Protein 5FRY (pdb70)

Radius of gyration: 21.05 Å; Cα contacts (8 Å, |Δi|>4): 855; chains: 2; bounding box: 47×50×63 Å

B-factor: mean 40.5, std 10.05, range [20.18, 79.88]

Structure (mmCIF, N/CA/C/O backbone):
data_5FRY
#
_entry.id   5FRY
#
_cell.length_a   46.730
_cell.length_b   70.696
_cell.length_c   105.141
_cell.angle_alpha   90.00
_cell.angle_beta   90.00
_cell.angle_gamma   90.00
#
_symmetry.space_group_name_H-M   'P 21 21 21'
#
loop_
_entity.id
_entity.type
_entity.pdbx_description
1 polymer 'Positive phenol-degradative gene regulator'
2 non-polymer 'ZINC ION'
3 non-polymer 3,4-DIMETHYLPHENOL
4 water water
#
loop_
_atom_site.group_PDB
_atom_site.id
_atom_site.type_symbol
_atom_site.label_atom_id
_atom_site.label_alt_id
_atom_site.label_comp_id
_atom_site.label_asym_id
_atom_site.label_entity_id
_atom_site.label_seq_id
_atom_site.pdbx_PDB_ins_code
_atom_site.Cartn_x
_atom_site.Cartn_y
_atom_site.Cartn_z
_atom_site.occupancy
_atom_site.B_iso_or_equiv
_atom_site.auth_seq_id
_atom_site.auth_comp_id
_atom_site.auth_asym_id
_atom_site.auth_atom_id
_atom_site.pdbx_PDB_model_num
ATOM 1 N N . ASP A 1 14 ? -39.760 12.984 -18.942 1.00 63.59 14 ASP A N 1
ATOM 2 C CA . ASP A 1 14 ? -38.442 13.577 -18.752 1.00 60.17 14 ASP A CA 1
ATOM 3 C C . ASP A 1 14 ? -37.353 12.610 -19.202 1.00 59.06 14 ASP A C 1
ATOM 4 O O . ASP A 1 14 ? -37.604 11.418 -19.385 1.00 61.95 14 ASP A O 1
ATOM 9 N N . GLY A 1 15 ? -36.143 13.132 -19.379 1.00 57.91 15 GLY A N 1
ATOM 10 C CA . GLY A 1 15 ? -35.009 12.309 -19.746 1.00 56.92 15 GLY A CA 1
ATOM 11 C C . GLY A 1 15 ? -34.553 11.416 -18.606 1.00 55.63 15 GLY A C 1
ATOM 12 O O . GLY A 1 15 ? -34.225 10.249 -18.830 1.00 54.71 15 GLY A O 1
ATOM 13 N N . LEU A 1 16 ? -34.542 11.963 -17.389 1.00 53.78 16 LEU A N 1
ATOM 14 C CA . LEU A 1 16 ? -34.048 11.251 -16.209 1.00 55.37 16 LEU A CA 1
ATOM 15 C C . LEU A 1 16 ? -34.919 10.054 -15.835 1.00 54.51 16 LEU A C 1
ATOM 16 O O . LEU A 1 16 ? -34.408 9.019 -15.402 1.00 54.85 16 LEU A O 1
ATOM 21 N N . SER A 1 17 ? -36.231 10.179 -15.998 1.00 55.39 17 SER A N 1
ATOM 22 C CA . SER A 1 17 ? -37.120 9.070 -15.664 1.00 57.31 17 SER A CA 1
ATOM 23 C C . SER A 1 17 ? -36.994 7.948 -16.695 1.00 56.95 17 SER A C 1
ATOM 24 O O . SER A 1 17 ? -36.864 6.776 -16.334 1.00 55.77 17 SER A O 1
ATOM 27 N N . ASN A 1 18 ? -37.010 8.321 -17.973 1.00 55.63 18 ASN A N 1
ATOM 28 C CA . ASN A 1 18 ? -36.921 7.370 -19.076 1.00 58.05 18 ASN A CA 1
ATOM 29 C C . ASN A 1 18 ? -35.578 6.640 -19.086 1.00 56.02 18 ASN A C 1
ATOM 30 O O . ASN A 1 18 ? -35.501 5.469 -19.455 1.00 55.73 18 ASN A O 1
ATOM 35 N N . LEU A 1 19 ? -34.524 7.336 -18.663 1.00 55.48 19 LEU A N 1
ATOM 36 C CA . LEU A 1 19 ? -33.177 6.766 -18.652 1.00 51.79 19 LEU A CA 1
ATOM 37 C C . LEU A 1 19 ? -32.859 6.022 -17.351 1.00 50.19 19 LEU A C 1
ATOM 38 O O . LEU A 1 19 ? -31.887 5.268 -17.280 1.00 48.29 19 LEU A O 1
ATOM 43 N N . ALA A 1 20 ? -33.688 6.214 -16.332 1.00 52.45 20 ALA A N 1
ATOM 44 C CA . ALA A 1 20 ? -33.486 5.543 -15.046 1.00 48.59 20 ALA A CA 1
ATOM 45 C C . ALA A 1 20 ? -33.800 4.046 -15.140 1.00 50.20 20 ALA A C 1
ATOM 46 O O . ALA A 1 20 ? -33.183 3.224 -14.454 1.00 50.46 20 ALA A O 1
ATOM 48 N N . ARG A 1 21 ? -34.763 3.708 -15.997 1.00 51.60 21 ARG A N 1
ATOM 49 C CA . ARG A 1 21 ? -35.157 2.321 -16.240 1.00 50.06 21 ARG A CA 1
ATOM 50 C C . ARG A 1 21 ? -34.007 1.451 -16.764 1.00 50.32 21 ARG A C 1
ATOM 51 O O . ARG A 1 21 ? -34.129 0.230 -16.836 1.00 46.92 21 ARG A O 1
ATOM 59 N N . ARG A 1 22 ? -32.905 2.085 -17.152 1.00 48.21 22 ARG A N 1
ATOM 60 C CA . ARG A 1 22 ? -31.764 1.368 -17.722 1.00 43.74 22 ARG A CA 1
ATOM 61 C C . ARG A 1 22 ? -30.651 1.181 -16.698 1.00 41.61 22 ARG A C 1
ATOM 62 O O . ARG A 1 22 ? -29.613 0.581 -16.987 1.00 37.18 22 ARG A O 1
ATOM 70 N N . LEU A 1 23 ? -30.878 1.700 -15.497 1.00 41.11 23 LEU A N 1
ATOM 71 C CA . LEU A 1 23 ? -29.921 1.559 -14.408 1.00 40.62 23 LEU A CA 1
ATOM 72 C C . LEU A 1 23 ? -30.373 0.408 -13.526 1.00 39.72 23 LEU A C 1
ATOM 73 O O . LEU A 1 23 ? -31.439 0.461 -12.916 1.00 44.69 23 LEU A O 1
ATOM 78 N N . ARG A 1 24 ? -29.567 -0.645 -13.499 1.00 39.00 24 ARG A N 1
ATOM 79 C CA . ARG A 1 24 ? -29.919 -1.862 -12.793 1.00 40.06 24 ARG A CA 1
ATOM 80 C C . ARG A 1 24 ? -28.923 -2.151 -11.694 1.00 42.19 24 ARG A C 1
ATOM 81 O O . ARG A 1 24 ? -27.758 -2.449 -11.958 1.00 39.64 24 ARG A O 1
ATOM 89 N N . PHE A 1 25 ? -29.393 -2.057 -10.455 1.00 42.39 25 PHE A N 1
ATOM 90 C CA . PHE A 1 25 ? -28.588 -2.389 -9.294 1.00 41.23 25 PHE A CA 1
ATOM 91 C C . PHE A 1 25 ? -28.807 -3.827 -8.883 1.00 44.33 25 PHE A C 1
ATOM 92 O O . PHE A 1 25 ? -29.882 -4.190 -8.419 1.00 48.37 25 PHE A O 1
ATOM 100 N N . ALA A 1 26 ? -27.789 -4.651 -9.043 1.00 41.35 26 ALA A N 1
ATOM 101 C CA . ALA A 1 26 ? -27.899 -6.031 -8.609 1.00 44.08 26 ALA A CA 1
ATOM 102 C C . ALA A 1 26 ? -26.994 -6.234 -7.412 1.00 42.03 26 ALA A C 1
ATOM 103 O O . ALA A 1 26 ? -25.972 -6.913 -7.502 1.00 44.99 26 ALA A O 1
ATOM 105 N N . MET A 1 27 ? -27.380 -5.628 -6.295 1.00 48.41 27 MET A N 1
ATOM 106 C CA . MET A 1 27 ? -26.607 -5.688 -5.057 1.00 46.57 27 MET A CA 1
ATOM 107 C C . MET A 1 27 ? -26.336 -7.123 -4.608 1.00 49.23 27 MET A C 1
ATOM 108 O O . MET A 1 27 ? -25.320 -7.394 -3.965 1.00 51.67 27 MET A O 1
ATOM 113 N N . LYS A 1 28 ? -27.239 -8.039 -4.953 1.00 52.00 28 LYS A N 1
ATOM 114 C CA . LYS A 1 28 ? -27.024 -9.465 -4.725 1.00 54.38 28 LYS A CA 1
ATOM 115 C C . LYS A 1 28 ? -26.208 -10.085 -5.868 1.00 54.95 28 LYS A C 1
ATOM 116 O O . LYS A 1 28 ? -26.180 -11.305 -6.043 1.00 55.29 28 LYS A O 1
ATOM 122 N N . GLU A 1 29 ? -25.555 -9.240 -6.656 1.00 48.30 29 GLU A N 1
ATOM 123 C CA . GLU A 1 29 ? -24.649 -9.724 -7.689 1.00 45.75 29 GLU A CA 1
ATOM 124 C C . GLU A 1 29 ? -23.298 -9.026 -7.580 1.00 40.05 29 GLU A C 1
ATOM 125 O O . GLU A 1 29 ? -22.313 -9.484 -8.135 1.00 37.46 29 GLU A O 1
ATOM 131 N N . GLY A 1 30 ? -23.260 -7.919 -6.846 1.00 39.21 30 GLY A N 1
ATOM 132 C CA . GLY A 1 30 ? -22.037 -7.145 -6.724 1.00 35.27 30 GLY A CA 1
ATOM 133 C C . GLY A 1 30 ? -21.796 -6.396 -8.021 1.00 37.10 30 GLY A C 1
ATOM 134 O O . GLY A 1 30 ? -20.663 -6.108 -8.403 1.00 36.45 30 GLY A O 1
ATOM 135 N N . SER A 1 31 ? -22.873 -6.088 -8.725 1.00 38.65 31 SER A N 1
ATOM 136 C CA . SER A 1 31 ? -22.718 -5.450 -10.020 1.00 32.63 31 SER A CA 1
ATOM 137 C C . SER A 1 31 ? -23.688 -4.286 -10.161 1.00 35.08 31 SER A C 1
ATOM 138 O O . SER A 1 31 ? -24.641 -4.167 -9.390 1.00 38.21 31 SER A O 1
ATOM 141 N N . ILE A 1 32 ? -23.385 -3.407 -11.120 1.00 34.05 32 ILE A N 1
ATOM 142 C CA . ILE A 1 32 ? -24.240 -2.299 -11.500 1.00 32.42 32 ILE A CA 1
ATOM 143 C C . ILE A 1 32 ? -24.115 -2.112 -13.008 1.00 28.40 32 ILE A C 1
ATOM 144 O O . ILE A 1 32 ? -23.002 -2.116 -13.531 1.00 30.76 32 ILE A O 1
ATOM 149 N N . TRP A 1 33 ? -25.235 -1.951 -13.700 1.00 30.24 33 TRP A N 1
ATOM 150 C CA . TRP A 1 33 ? -25.210 -1.825 -15.155 1.00 30.11 33 TRP A CA 1
ATOM 151 C C . TRP A 1 33 ? -26.019 -0.625 -15.583 1.00 31.63 33 TRP A C 1
ATOM 152 O O . TRP A 1 33 ? -27.074 -0.346 -15.024 1.00 38.13 33 TRP A O 1
ATOM 163 N N . LEU A 1 34 ? -25.498 0.101 -16.561 1.00 29.64 34 LEU A N 1
ATOM 164 C CA . LEU A 1 34 ? -26.201 1.237 -17.142 1.00 29.50 34 LEU A CA 1
ATOM 165 C C . LEU A 1 34 ? -26.335 0.939 -18.613 1.00 28.61 34 LEU A C 1
ATOM 166 O O . LEU A 1 34 ? -25.347 0.949 -19.332 1.00 31.96 34 LEU A O 1
ATOM 171 N N . GLY A 1 35 ? -27.546 0.618 -19.051 1.00 30.15 35 GLY A N 1
ATOM 172 C CA . GLY A 1 35 ? -27.720 0.045 -20.373 1.00 36.51 35 GLY A CA 1
ATOM 173 C C . GLY A 1 35 ? -26.893 -1.225 -20.395 1.00 30.45 35 GLY A C 1
ATOM 174 O O . GLY A 1 35 ? -27.030 -2.054 -19.513 1.00 35.35 35 GLY A O 1
ATOM 175 N N . GLU A 1 36 ? -25.980 -1.362 -21.350 1.00 31.76 36 GLU A N 1
ATOM 176 C CA . GLU A 1 36 ? -25.165 -2.575 -21.392 1.00 30.62 36 GLU A CA 1
ATOM 177 C C . GLU A 1 36 ? -23.694 -2.291 -21.077 1.00 37.25 36 GLU A C 1
ATOM 178 O O . GLU A 1 36 ? -22.791 -2.893 -21.661 1.00 33.30 36 GLU A O 1
ATOM 184 N N . GLN A 1 37 ? -23.472 -1.345 -20.171 1.00 29.41 37 GLN A N 1
ATOM 185 C CA . GLN A 1 37 ? -22.145 -1.045 -19.653 1.00 28.73 37 GLN A CA 1
ATOM 186 C C . GLN A 1 37 ? -22.154 -1.260 -18.152 1.00 29.47 37 GLN A C 1
ATOM 187 O O . GLN A 1 37 ? -23.029 -0.755 -17.437 1.00 28.63 37 GLN A O 1
ATOM 193 N N . ARG A 1 38 ? -21.162 -1.993 -17.680 1.00 26.80 38 ARG A N 1
ATOM 194 C CA . ARG A 1 38 ? -21.038 -2.230 -16.258 1.00 29.29 38 ARG A CA 1
ATOM 195 C C . ARG A 1 38 ? -20.459 -0.969 -15.636 1.00 27.32 38 ARG A C 1
ATOM 196 O O . ARG A 1 38 ? -19.597 -0.319 -16.233 1.00 25.49 38 ARG A O 1
ATOM 204 N N . MET A 1 39 ? -20.977 -0.602 -14.470 1.00 31.09 39 MET A N 1
ATOM 205 C CA . MET A 1 39 ? -20.535 0.596 -13.742 1.00 25.35 39 MET A CA 1
ATOM 206 C C . MET A 1 39 ? -20.001 0.233 -12.348 1.00 21.31 39 MET A C 1
ATOM 207 O O . MET A 1 39 ? -20.352 -0.802 -11.782 1.00 26.90 39 MET A O 1
ATOM 212 N N . ILE A 1 40 ? -19.175 1.105 -11.782 1.00 24.40 40 ILE A N 1
ATOM 213 C CA . ILE A 1 40 ? -18.932 1.054 -10.342 1.00 23.45 40 ILE A CA 1
ATOM 214 C C . ILE A 1 40 ? -19.270 2.385 -9.718 1.00 27.00 40 ILE A C 1
ATOM 215 O O . ILE A 1 40 ? -19.282 3.422 -10.412 1.00 28.68 40 ILE A O 1
ATOM 220 N N . LEU A 1 41 ? -19.569 2.351 -8.417 1.00 21.08 41 LEU A N 1
ATOM 221 C CA . LEU A 1 41 ? -19.636 3.583 -7.611 1.00 25.36 41 LEU A CA 1
ATOM 222 C C . LEU A 1 41 ? -18.261 3.844 -7.046 1.00 26.96 41 LEU A C 1
ATOM 223 O O . LEU A 1 41 ? -17.707 2.984 -6.355 1.00 25.19 41 LEU A O 1
ATOM 228 N N . LEU A 1 42 ? -17.712 5.022 -7.313 1.00 23.62 42 LEU A N 1
ATOM 229 C CA . LEU A 1 42 ? -16.356 5.330 -6.879 1.00 26.91 42 LEU A CA 1
ATOM 230 C C . LEU A 1 42 ? -16.349 6.617 -6.076 1.00 28.48 42 LEU A C 1
ATOM 231 O O . LEU A 1 42 ? -16.977 7.560 -6.474 1.00 24.32 42 LEU A O 1
ATOM 236 N N . HIS A 1 43 ? -15.654 6.633 -4.935 1.00 27.47 43 HIS A N 1
ATOM 237 C CA . HIS A 1 43 ? -15.589 7.827 -4.080 1.00 25.65 43 HIS A CA 1
ATOM 238 C C . HIS A 1 43 ? -14.890 8.972 -4.817 1.00 26.88 43 HIS A C 1
ATOM 239 O O . HIS A 1 43 ? -13.809 8.793 -5.362 1.00 27.17 43 HIS A O 1
ATOM 246 N N . THR A 1 44 ? -15.509 10.138 -4.878 1.00 29.68 44 THR A N 1
ATOM 247 C CA . THR A 1 44 ? -14.860 11.233 -5.580 1.00 28.44 44 THR A CA 1
ATOM 248 C C . THR A 1 44 ? -13.525 11.539 -4.919 1.00 30.34 44 THR A C 1
ATOM 249 O O . THR A 1 44 ? -12.603 11.969 -5.576 1.00 34.32 44 THR A O 1
ATOM 253 N N . ALA A 1 45 ? -13.405 11.258 -3.617 1.00 28.57 45 ALA A N 1
ATOM 254 C CA . ALA A 1 45 ? -12.156 11.529 -2.913 1.00 33.06 45 ALA A CA 1
ATOM 255 C C . ALA A 1 45 ? -11.064 10.541 -3.309 1.00 37.58 45 ALA A C 1
ATOM 256 O O . ALA A 1 45 ? -9.871 10.871 -3.297 1.00 33.06 45 ALA A O 1
ATOM 258 N N . ALA A 1 46 ? -11.468 9.332 -3.686 1.00 28.31 46 ALA A N 1
ATOM 259 C CA . ALA A 1 46 ? -10.531 8.368 -4.246 1.00 34.83 46 ALA A CA 1
ATOM 260 C C . ALA A 1 46 ? -10.020 8.832 -5.620 1.00 35.40 46 ALA A C 1
ATOM 261 O O . ALA A 1 46 ? -8.844 8.668 -5.959 1.00 36.81 46 ALA A O 1
ATOM 263 N N . LEU A 1 47 ? -10.903 9.402 -6.421 1.00 36.07 47 LEU A N 1
ATOM 264 C CA . LEU A 1 47 ? -10.481 9.896 -7.724 1.00 33.49 47 LEU A CA 1
ATOM 265 C C . LEU A 1 47 ? -9.537 11.086 -7.540 1.00 33.11 47 LEU A C 1
ATOM 266 O O . LEU A 1 47 ? -8.545 11.221 -8.259 1.00 34.83 47 LEU A O 1
ATOM 271 N N . GLY A 1 48 ? -9.858 11.945 -6.576 1.00 34.57 48 GLY A N 1
ATOM 272 C CA . GLY A 1 48 ? -9.019 13.095 -6.277 1.00 38.83 48 GLY A CA 1
ATOM 273 C C . GLY A 1 48 ? -7.606 12.665 -5.922 1.00 37.48 48 GLY A C 1
ATOM 274 O O . GLY A 1 48 ? -6.626 13.254 -6.395 1.00 37.13 48 GLY A O 1
ATOM 275 N N . ALA A 1 49 ? -7.501 11.630 -5.093 1.00 40.77 49 ALA A N 1
ATOM 276 C CA . ALA A 1 49 ? -6.196 11.098 -4.686 1.00 40.28 49 ALA A CA 1
ATOM 277 C C . ALA A 1 49 ? -5.361 10.709 -5.907 1.00 40.53 49 ALA A C 1
ATOM 278 O O . ALA A 1 49 ? -4.212 11.143 -6.053 1.00 36.92 49 ALA A O 1
ATOM 280 N N . LEU A 1 50 ? -5.936 9.904 -6.798 1.00 39.34 50 LEU A N 1
ATOM 281 C CA . LEU A 1 50 ? -5.221 9.512 -8.007 1.00 37.05 50 LEU A CA 1
ATOM 282 C C . LEU A 1 50 ? -4.874 10.719 -8.879 1.00 32.79 50 LEU A C 1
ATOM 283 O O . LEU A 1 50 ? -3.824 10.741 -9.498 1.00 36.17 50 LEU A O 1
ATOM 288 N N . ARG A 1 51 ? -5.757 11.711 -8.917 1.00 35.35 51 ARG A N 1
ATOM 289 C CA . ARG A 1 51 ? -5.516 12.922 -9.707 1.00 37.84 51 ARG A CA 1
ATOM 290 C C . ARG A 1 51 ? -4.292 13.674 -9.211 1.00 42.10 51 ARG A C 1
ATOM 291 O O . ARG A 1 51 ? -3.488 14.173 -9.998 1.00 39.80 51 ARG A O 1
ATOM 299 N N . LYS A 1 52 ? -4.187 13.766 -7.890 1.00 42.45 52 LYS A N 1
ATOM 300 C CA . LYS A 1 52 ? -3.063 14.412 -7.240 1.00 43.42 52 LYS A CA 1
ATOM 301 C C . LYS A 1 52 ? -1.740 13.732 -7.562 1.00 44.02 52 LYS A C 1
ATOM 302 O O . LYS A 1 52 ? -0.757 14.396 -7.892 1.00 46.75 52 LYS A O 1
ATOM 308 N N . GLU A 1 53 ? -1.712 12.405 -7.467 1.00 45.15 53 GLU A N 1
ATOM 309 C CA . GLU A 1 53 ? -0.513 11.649 -7.808 1.00 39.44 53 GLU A CA 1
ATOM 310 C C . GLU A 1 53 ? -0.149 11.766 -9.284 1.00 44.96 53 GLU A C 1
ATOM 311 O O . GLU A 1 53 ? 1.031 11.842 -9.625 1.00 47.84 53 GLU A O 1
ATOM 317 N N . LEU A 1 54 ? -1.149 11.775 -10.163 1.00 44.52 54 LEU A N 1
ATOM 318 C CA . LEU A 1 54 ? -0.872 11.895 -11.588 1.00 44.31 54 LEU A CA 1
ATOM 319 C C . LEU A 1 54 ? -0.333 13.277 -11.948 1.00 47.29 54 LEU A C 1
ATOM 320 O O . LEU A 1 54 ? 0.527 13.395 -12.817 1.00 46.88 54 LEU A O 1
ATOM 325 N N . VAL A 1 55 ? -0.827 14.319 -11.290 1.00 45.19 55 VAL A N 1
ATOM 326 C CA . VAL A 1 55 ? -0.333 15.665 -11.570 1.00 49.47 55 VAL A CA 1
ATOM 327 C C . VAL A 1 55 ? 1.089 15.797 -11.047 1.00 49.93 55 VAL A C 1
ATOM 328 O O . VAL A 1 55 ? 2.027 16.049 -11.808 1.00 49.08 55 VAL A O 1
ATOM 332 N N . ASP A 1 56 ? 1.228 15.594 -9.739 1.00 48.53 56 ASP A N 1
ATOM 333 C CA . ASP A 1 56 ? 2.510 15.629 -9.039 1.00 52.78 56 ASP A CA 1
ATOM 334 C C . ASP A 1 56 ? 3.637 14.865 -9.732 1.00 54.30 56 ASP A C 1
ATOM 335 O O . ASP A 1 56 ? 4.797 15.275 -9.655 1.00 55.22 56 ASP A O 1
ATOM 340 N N . THR A 1 57 ? 3.327 13.759 -10.403 1.00 52.46 57 THR A N 1
ATOM 341 C CA . THR A 1 57 ? 4.403 12.996 -11.040 1.00 45.38 57 THR A CA 1
ATOM 342 C C . THR A 1 57 ? 4.421 13.105 -12.566 1.00 52.24 57 THR A C 1
ATOM 343 O O . THR A 1 57 ? 5.476 12.946 -13.185 1.00 50.79 57 THR A O 1
ATOM 347 N N . LEU A 1 58 ? 3.271 13.368 -13.178 1.00 48.50 58 LEU A N 1
ATOM 348 C CA . LEU A 1 58 ? 3.213 13.472 -14.635 1.00 50.72 58 LEU A CA 1
ATOM 349 C C . LEU A 1 58 ? 3.077 14.922 -15.094 1.00 51.67 58 LEU A C 1
ATOM 350 O O . LEU A 1 58 ? 3.339 15.235 -16.253 1.00 57.16 58 LEU A O 1
ATOM 355 N N . GLY A 1 59 ? 2.641 15.797 -14.192 1.00 49.41 59 GLY A N 1
ATOM 356 C CA . GLY A 1 59 ? 2.421 17.192 -14.531 1.00 48.87 59 GLY A CA 1
ATOM 357 C C . GLY A 1 59 ? 0.985 17.470 -14.921 1.00 50.67 59 GLY A C 1
ATOM 358 O O . GLY A 1 59 ? 0.292 16.583 -15.412 1.00 51.36 59 GLY A O 1
ATOM 359 N N . MET A 1 60 ? 0.551 18.709 -14.717 1.00 51.52 60 MET A N 1
ATOM 360 C CA . MET A 1 60 ? -0.831 19.121 -14.948 1.00 51.29 60 MET A CA 1
ATOM 361 C C . MET A 1 60 ? -1.361 18.733 -16.329 1.00 53.72 60 MET A C 1
ATOM 362 O O . MET A 1 60 ? -2.435 18.138 -16.449 1.00 51.24 60 MET A O 1
ATOM 367 N N . GLU A 1 61 ? -0.606 19.071 -17.370 1.00 53.98 61 GLU A N 1
ATOM 368 C CA . GLU A 1 61 ? -1.065 18.875 -18.742 1.00 52.33 61 GLU A CA 1
ATOM 369 C C . GLU A 1 61 ? -1.236 17.415 -19.141 1.00 51.07 61 GLU A C 1
ATOM 370 O O . GLU A 1 61 ? -2.188 17.070 -19.842 1.00 48.62 61 GLU A O 1
ATOM 376 N N . ARG A 1 62 ? -0.322 16.556 -18.706 1.00 52.63 62 ARG A N 1
ATOM 377 C CA . ARG A 1 62 ? -0.393 15.148 -19.077 1.00 50.00 62 ARG A CA 1
ATOM 378 C C . ARG A 1 62 ? -1.485 14.434 -18.277 1.00 49.47 62 ARG A C 1
ATOM 379 O O . ARG A 1 62 ? -2.185 13.564 -18.806 1.00 46.62 62 ARG A O 1
ATOM 387 N N . ALA A 1 63 ? -1.621 14.805 -17.004 1.00 48.33 63 ALA A N 1
AT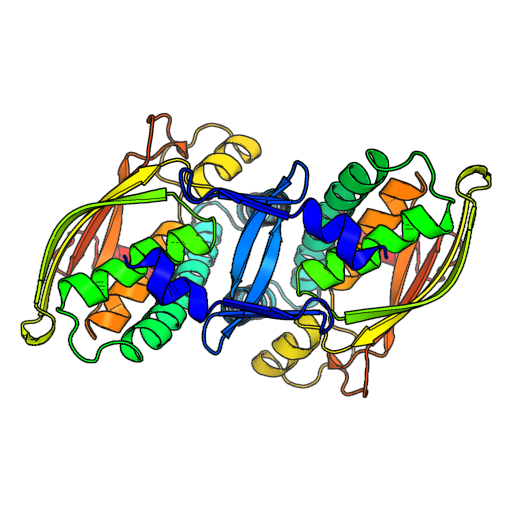OM 388 C CA . ALA A 1 63 ? -2.713 14.315 -16.171 1.00 42.98 63 ALA A CA 1
ATOM 389 C C . ALA A 1 63 ? -4.044 14.668 -16.818 1.00 44.10 63 ALA A C 1
ATOM 390 O O . ALA A 1 63 ? -4.947 13.836 -16.893 1.00 37.91 63 ALA A O 1
ATOM 392 N N . ARG A 1 64 ? -4.137 15.912 -17.288 1.00 43.62 64 ARG A N 1
ATOM 393 C CA . ARG A 1 64 ? -5.324 16.449 -17.940 1.00 42.52 64 ARG A CA 1
ATOM 394 C C . ARG A 1 64 ? -5.746 15.612 -19.148 1.00 37.24 64 ARG A C 1
ATOM 395 O O . ARG A 1 64 ? -6.933 15.311 -19.315 1.00 38.83 64 ARG A O 1
ATOM 403 N N . GLY A 1 65 ? -4.775 15.241 -19.979 1.00 41.15 65 GLY A N 1
ATOM 404 C CA . GLY A 1 65 ? -5.020 14.399 -21.142 1.00 37.80 65 GLY A CA 1
ATOM 405 C C . GLY A 1 65 ? -5.677 13.091 -20.740 1.00 37.89 65 GLY A C 1
ATOM 406 O O . GLY A 1 65 ? -6.687 12.698 -21.323 1.00 35.07 65 GLY A O 1
ATOM 407 N N . LEU A 1 66 ? -5.111 12.438 -19.725 1.00 40.35 66 LEU A N 1
ATOM 408 C CA . LEU A 1 66 ? -5.647 11.182 -19.200 1.00 36.95 66 LEU A CA 1
ATOM 409 C C . LEU A 1 66 ? -7.113 11.316 -18.736 1.00 33.20 66 LEU A C 1
ATOM 410 O O . LEU A 1 66 ? -7.952 10.486 -19.095 1.00 31.29 66 LEU A O 1
ATOM 415 N N . PHE A 1 67 ? -7.430 12.351 -17.961 1.00 35.57 67 PHE A N 1
ATOM 416 C CA . PHE A 1 67 ? -8.812 12.550 -17.504 1.00 35.70 67 PHE A CA 1
ATOM 417 C C . PHE A 1 67 ? -9.785 12.929 -18.627 1.00 33.91 67 PHE A C 1
ATOM 418 O O . PHE A 1 67 ? -10.931 12.459 -18.667 1.00 29.39 67 PHE A O 1
ATOM 426 N N . MET A 1 68 ? -9.349 13.770 -19.551 1.00 33.82 68 MET A N 1
ATOM 427 C CA . MET A 1 68 ? -10.219 14.085 -20.679 1.00 31.58 68 MET A CA 1
ATOM 428 C C . MET A 1 68 ? -10.536 12.824 -21.477 1.00 28.41 68 MET A C 1
ATOM 429 O O . MET A 1 68 ? -11.687 12.584 -21.835 1.00 27.15 68 MET A O 1
ATOM 434 N N . ARG A 1 69 ? -9.530 11.993 -21.730 1.00 29.98 69 ARG A N 1
ATOM 435 C CA . ARG A 1 69 ? -9.762 10.769 -22.495 1.00 31.09 69 ARG A CA 1
ATOM 436 C C . ARG A 1 69 ? -10.650 9.769 -21.730 1.00 31.35 69 ARG A C 1
ATOM 437 O O . ARG A 1 69 ? -11.435 9.057 -22.347 1.00 25.48 69 ARG A O 1
ATOM 445 N N . MET A 1 70 ? -10.580 9.758 -20.401 1.00 29.84 70 MET A N 1
ATOM 446 C CA . MET A 1 70 ? -11.436 8.869 -19.618 1.00 27.98 70 MET A CA 1
ATOM 447 C C . MET A 1 70 ? -12.874 9.364 -19.742 1.00 22.27 70 MET A C 1
ATOM 448 O O . MET A 1 70 ? -13.803 8.562 -19.926 1.00 26.60 70 MET A O 1
ATOM 453 N N . GLY A 1 71 ? -13.054 10.682 -19.674 1.00 24.77 71 GLY A N 1
ATOM 454 C CA . GLY A 1 71 ? -14.359 11.290 -19.865 1.00 26.68 71 GLY A CA 1
ATOM 455 C C . GLY A 1 71 ? -14.926 10.946 -21.236 1.00 26.22 71 GLY A C 1
ATOM 456 O O . GLY A 1 71 ? -16.096 10.582 -21.381 1.00 23.21 71 GLY A O 1
ATOM 457 N N . PHE A 1 72 ? -14.074 11.064 -22.244 1.00 24.02 72 PHE A N 1
ATOM 458 C CA . PHE A 1 72 ? -14.431 10.748 -23.640 1.00 27.42 72 PHE A CA 1
ATOM 459 C C . PHE A 1 72 ? -14.944 9.300 -23.792 1.00 25.38 72 PHE A C 1
ATOM 460 O O . PHE A 1 72 ? -16.008 9.066 -24.352 1.00 26.58 72 PHE A O 1
ATOM 468 N N . HIS A 1 73 ? -14.221 8.343 -23.236 1.00 29.86 73 HIS A N 1
ATOM 469 C CA . HIS A 1 73 ? -14.677 6.962 -23.270 1.00 25.41 73 HIS A CA 1
ATOM 470 C C . HIS A 1 73 ? -16.054 6.834 -22.661 1.00 24.90 73 HIS A C 1
ATOM 471 O O . HIS A 1 73 ? -16.904 6.165 -23.223 1.00 23.83 73 HIS A O 1
ATOM 478 N N . SER A 1 74 ? -16.280 7.481 -21.507 1.00 25.47 74 SER A N 1
ATOM 479 C CA . SER A 1 74 ? -17.593 7.452 -20.871 1.00 25.50 74 SER A CA 1
ATOM 480 C C . SER A 1 74 ? -18.722 8.034 -21.743 1.00 28.62 74 SER A C 1
ATOM 481 O O . SER A 1 74 ? -19.790 7.421 -21.872 1.00 26.83 74 SER A O 1
ATOM 484 N N . GLY A 1 75 ? -18.496 9.209 -22.337 1.00 23.07 75 GLY A N 1
ATOM 485 C CA . GLY A 1 75 ? -19.534 9.885 -23.119 1.00 24.90 75 GLY A CA 1
ATOM 486 C C . GLY A 1 75 ? -19.907 9.102 -24.377 1.00 25.15 75 GLY A C 1
ATOM 487 O O . GLY A 1 75 ? -21.071 9.038 -24.751 1.00 24.05 75 GLY A O 1
ATOM 488 N N . VAL A 1 76 ? -18.912 8.498 -24.997 1.00 23.25 76 VAL A N 1
ATOM 489 C CA . VAL A 1 76 ? -19.127 7.627 -26.153 1.00 23.98 76 VAL A CA 1
ATOM 490 C C . VAL A 1 76 ? -19.979 6.407 -25.803 1.00 22.56 76 VAL A C 1
ATOM 491 O O . VAL A 1 76 ? -20.841 6.009 -26.584 1.00 30.43 76 VAL A O 1
ATOM 495 N N . ARG A 1 77 ? -19.729 5.781 -24.657 1.00 25.06 77 ARG A N 1
ATOM 496 C CA . ARG A 1 77 ? -20.536 4.629 -24.296 1.00 23.10 77 ARG A CA 1
ATOM 497 C C . ARG A 1 77 ? -21.990 5.020 -24.006 1.00 27.59 77 ARG A C 1
ATOM 498 O O . ARG A 1 77 ? -22.908 4.252 -24.306 1.00 26.46 77 ARG A O 1
ATOM 506 N N . ASP A 1 78 ? -22.207 6.198 -23.418 1.00 22.88 78 ASP A N 1
ATOM 507 C CA . ASP A 1 78 ? -23.559 6.648 -23.080 1.00 26.21 78 ASP A CA 1
ATOM 508 C C . ASP A 1 78 ? -24.338 7.075 -24.338 1.00 30.26 78 ASP A C 1
ATOM 509 O O . ASP A 1 78 ? -25.565 6.878 -24.418 1.00 30.79 78 ASP A O 1
ATOM 514 N N . ALA A 1 79 ? -23.633 7.600 -25.346 1.00 25.57 79 ALA A N 1
ATOM 515 C CA . ALA A 1 79 ? -24.275 7.925 -26.615 1.00 28.60 79 ALA A CA 1
ATOM 516 C C . ALA A 1 79 ? -24.757 6.652 -27.327 1.00 31.59 79 ALA A C 1
ATOM 517 O O . ALA A 1 79 ? -25.742 6.689 -28.044 1.00 32.68 79 ALA A O 1
ATOM 519 N N . GLU A 1 80 ? -24.075 5.535 -27.099 1.00 30.06 80 GLU A N 1
ATOM 520 C CA . GLU A 1 80 ? -24.522 4.256 -27.660 1.00 36.05 80 GLU A CA 1
ATOM 521 C C . GLU A 1 80 ? -25.821 3.830 -27.011 1.00 36.07 80 GLU A C 1
ATOM 522 O O . GLU A 1 80 ? -26.696 3.264 -27.676 1.00 36.75 80 GLU A O 1
ATOM 528 N N . LEU A 1 81 ? -25.937 4.090 -25.711 1.00 31.55 81 LEU A N 1
ATOM 529 C CA . LEU A 1 81 ? -27.154 3.782 -24.980 1.00 37.87 81 LEU A CA 1
ATOM 530 C C . LEU A 1 81 ? -28.295 4.673 -25.477 1.00 39.26 81 LEU A C 1
ATOM 531 O O . LEU A 1 81 ? -29.419 4.205 -25.661 1.00 42.73 81 LEU A O 1
ATOM 536 N N . ALA A 1 82 ? -27.998 5.943 -25.730 1.00 35.55 82 ALA A N 1
ATOM 537 C CA . ALA A 1 82 ? -29.024 6.897 -26.138 1.00 41.01 82 ALA A CA 1
ATOM 538 C C . ALA A 1 82 ? -29.538 6.577 -27.533 1.00 38.41 82 ALA A C 1
ATOM 539 O O . ALA A 1 82 ? -30.725 6.724 -27.818 1.00 40.93 82 ALA A O 1
ATOM 541 N N . LYS A 1 83 ? -28.640 6.138 -28.401 1.00 36.03 83 LYS A N 1
ATOM 542 C CA . LYS A 1 83 ? -29.018 5.803 -29.772 1.00 36.16 83 LYS A CA 1
ATOM 543 C C . LYS A 1 83 ? -29.995 4.620 -29.823 1.00 41.99 83 LYS A C 1
ATOM 544 O O . LYS A 1 83 ? -30.705 4.461 -30.815 1.00 51.29 83 LYS A O 1
ATOM 550 N N . THR A 1 84 ? -30.031 3.823 -28.760 1.00 45.10 84 THR A N 1
ATOM 551 C CA . THR A 1 84 ? -30.970 2.712 -28.669 1.00 42.10 84 THR A CA 1
ATOM 552 C C . THR A 1 84 ? -32.393 3.241 -28.533 1.00 45.87 84 THR A C 1
ATOM 553 O O . THR A 1 84 ? -33.284 2.858 -29.291 1.00 49.87 84 THR A O 1
ATOM 557 N N . MET A 1 85 ? -32.597 4.128 -27.565 1.00 46.06 85 MET A N 1
ATOM 558 C CA . MET A 1 85 ? -33.895 4.759 -27.358 1.00 51.43 85 MET A CA 1
ATOM 559 C C . MET A 1 85 ? -33.989 6.036 -28.185 1.00 54.40 85 MET A C 1
ATOM 560 O O . MET A 1 85 ? -33.765 7.135 -27.678 1.00 57.80 85 MET A O 1
ATOM 565 N N . ARG A 1 86 ? -34.317 5.880 -29.463 1.00 55.81 86 ARG A N 1
ATOM 566 C CA . ARG A 1 86 ? -34.370 7.001 -30.388 1.00 61.35 86 ARG A CA 1
ATOM 567 C C . ARG A 1 86 ? -35.617 6.950 -31.269 1.00 67.28 86 ARG A C 1
ATOM 568 O O . ARG A 1 86 ? -35.731 7.694 -32.245 1.00 71.31 86 ARG A O 1
ATOM 576 N N . SER A 1 87 ? -36.549 6.073 -30.901 1.00 70.71 87 SER A N 1
ATOM 577 C CA . SER A 1 87 ? -37.771 5.821 -31.668 1.00 74.81 87 SER A CA 1
ATOM 578 C C . SER A 1 87 ? -38.397 7.073 -32.280 1.00 74.62 87 SER A C 1
ATOM 579 O O . SER A 1 87 ? -38.383 7.254 -33.500 1.00 76.25 87 SER A O 1
ATOM 582 N N . GLY A 1 88 ? -38.940 7.935 -31.428 1.00 73.90 88 GLY A N 1
ATOM 583 C CA . GLY A 1 88 ? -39.606 9.140 -31.887 1.00 72.96 88 GLY A CA 1
ATOM 584 C C . GLY A 1 88 ? -39.040 10.405 -31.271 1.00 71.22 88 GLY A C 1
ATOM 585 O O . GLY A 1 88 ? -39.727 11.425 -31.188 1.00 68.88 88 GLY A O 1
ATOM 586 N N . HIS A 1 89 ? -37.782 10.344 -30.841 1.00 69.13 89 HIS A N 1
ATOM 587 C CA . HIS A 1 89 ? -37.147 11.497 -30.213 1.00 64.79 89 HIS A CA 1
ATOM 588 C C . HIS A 1 89 ? -36.487 12.400 -31.247 1.00 61.13 89 HIS A C 1
ATOM 589 O O . HIS A 1 89 ? -35.937 11.926 -32.243 1.00 56.70 89 HIS A O 1
ATOM 596 N N . SER A 1 90 ? -36.557 13.708 -31.017 1.00 56.20 90 SER A N 1
ATOM 597 C CA . SER A 1 90 ? -35.911 14.661 -31.910 1.00 50.55 90 SER A CA 1
ATOM 598 C C . SER A 1 90 ? -34.408 14.680 -31.645 1.00 51.46 90 SER A C 1
ATOM 599 O O . SER A 1 90 ? -33.938 14.124 -30.645 1.00 49.65 90 SER A O 1
ATOM 602 N N . ASP A 1 91 ? -33.664 15.322 -32.543 1.00 43.55 91 ASP A N 1
ATOM 603 C CA . ASP A 1 91 ? -32.232 15.531 -32.358 1.00 44.04 91 ASP A CA 1
ATOM 604 C C . ASP A 1 91 ? -31.899 16.148 -31.005 1.00 42.67 91 ASP A C 1
ATOM 605 O O . ASP A 1 91 ? -30.894 15.797 -30.395 1.00 40.64 91 ASP A O 1
ATOM 610 N N . PHE A 1 92 ? -32.721 17.089 -30.549 1.00 42.29 92 PHE A N 1
ATOM 611 C CA . PHE A 1 92 ? -32.471 17.715 -29.259 1.00 43.94 92 PHE A CA 1
ATOM 612 C C . PHE A 1 92 ? -32.765 16.734 -28.132 1.00 41.08 92 PHE A C 1
ATOM 613 O O . PHE A 1 92 ? -32.068 16.714 -27.111 1.00 37.08 92 PHE A O 1
ATOM 621 N N . GLY A 1 93 ? -33.804 15.927 -28.314 1.00 44.25 93 GLY A N 1
ATOM 622 C CA . GLY A 1 93 ? -34.142 14.896 -27.348 1.00 37.52 93 GLY A CA 1
ATOM 623 C C . GLY A 1 93 ? -33.004 13.907 -27.214 1.00 45.29 93 GLY A C 1
ATOM 624 O O . GLY A 1 93 ? -32.697 13.438 -26.114 1.00 40.79 93 GLY A O 1
ATOM 625 N N . MET A 1 94 ? -32.372 13.601 -28.342 1.00 40.11 94 MET A N 1
ATOM 626 C CA . MET A 1 94 ? -31.206 12.732 -28.361 1.00 43.17 94 MET A CA 1
ATOM 627 C C . MET A 1 94 ? -30.041 13.365 -27.601 1.00 38.87 94 MET A C 1
ATOM 628 O O . MET A 1 94 ? -29.431 12.741 -26.730 1.00 38.31 94 MET A O 1
ATOM 633 N N . LEU A 1 95 ? -29.729 14.604 -27.964 1.00 40.23 95 LEU A N 1
ATOM 634 C CA . LEU A 1 95 ? -28.667 15.365 -27.325 1.00 36.43 95 LEU A CA 1
ATOM 635 C C . LEU A 1 95 ? -28.897 15.445 -25.823 1.00 38.31 95 LEU A C 1
ATOM 636 O O . LEU A 1 95 ? -27.986 15.201 -25.027 1.00 36.97 95 LEU A O 1
ATOM 641 N N . GLU A 1 96 ? -30.138 15.753 -25.449 1.00 35.81 96 GLU A N 1
ATOM 642 C CA . GLU A 1 96 ? -30.491 16.010 -24.060 1.00 41.75 96 GLU A CA 1
ATOM 643 C C . GLU A 1 96 ? -30.287 14.797 -23.157 1.00 38.31 96 GLU A C 1
ATOM 644 O O . GLU A 1 96 ? -30.322 14.923 -21.928 1.00 33.33 96 GLU A O 1
ATOM 650 N N . MET A 1 97 ? -30.075 13.630 -23.753 1.00 39.90 97 MET A N 1
ATOM 651 C CA . MET A 1 97 ? -29.854 12.441 -22.952 1.00 37.82 97 MET A CA 1
ATOM 652 C C . MET A 1 97 ? -28.448 12.480 -22.347 1.00 34.76 97 MET A C 1
ATOM 653 O O . MET A 1 97 ? -28.238 11.975 -21.245 1.00 37.87 97 MET A O 1
ATOM 658 N N . GLY A 1 98 ? -27.508 13.087 -23.067 1.00 32.65 98 GLY A N 1
ATOM 659 C CA . GLY A 1 98 ? -26.167 13.345 -22.567 1.00 32.50 98 GLY A CA 1
ATOM 660 C C . GLY A 1 98 ? -26.172 13.980 -21.189 1.00 35.25 98 GLY A C 1
ATOM 661 O O . GLY A 1 98 ? -25.803 13.338 -20.198 1.00 28.84 98 GLY A O 1
ATOM 662 N N . PRO A 1 99 ? -26.590 15.249 -21.120 1.00 33.78 99 PRO A N 1
ATOM 663 C CA . PRO A 1 99 ? -26.747 15.969 -19.854 1.00 35.42 99 PRO A CA 1
ATOM 664 C C . PRO A 1 99 ? -27.498 15.163 -18.771 1.00 34.35 99 PRO A C 1
ATOM 665 O O . PRO A 1 99 ? -27.095 15.242 -17.613 1.00 34.22 99 PRO A O 1
ATOM 669 N N . CYS A 1 100 ? -28.543 14.458 -19.138 1.00 34.24 100 CYS A N 1
ATOM 670 C CA . CYS A 1 100 ? -29.290 13.631 -18.224 1.00 35.85 100 CYS A CA 1
ATOM 671 C C . CYS A 1 100 ? -28.402 12.523 -17.656 1.00 35.91 100 CYS A C 1
ATOM 672 O O . CYS A 1 100 ? -28.290 12.372 -16.462 1.00 36.55 100 CYS A O 1
ATOM 675 N N . LEU A 1 101 ? -27.761 11.772 -18.521 1.00 31.32 101 LEU A N 1
ATOM 676 C CA . LEU A 1 101 ? -26.908 10.695 -18.065 1.00 29.01 101 LEU A CA 1
ATOM 677 C C . LEU A 1 101 ? -25.810 11.208 -17.153 1.00 30.77 101 LEU A C 1
ATOM 678 O O . LEU A 1 101 ? -25.541 10.615 -16.156 1.00 32.95 101 LEU A O 1
ATOM 683 N N . HIS A 1 102 ? -25.199 12.331 -17.517 1.00 26.82 102 HIS A N 1
ATOM 684 C CA . HIS A 1 102 ? -24.151 12.927 -16.696 1.00 33.31 102 HIS A CA 1
ATOM 685 C C . HIS A 1 102 ? -24.650 13.187 -15.277 1.00 31.93 102 HIS A C 1
ATOM 686 O O . HIS A 1 102 ? -23.908 13.027 -14.307 1.00 33.82 102 HIS A O 1
ATOM 693 N N . THR A 1 103 ? -25.912 13.588 -15.166 1.00 32.48 103 THR A N 1
ATOM 694 C CA . THR A 1 103 ? -26.519 13.862 -13.895 1.00 36.30 103 THR A CA 1
ATOM 695 C C . THR A 1 103 ? -26.792 12.591 -13.129 1.00 34.43 103 THR A C 1
ATOM 696 O O . THR A 1 103 ? -26.426 12.496 -11.992 1.00 33.29 103 THR A O 1
ATOM 700 N N . ILE A 1 104 ? -27.381 11.599 -13.785 1.00 35.69 104 ILE A N 1
ATOM 701 C CA . ILE A 1 104 ? -27.693 10.330 -13.137 1.00 34.70 104 ILE A CA 1
ATOM 702 C C . ILE A 1 104 ? -26.444 9.716 -12.542 1.00 31.63 104 ILE A C 1
ATOM 703 O O . ILE A 1 104 ? -26.492 9.085 -11.487 1.00 32.92 104 ILE A O 1
ATOM 708 N N . GLU A 1 105 ? -25.327 9.941 -13.218 1.00 32.56 105 GLU A N 1
ATOM 709 C CA . GLU A 1 105 ? -24.037 9.407 -12.815 1.00 32.01 105 GLU A CA 1
ATOM 710 C C . GLU A 1 105 ? -23.418 10.216 -11.673 1.00 29.57 105 GLU A C 1
ATOM 711 O O . GLU A 1 105 ? -22.329 9.888 -11.192 1.00 26.88 105 GLU A O 1
ATOM 717 N N . GLY A 1 106 ? -24.124 11.258 -11.220 1.00 31.44 106 GLY A N 1
ATOM 718 C CA . GLY A 1 106 ? -23.677 12.066 -10.089 1.00 29.71 106 GLY A CA 1
ATOM 719 C C . GLY A 1 106 ? -22.423 12.876 -10.370 1.00 30.93 106 GLY A C 1
ATOM 720 O O . GLY A 1 106 ? -21.669 13.218 -9.469 1.00 29.62 106 GLY A O 1
ATOM 721 N N . VAL A 1 107 ? -22.190 13.186 -11.635 1.00 28.36 107 VAL A N 1
ATOM 722 C CA . VAL A 1 107 ? -20.998 13.925 -12.029 1.00 26.53 107 VAL A CA 1
ATOM 723 C C . VAL A 1 107 ? -21.182 15.435 -11.895 1.00 28.34 107 VAL A C 1
ATOM 724 O O . VAL A 1 107 ? -20.306 16.157 -11.387 1.00 34.66 107 VAL A O 1
ATOM 728 N N . VAL A 1 108 ? -22.325 15.897 -12.374 1.00 31.26 108 VAL A N 1
ATOM 729 C CA . VAL A 1 108 ? -22.662 17.315 -12.402 1.00 36.53 108 VAL A CA 1
ATOM 730 C C . VAL A 1 108 ? -24.150 17.449 -12.606 1.00 36.76 108 VAL A C 1
ATOM 731 O O . VAL A 1 108 ? -24.814 16.535 -13.100 1.00 37.63 108 VAL A O 1
ATOM 735 N N . ARG A 1 109 ? -24.659 18.600 -12.200 1.00 38.89 109 ARG A N 1
ATOM 736 C CA . ARG A 1 109 ? -26.005 19.022 -12.507 1.00 37.73 109 ARG A CA 1
ATOM 737 C C . ARG A 1 109 ? -25.978 19.908 -13.750 1.00 38.10 109 ARG A C 1
ATOM 738 O O . ARG A 1 109 ? -25.440 21.020 -13.741 1.00 38.33 109 ARG A O 1
ATOM 746 N N . VAL A 1 110 ? -26.557 19.397 -14.818 1.00 38.71 110 VAL A N 1
ATOM 747 C CA . VAL A 1 110 ? -26.409 20.022 -16.124 1.00 39.93 110 VAL A CA 1
ATOM 748 C C . VAL A 1 110 ? -27.660 20.783 -16.496 1.00 39.06 110 VAL A C 1
ATOM 749 O O . VAL A 1 110 ? -28.773 20.292 -16.302 1.00 40.09 110 VAL A O 1
ATOM 753 N N . THR A 1 111 ? -27.480 22.004 -16.990 1.00 39.39 111 THR A N 1
ATOM 754 C CA . THR A 1 111 ? -28.590 22.761 -17.552 1.00 42.85 111 THR A CA 1
ATOM 755 C C . THR A 1 111 ? -28.200 23.263 -18.926 1.00 41.53 111 THR A C 1
ATOM 756 O O . THR A 1 111 ? -27.293 24.086 -19.053 1.00 41.58 111 THR A O 1
ATOM 760 N N . PRO A 1 112 ? -28.869 22.743 -19.967 1.00 41.83 112 PRO A N 1
ATOM 761 C CA . PRO A 1 112 ? -28.624 23.243 -21.320 1.00 44.29 112 PRO A CA 1
ATOM 762 C C . PRO A 1 112 ? -29.108 24.681 -21.413 1.00 47.40 112 PRO A C 1
ATOM 763 O O . PRO A 1 112 ? -30.169 25.008 -20.874 1.00 48.14 112 PRO A O 1
ATOM 767 N N . LEU A 1 113 ? -28.317 25.534 -22.048 1.00 43.57 113 LEU A N 1
ATOM 768 C CA . LEU A 1 113 ? -28.608 26.966 -22.073 1.00 50.24 113 LEU A CA 1
ATOM 769 C C . LEU A 1 113 ? -29.229 27.323 -23.425 1.00 51.33 113 LEU A C 1
ATOM 770 O O . LEU A 1 113 ? -30.425 27.611 -23.514 1.00 55.15 113 LEU A O 1
ATOM 775 N N . THR A 1 114 ? -28.425 27.283 -24.482 1.00 51.12 114 THR A N 1
ATOM 776 C CA . THR A 1 114 ? -28.984 27.262 -25.828 1.00 43.80 114 THR A CA 1
ATOM 777 C C . THR A 1 114 ? -28.311 26.140 -26.618 1.00 45.88 114 THR A C 1
ATOM 778 O O . THR A 1 114 ? -27.107 25.919 -26.490 1.00 48.08 114 THR A O 1
ATOM 782 N N . VAL A 1 115 ? -29.091 25.405 -27.406 1.00 43.44 115 VAL A N 1
ATOM 783 C CA . VAL A 1 115 ? -28.521 24.330 -28.212 1.00 43.96 115 VAL A CA 1
ATOM 784 C C . VAL A 1 115 ? -29.170 24.243 -29.586 1.00 45.37 115 VAL A C 1
ATOM 785 O O . VAL A 1 115 ? -30.370 23.999 -29.701 1.00 49.08 115 VAL A O 1
ATOM 789 N N . ASP A 1 116 ? -28.363 24.450 -30.624 1.00 42.89 116 ASP A N 1
ATOM 790 C CA . ASP A 1 116 ? -28.796 24.258 -32.007 1.00 36.69 116 ASP A CA 1
ATOM 791 C C . ASP A 1 116 ? -28.144 22.999 -32.531 1.00 37.37 116 ASP A C 1
ATOM 792 O O . ASP A 1 116 ? -26.918 22.896 -32.540 1.00 39.01 116 ASP A O 1
ATOM 797 N N . ILE A 1 117 ? -28.950 22.032 -32.951 1.00 38.93 117 ILE A N 1
ATOM 798 C CA . ILE A 1 117 ? -28.399 20.769 -33.409 1.00 37.20 117 ILE A CA 1
ATOM 799 C C . ILE A 1 117 ? -29.221 20.186 -34.562 1.00 39.14 117 ILE A C 1
ATOM 800 O O . ILE A 1 117 ? -30.446 20.098 -34.483 1.00 42.57 117 ILE A O 1
ATOM 805 N N . ASN A 1 118 ? -28.531 19.864 -35.655 1.00 39.69 118 ASN A N 1
ATOM 806 C CA . ASN A 1 118 ? -29.073 19.002 -36.704 1.00 38.26 118 ASN A CA 1
ATOM 807 C C . ASN A 1 118 ? -28.030 17.973 -37.100 1.00 37.52 118 ASN A C 1
ATOM 808 O O . ASN A 1 118 ? -26.966 18.325 -37.626 1.00 32.02 118 ASN A O 1
ATOM 813 N N . ILE A 1 119 ? -28.331 16.706 -36.830 1.00 37.64 119 ILE A N 1
ATOM 814 C CA . ILE A 1 119 ? -27.359 15.635 -36.973 1.00 34.23 119 ILE A CA 1
ATOM 815 C C . ILE A 1 119 ? -27.117 15.351 -38.445 1.00 39.23 119 ILE A C 1
ATOM 816 O O . ILE A 1 119 ? -25.974 15.303 -38.908 1.00 38.01 119 ILE A O 1
ATOM 821 N N . ALA A 1 120 ? -28.210 15.183 -39.182 1.00 40.88 120 ALA A N 1
ATOM 822 C CA . ALA A 1 120 ? -28.145 15.006 -40.622 1.00 37.79 120 ALA A CA 1
ATOM 823 C C . ALA A 1 120 ? -27.292 16.078 -41.309 1.00 39.38 120 ALA A C 1
ATOM 824 O O . ALA A 1 120 ? -26.578 15.781 -42.272 1.00 40.15 120 ALA A O 1
ATOM 826 N N . ALA A 1 121 ? -27.347 17.310 -40.797 1.00 34.70 121 ALA A N 1
ATOM 827 C CA . ALA A 1 121 ? -26.776 18.455 -41.504 1.00 38.33 121 ALA A CA 1
ATOM 828 C C . ALA A 1 121 ? -25.393 18.829 -40.980 1.00 37.43 121 ALA A C 1
ATOM 829 O O . ALA A 1 121 ? -24.717 19.681 -41.548 1.00 33.83 121 ALA A O 1
ATOM 831 N N . GLY A 1 122 ? -24.992 18.217 -39.868 1.00 34.97 122 GLY A N 1
ATOM 832 C CA . GLY A 1 122 ? -23.655 18.415 -39.345 1.00 34.85 122 GLY A CA 1
ATOM 833 C C . GLY A 1 122 ? -23.524 19.707 -38.580 1.00 35.71 122 GLY A C 1
ATOM 834 O O . GLY A 1 122 ? -22.419 20.189 -38.355 1.00 32.76 122 GLY A O 1
ATOM 835 N N . VAL A 1 123 ? -24.661 20.266 -38.178 1.00 33.71 123 VAL A N 1
ATOM 836 C CA . VAL A 1 123 ? -24.690 21.513 -37.427 1.00 35.80 123 VAL A CA 1
ATOM 837 C C . VAL A 1 123 ? -24.766 21.266 -35.927 1.00 30.16 123 VAL A C 1
ATOM 838 O O . VAL A 1 123 ? -25.623 20.522 -35.466 1.00 32.45 123 VAL A O 1
ATOM 842 N N . TYR A 1 124 ? -23.901 21.918 -35.166 1.00 28.70 124 TYR A N 1
ATOM 843 C CA . TYR A 1 124 ? -24.064 21.858 -33.709 1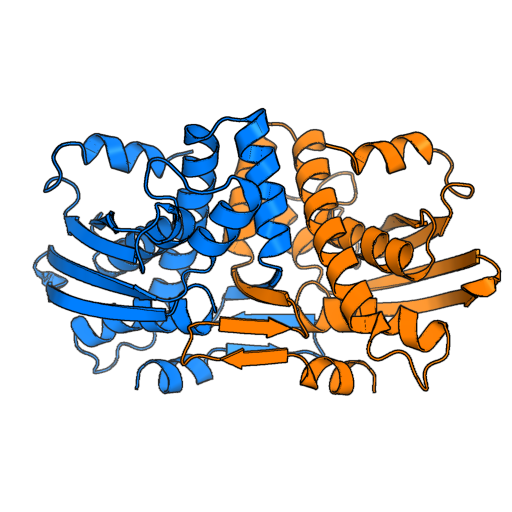.00 33.81 124 TYR A CA 1
ATOM 844 C C . TYR A 1 124 ? -23.508 23.088 -33.046 1.00 32.78 124 TYR A C 1
ATOM 845 O O . TYR A 1 124 ? -22.339 23.445 -33.235 1.00 38.45 124 TYR A O 1
ATOM 854 N N . HIS A 1 125 ? -24.349 23.749 -32.277 1.00 34.83 125 HIS A N 1
ATOM 855 C CA . HIS A 1 125 ? -23.873 24.814 -31.416 1.00 34.04 125 HIS A CA 1
ATOM 856 C C . HIS A 1 125 ? -24.551 24.675 -30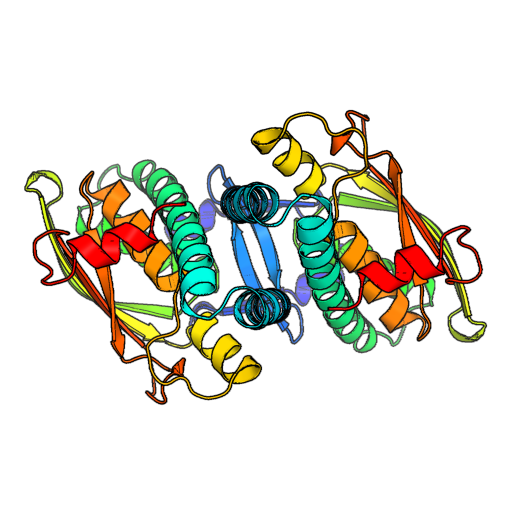.071 1.00 36.52 125 HIS A C 1
ATOM 857 O O . HIS A 1 125 ? -25.782 24.723 -29.977 1.00 38.71 125 HIS A O 1
ATOM 864 N N . GLY A 1 126 ? -23.751 24.478 -29.031 1.00 34.21 126 GLY A N 1
ATOM 865 C CA . GLY A 1 126 ? -24.306 24.174 -27.728 1.00 37.30 126 GLY A CA 1
ATOM 866 C C . GLY A 1 126 ? -23.620 24.829 -26.554 1.00 36.36 126 GLY A C 1
ATOM 867 O O . GLY A 1 126 ? -22.382 24.920 -26.504 1.00 37.52 126 GLY A O 1
ATOM 868 N N . GLU A 1 127 ? -24.440 25.284 -25.609 1.00 39.82 127 GLU A N 1
ATOM 869 C CA . GLU A 1 127 ? -23.987 26.020 -24.441 1.00 42.85 127 GLU A CA 1
ATOM 870 C C . GLU A 1 127 ? -24.700 25.475 -23.210 1.00 40.18 127 GLU A C 1
ATOM 871 O O . GLU A 1 127 ? -25.913 25.230 -23.219 1.00 34.54 127 GLU A O 1
ATOM 877 N N . PHE A 1 128 ? -23.934 25.222 -22.156 1.00 38.96 128 PHE A N 1
ATOM 878 C CA . PHE A 1 128 ? -24.485 24.532 -21.000 1.00 39.52 128 PHE A CA 1
ATOM 879 C C . PHE A 1 128 ? -23.978 25.053 -19.663 1.00 38.25 128 PHE A C 1
ATOM 880 O O . PHE A 1 128 ? -22.805 25.394 -19.508 1.00 37.48 128 PHE A O 1
ATOM 888 N N . LEU A 1 129 ? -24.889 25.098 -18.700 1.00 38.12 129 LEU A N 1
ATOM 889 C CA . LEU A 1 129 ? -24.572 25.453 -17.329 1.00 36.80 129 LEU A CA 1
ATOM 890 C C . LEU A 1 129 ? -24.266 24.193 -16.521 1.00 34.87 129 LEU A C 1
ATOM 891 O O . LEU A 1 129 ? -25.005 23.203 -16.598 1.00 38.60 129 LEU A O 1
ATOM 896 N N . TRP A 1 130 ? -23.186 24.232 -15.749 1.00 36.58 130 TRP A N 1
ATOM 897 C CA . TRP A 1 130 ? -22.833 23.131 -14.858 1.00 29.89 130 TRP A CA 1
ATOM 898 C C . TRP A 1 130 ? -22.902 23.578 -13.406 1.00 32.82 130 TRP A C 1
ATOM 899 O O . TRP A 1 130 ? -22.176 24.474 -13.019 1.00 34.74 130 TRP A O 1
ATOM 910 N N . GLU A 1 131 ? -23.750 22.939 -12.608 1.00 34.21 131 GLU A N 1
ATOM 911 C CA . GLU A 1 131 ? -23.788 23.224 -11.179 1.00 38.33 131 GLU A CA 1
ATOM 912 C C . GLU A 1 131 ? -23.353 22.026 -10.342 1.00 40.90 131 GLU A C 1
ATOM 913 O O . GLU A 1 131 ? -23.727 20.871 -10.620 1.00 41.23 131 GLU A O 1
ATOM 919 N N . ASP A 1 132 ? -22.554 22.316 -9.318 1.00 44.58 132 ASP A N 1
ATOM 920 C CA . ASP A 1 132 ? -22.073 21.305 -8.391 1.00 40.81 132 ASP A CA 1
ATOM 921 C C . ASP A 1 132 ? -21.235 20.262 -9.116 1.00 41.52 132 ASP A C 1
ATOM 922 O O . ASP A 1 132 ? -21.319 19.078 -8.803 1.00 41.58 132 ASP A O 1
ATOM 927 N N . SER A 1 133 ? -20.439 20.706 -10.088 1.00 39.24 133 SER A N 1
ATOM 928 C CA . SER A 1 133 ? -19.561 19.791 -10.794 1.00 39.94 133 SER A CA 1
ATOM 929 C C . SER A 1 133 ? -18.673 19.123 -9.750 1.00 38.08 133 SER A C 1
ATOM 930 O O . SER A 1 133 ? -18.114 19.790 -8.882 1.00 37.61 133 SER A O 1
ATOM 933 N N . PHE A 1 134 ? -18.575 17.801 -9.805 1.00 31.27 134 PHE A N 1
ATOM 934 C CA . PHE A 1 134 ? -17.808 17.102 -8.781 1.00 32.37 134 PHE A CA 1
ATOM 935 C C . PHE A 1 134 ? -16.325 17.354 -8.995 1.00 28.17 134 PHE A C 1
ATOM 936 O O . PHE A 1 134 ? -15.540 17.428 -8.057 1.00 32.83 134 PHE A O 1
ATOM 944 N N . GLU A 1 135 ? -15.931 17.490 -10.253 1.00 33.13 135 GLU A N 1
ATOM 945 C CA . GLU A 1 135 ? -14.521 17.472 -10.593 1.00 28.23 135 GLU A CA 1
ATOM 946 C C . GLU A 1 135 ? -13.851 18.774 -10.148 1.00 36.23 135 GLU A C 1
ATOM 947 O O . GLU A 1 135 ? -12.708 18.768 -9.640 1.00 33.39 135 GLU A O 1
ATOM 953 N N . GLY A 1 136 ? -14.580 19.877 -10.293 1.00 30.79 136 GLY A N 1
ATOM 954 C CA . GLY A 1 136 ? -14.085 21.177 -9.866 1.00 30.90 136 GLY A CA 1
ATOM 955 C C . GLY A 1 136 ? -14.006 21.223 -8.344 1.00 36.90 136 GLY A C 1
ATOM 956 O O . GLY A 1 136 ? -13.049 21.737 -7.773 1.00 40.52 136 GLY A O 1
ATOM 957 N N . ASP A 1 137 ? -15.022 20.663 -7.697 1.00 38.80 137 ASP A N 1
ATOM 958 C CA . ASP A 1 137 ? -15.036 20.459 -6.247 1.00 38.00 137 ASP A CA 1
ATOM 959 C C . ASP A 1 137 ? -13.813 19.696 -5.745 1.00 44.13 137 ASP A C 1
ATOM 960 O O . ASP A 1 137 ? -13.194 20.102 -4.767 1.00 44.11 137 ASP A O 1
ATOM 965 N N . VAL A 1 138 ? -13.474 18.583 -6.401 1.00 40.73 138 VAL A N 1
ATOM 966 C CA . VAL A 1 138 ? -12.381 17.734 -5.931 1.00 44.15 138 VAL A CA 1
ATOM 967 C C . VAL A 1 138 ? -11.030 18.375 -6.190 1.00 44.52 138 VAL A C 1
ATOM 968 O O . VAL A 1 138 ? -10.136 18.316 -5.340 1.00 45.16 138 VAL A O 1
ATOM 972 N N . HIS A 1 139 ? -10.875 18.982 -7.362 1.00 38.02 139 HIS A N 1
ATOM 973 C CA . HIS A 1 139 ? -9.645 19.691 -7.664 1.00 39.93 139 HIS A CA 1
ATOM 974 C C . HIS A 1 139 ? -9.356 20.740 -6.600 1.00 43.34 139 HIS A C 1
ATOM 975 O O . HIS A 1 139 ? -8.228 20.860 -6.119 1.00 42.42 139 HIS A O 1
ATOM 982 N N . ARG A 1 140 ? -10.385 21.514 -6.267 1.00 43.20 140 ARG A N 1
ATOM 983 C CA . ARG A 1 140 ? -10.238 22.636 -5.350 1.00 44.77 140 ARG A CA 1
ATOM 984 C C . ARG A 1 140 ? -9.747 22.163 -3.990 1.00 49.77 140 ARG A C 1
ATOM 985 O O . ARG A 1 140 ? -9.009 22.871 -3.298 1.00 46.57 140 ARG A O 1
ATOM 993 N N . GLN A 1 141 ? -10.162 20.958 -3.614 1.00 48.21 141 GLN A N 1
ATOM 994 C CA . GLN A 1 141 ? -9.774 20.390 -2.333 1.00 50.06 141 GLN A CA 1
ATOM 995 C C . GLN A 1 141 ? -8.399 19.729 -2.390 1.00 46.95 141 GLN A C 1
ATOM 996 O O . GLN A 1 141 ? -7.736 19.589 -1.367 1.00 47.44 141 GLN A O 1
ATOM 1002 N N . MET A 1 142 ? -7.953 19.355 -3.585 1.00 46.28 142 MET A N 1
ATOM 1003 C CA . MET A 1 142 ? -6.643 18.728 -3.737 1.00 44.32 142 MET A CA 1
ATOM 1004 C C . MET A 1 142 ? -5.513 19.719 -4.041 1.00 48.22 142 MET A C 1
ATOM 1005 O O . MET A 1 142 ? -4.360 19.467 -3.680 1.00 52.77 142 MET A O 1
ATOM 1010 N N . PHE A 1 143 ? -5.838 20.833 -4.696 1.00 40.01 143 PHE A N 1
ATOM 1011 C CA . PHE A 1 143 ? -4.831 21.754 -5.229 1.00 44.50 143 PHE A CA 1
ATOM 1012 C C . PHE A 1 143 ? -5.115 23.219 -4.900 1.00 42.52 143 PHE A C 1
ATOM 1013 O O . PHE A 1 143 ? -4.302 24.090 -5.199 1.00 51.08 143 PHE A O 1
ATOM 1021 N N . GLY A 1 144 ? -6.276 23.496 -4.319 1.00 44.58 144 GLY A N 1
ATOM 1022 C CA . GLY A 1 144 ? -6.719 24.870 -4.163 1.00 43.78 144 GLY A CA 1
ATOM 1023 C C . GLY A 1 144 ? -7.317 25.373 -5.463 1.00 48.60 144 GLY A C 1
ATOM 1024 O O . GLY A 1 144 ? -7.475 24.603 -6.410 1.00 49.19 144 GLY A O 1
ATOM 1025 N N . VAL A 1 145 ? -7.660 26.656 -5.511 1.00 47.26 145 VAL A N 1
ATOM 1026 C CA . VAL A 1 145 ? -8.189 27.261 -6.732 1.00 51.30 145 VAL A CA 1
ATOM 1027 C C . VAL A 1 145 ? -7.159 27.162 -7.861 1.00 49.60 145 VAL A C 1
ATOM 1028 O O . VAL A 1 145 ? -5.960 27.313 -7.630 1.00 50.14 145 VAL A O 1
ATOM 1032 N N . ALA A 1 146 ? -7.626 26.900 -9.082 1.00 52.57 146 ALA A N 1
ATOM 1033 C CA . ALA A 1 146 ? -6.730 26.708 -10.224 1.00 49.21 146 ALA A CA 1
ATOM 1034 C C . ALA A 1 146 ? -6.711 27.912 -11.167 1.00 49.82 146 ALA A C 1
ATOM 1035 O O . ALA A 1 146 ? -7.676 28.669 -11.250 1.00 50.27 146 ALA A O 1
ATOM 1037 N N . GLN A 1 147 ? -5.610 28.075 -11.893 1.00 51.40 147 GLN A N 1
ATOM 1038 C CA . GLN A 1 147 ? -5.454 29.231 -12.768 1.00 52.40 147 GLN A CA 1
ATOM 1039 C C . GLN A 1 147 ? -5.924 28.923 -14.204 1.00 51.94 147 GLN A C 1
ATOM 1040 O O . GLN A 1 147 ? -5.681 29.703 -15.127 1.00 55.26 147 GLN A O 1
ATOM 1046 N N . ALA A 1 148 ? -6.597 27.780 -14.380 1.00 51.12 148 ALA A N 1
ATOM 1047 C CA . ALA A 1 148 ? -7.377 27.476 -15.594 1.00 48.06 148 ALA A CA 1
ATOM 1048 C C . ALA A 1 148 ? -8.358 26.322 -15.348 1.00 47.18 148 ALA A C 1
ATOM 1049 O O . ALA A 1 148 ? -8.119 25.479 -14.473 1.00 39.18 148 ALA A O 1
ATOM 1051 N N . PRO A 1 149 ? -9.470 26.292 -16.116 1.00 41.95 149 PRO A N 1
ATOM 1052 C CA . PRO A 1 149 ? -10.533 25.271 -16.088 1.00 39.24 149 PRO A CA 1
ATOM 1053 C C . PRO A 1 149 ? -10.032 23.853 -15.825 1.00 37.71 149 PRO A C 1
ATOM 1054 O O . PRO A 1 149 ? -9.082 23.371 -16.458 1.00 38.68 149 PRO A O 1
ATOM 1058 N N . VAL A 1 150 ? -10.703 23.196 -14.885 1.00 31.30 150 VAL A N 1
ATOM 1059 C CA . VAL A 1 150 ? -10.236 21.938 -14.318 1.00 37.71 150 VAL A CA 1
ATOM 1060 C C . VAL A 1 150 ? -11.206 20.756 -14.477 1.00 34.48 150 VAL A C 1
ATOM 1061 O O . VAL A 1 150 ? -10.850 19.632 -14.136 1.00 35.41 150 VAL A O 1
ATOM 1065 N N . CYS A 1 151 ? -12.425 20.982 -14.965 1.00 36.69 151 CYS A N 1
ATOM 1066 C CA . CYS A 1 151 ? -13.364 19.855 -15.117 1.00 34.17 151 CYS A CA 1
ATOM 1067 C C . CYS A 1 151 ? -13.087 19.013 -16.379 1.00 32.19 151 CYS A C 1
ATOM 1068 O O . CYS A 1 151 ? -13.935 18.877 -17.257 1.00 29.85 151 CYS A O 1
ATOM 1071 N N . TRP A 1 152 ? -11.900 18.407 -16.404 1.00 32.11 152 TRP A N 1
ATOM 1072 C CA . TRP A 1 152 ? -11.351 17.662 -17.525 1.00 27.53 152 TRP A CA 1
ATOM 1073 C C . TRP A 1 152 ? -12.156 16.446 -18.015 1.00 31.69 152 TRP A C 1
ATOM 1074 O O . TRP A 1 152 ? -12.442 16.339 -19.221 1.00 30.18 152 TRP A O 1
ATOM 1085 N N . MET A 1 153 ? -12.473 15.522 -17.106 1.00 28.73 153 MET A N 1
ATOM 1086 C CA . MET A 1 153 ? -13.291 14.351 -17.422 1.00 27.11 153 MET A CA 1
ATOM 1087 C C . MET A 1 153 ? -14.699 14.756 -17.780 1.00 26.68 153 MET A C 1
ATOM 1088 O O . MET A 1 153 ? -15.329 14.084 -18.604 1.00 28.06 153 MET A O 1
ATOM 1093 N N . GLN A 1 154 ? -15.217 15.817 -17.153 1.00 25.48 154 GLN A N 1
ATOM 1094 C CA . GLN A 1 154 ? -16.557 16.275 -17.487 1.00 27.55 154 GLN A CA 1
ATOM 1095 C C . GLN A 1 154 ? -16.587 16.785 -18.910 1.00 26.87 154 GLN A C 1
ATOM 1096 O O . GLN A 1 154 ? -17.541 16.528 -19.639 1.00 30.41 154 GLN A O 1
ATOM 1102 N N . ILE A 1 155 ? -15.547 17.519 -19.288 1.00 23.67 155 ILE A N 1
ATOM 1103 C CA . ILE A 1 155 ? -15.419 18.028 -20.672 1.00 27.94 155 ILE A CA 1
ATOM 1104 C C . ILE A 1 155 ? -15.227 16.914 -21.700 1.00 31.53 155 ILE A C 1
ATOM 1105 O O . ILE A 1 155 ? -15.890 16.896 -22.740 1.00 32.19 155 ILE A O 1
ATOM 1110 N N . GLY A 1 156 ? -14.308 15.989 -21.412 1.00 31.42 156 GLY A N 1
ATOM 1111 C CA . GLY A 1 156 ? -14.085 14.844 -22.275 1.00 28.00 156 GLY A CA 1
ATOM 1112 C C . GLY A 1 156 ? -15.388 14.130 -22.582 1.00 29.56 156 GLY A C 1
ATOM 1113 O O . GLY A 1 156 ? -15.656 13.710 -23.726 1.00 27.90 156 GLY A O 1
ATOM 1114 N N . TYR A 1 157 ? -16.209 14.022 -21.554 1.00 26.66 157 TYR A N 1
ATOM 1115 C CA . TYR A 1 157 ? -17.490 13.345 -21.640 1.00 28.30 157 TYR A CA 1
ATOM 1116 C C . TYR A 1 157 ? -18.415 14.057 -22.623 1.00 29.21 157 TYR A C 1
ATOM 1117 O O . TYR A 1 157 ? -18.997 13.401 -23.512 1.00 27.51 157 TYR A O 1
ATOM 1126 N N . ALA A 1 158 ? -18.535 15.383 -22.484 1.00 28.17 158 ALA A N 1
ATOM 1127 C CA . ALA A 1 158 ? -19.374 16.193 -23.377 1.00 31.29 158 ALA A CA 1
ATOM 1128 C C . ALA A 1 158 ? -18.930 16.044 -24.820 1.00 27.99 158 ALA A C 1
ATOM 1129 O O . ALA A 1 158 ? -19.752 15.858 -25.725 1.00 27.77 158 ALA A O 1
ATOM 1131 N N . THR A 1 159 ? -17.626 16.142 -25.035 1.00 27.32 159 THR A N 1
ATOM 1132 C CA . THR A 1 159 ? -17.037 15.975 -26.352 1.00 26.14 159 THR A CA 1
ATOM 1133 C C . THR A 1 159 ? -17.369 14.602 -26.950 1.00 29.19 159 THR A C 1
ATOM 1134 O O . THR A 1 159 ? -17.869 14.500 -28.094 1.00 26.15 159 THR A O 1
ATOM 1138 N N . GLY A 1 160 ? -17.126 13.558 -26.162 1.00 26.78 160 GLY A N 1
ATOM 1139 C CA . GLY A 1 160 ? -17.223 12.183 -26.627 1.00 25.91 160 GLY A CA 1
ATOM 1140 C C . GLY A 1 160 ? -18.643 11.828 -26.991 1.00 29.22 160 GLY A C 1
ATOM 1141 O O . GLY A 1 160 ? -18.891 11.290 -28.069 1.00 27.71 160 GLY A O 1
ATOM 1142 N N . TYR A 1 161 ? -19.565 12.171 -26.105 1.00 22.92 161 TYR A N 1
ATOM 1143 C CA . TYR A 1 161 ? -20.986 11.910 -26.295 1.00 25.42 161 TYR A CA 1
ATOM 1144 C C . TYR A 1 161 ? -21.512 12.650 -27.513 1.00 29.18 161 TYR A C 1
ATOM 1145 O O . TYR A 1 161 ? -22.116 12.048 -28.383 1.00 29.32 161 TYR A O 1
ATOM 1154 N N . THR A 1 162 ? -21.275 13.961 -27.569 1.00 28.92 162 THR A N 1
ATOM 1155 C CA . THR A 1 162 ? -21.811 14.760 -28.671 1.00 27.27 162 THR A CA 1
ATOM 1156 C C . THR A 1 162 ? -21.201 14.306 -29.973 1.00 27.87 162 THR A C 1
ATOM 1157 O O . THR A 1 162 ? -21.884 14.186 -30.994 1.00 31.12 162 THR A O 1
ATOM 1161 N N . SER A 1 163 ? -19.903 14.073 -29.951 1.00 26.94 163 SER A N 1
ATOM 1162 C CA . SER A 1 163 ? -19.217 13.584 -31.148 1.00 24.35 163 SER A CA 1
ATOM 1163 C C . SER A 1 163 ? -19.788 12.264 -31.646 1.00 31.49 163 SER A C 1
ATOM 1164 O O . SER A 1 163 ? -19.980 12.103 -32.845 1.00 28.77 163 SER A O 1
ATOM 1167 N N . ALA A 1 164 ? -20.074 11.326 -30.745 1.00 30.65 164 ALA A N 1
ATOM 1168 C CA . ALA A 1 164 ? -20.559 10.017 -31.191 1.00 25.91 164 ALA A CA 1
ATOM 1169 C C . ALA A 1 164 ? -21.971 10.139 -31.750 1.00 30.79 164 ALA A C 1
ATOM 1170 O O . ALA A 1 164 ? -22.336 9.503 -32.756 1.00 29.79 164 ALA A O 1
ATOM 1172 N N . LEU A 1 165 ? -22.742 11.010 -31.124 1.00 29.05 165 LEU A N 1
ATOM 1173 C CA . LEU A 1 165 ? -24.095 11.302 -31.533 1.00 27.91 165 LEU A CA 1
ATOM 1174 C C . LEU A 1 165 ? -24.102 11.965 -32.919 1.00 31.29 165 LEU A C 1
ATOM 1175 O O . LEU A 1 165 ? -24.946 11.634 -33.745 1.00 34.36 165 LEU A O 1
ATOM 1180 N N . MET A 1 166 ? -23.134 12.851 -33.177 1.00 29.13 166 MET A N 1
ATOM 1181 C CA . MET A 1 166 ? -23.045 13.559 -34.470 1.00 35.06 166 MET A CA 1
ATOM 1182 C C . MET A 1 166 ? -22.295 12.800 -35.583 1.00 31.05 166 MET A C 1
ATOM 1183 O O . MET A 1 166 ? -22.468 13.105 -36.763 1.00 35.55 166 MET A O 1
ATOM 1188 N N . GLY A 1 167 ? -21.461 11.861 -35.224 1.00 33.64 167 GLY A N 1
ATOM 1189 C CA . GLY A 1 167 ? -20.608 11.233 -36.198 1.00 36.13 167 GLY A CA 1
ATOM 1190 C C . GLY A 1 167 ? -19.638 12.240 -36.732 1.00 33.39 167 GLY A C 1
ATOM 1191 O O . GLY A 1 167 ? -19.201 12.159 -37.823 1.00 31.68 167 GLY A O 1
ATOM 1192 N N . LYS A 1 168 ? -19.281 13.177 -35.888 1.00 32.57 168 LYS A N 1
ATOM 1193 C CA . LYS A 1 168 ? -18.495 14.323 -36.236 1.00 33.86 168 LYS A CA 1
ATOM 1194 C C . LYS A 1 168 ? -17.783 14.824 -34.974 1.00 32.43 168 LYS A C 1
ATOM 1195 O O . LYS A 1 168 ? -18.322 14.782 -33.923 1.00 33.12 168 LYS A O 1
ATOM 1201 N N . THR A 1 169 ? -16.539 15.240 -35.074 1.00 31.40 169 THR A N 1
ATOM 1202 C CA . THR A 1 169 ? -15.773 15.668 -33.896 1.00 30.92 169 THR A CA 1
ATOM 1203 C C . THR A 1 169 ? -16.300 16.986 -33.390 1.00 30.88 169 THR A C 1
ATOM 1204 O O . THR A 1 169 ? -16.136 17.955 -34.060 1.00 32.14 169 THR A O 1
ATOM 1208 N N . ILE A 1 170 ? -16.923 17.007 -32.214 1.00 24.83 170 ILE A N 1
ATOM 1209 C CA . ILE A 1 170 ? -17.463 18.233 -31.651 1.00 30.82 170 ILE A CA 1
ATOM 1210 C C . ILE A 1 170 ? -16.756 18.468 -30.327 1.00 35.23 170 ILE A C 1
ATOM 1211 O O . ILE A 1 170 ? -17.012 17.735 -29.382 1.00 33.63 170 ILE A O 1
ATOM 1216 N N . LEU A 1 171 ? -15.871 19.469 -30.260 1.00 35.10 171 LEU A N 1
ATOM 1217 C CA . LEU A 1 171 ? -15.119 19.757 -29.037 1.00 38.25 171 LEU A CA 1
ATOM 1218 C C . LEU A 1 171 ? -15.832 20.742 -28.112 1.00 37.17 171 LEU A C 1
ATOM 1219 O O . LEU A 1 171 ? -16.571 21.621 -28.566 1.00 34.48 171 LEU A O 1
ATOM 1224 N N 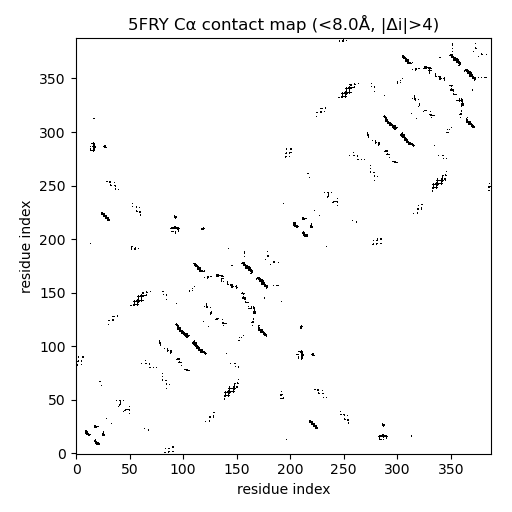. TYR A 1 172 ? -15.595 20.587 -26.808 1.00 32.45 172 TYR A N 1
ATOM 1225 C CA . TYR A 1 172 ? -16.106 21.518 -25.810 1.00 34.56 172 TYR A CA 1
ATOM 1226 C C . TYR A 1 172 ? -14.984 22.218 -25.071 1.00 31.63 172 TYR A C 1
ATOM 1227 O O . TYR A 1 172 ? -13.898 21.665 -24.866 1.00 38.95 172 TYR A O 1
ATOM 1236 N N . ARG A 1 173 ? -15.257 23.437 -24.638 1.00 36.49 173 ARG A N 1
ATOM 1237 C CA . ARG A 1 173 ? -14.354 24.103 -23.723 1.00 36.43 173 ARG A CA 1
ATOM 1238 C C . ARG A 1 173 ? -15.143 24.710 -22.576 1.00 32.31 173 ARG A C 1
ATOM 1239 O O . ARG A 1 173 ? -16.311 25.087 -22.731 1.00 36.23 173 ARG A O 1
ATOM 1247 N N . GLU A 1 174 ? -14.519 24.775 -21.406 1.00 36.16 174 GLU A N 1
ATOM 1248 C CA . GLU A 1 174 ? -15.134 25.427 -20.262 1.00 36.47 174 GLU A CA 1
ATOM 1249 C C . GLU A 1 174 ? -14.913 26.920 -20.332 1.00 29.85 174 GLU A C 1
ATOM 1250 O O . GLU A 1 174 ? -13.772 27.363 -20.282 1.00 31.93 174 GLU A O 1
ATOM 1256 N N . LEU A 1 175 ? -15.987 27.694 -20.431 1.00 32.45 175 LEU A N 1
ATOM 1257 C CA . LEU A 1 175 ? -15.853 29.159 -20.484 1.00 39.53 175 LEU A CA 1
ATOM 1258 C C . LEU A 1 175 ? -15.687 29.746 -19.076 1.00 39.33 175 LEU A C 1
ATOM 1259 O O . LEU A 1 175 ? -15.027 30.774 -18.883 1.00 39.13 175 LEU A O 1
ATOM 1264 N N . GLU A 1 176 ? -16.315 29.090 -18.108 1.00 39.88 176 GLU A N 1
ATOM 1265 C CA . GLU A 1 176 ? -16.214 29.448 -16.696 1.00 39.66 176 GLU A CA 1
ATOM 1266 C C . GLU A 1 176 ? -16.230 28.158 -15.881 1.00 46.09 176 GLU A C 1
ATOM 1267 O O . GLU A 1 176 ? -16.735 27.132 -16.356 1.00 42.87 176 GLU A O 1
ATOM 1273 N N . CYS A 1 177 ? -15.678 28.195 -14.672 1.00 41.94 177 CYS A N 1
ATOM 1274 C CA . CYS A 1 177 ? -15.554 26.981 -13.875 1.00 43.08 177 CYS A CA 1
ATOM 1275 C C . CYS A 1 177 ? -15.380 27.265 -12.391 1.00 45.07 177 CYS A C 1
ATOM 1276 O O . CYS A 1 177 ? -14.664 28.190 -12.012 1.00 46.83 177 CYS A O 1
ATOM 1279 N N . VAL A 1 178 ? -16.020 26.446 -11.558 1.00 44.91 178 VAL A N 1
ATOM 1280 C CA . VAL A 1 178 ? -15.938 26.591 -10.107 1.00 44.75 178 VAL A CA 1
ATOM 1281 C C . VAL A 1 178 ? -14.520 26.432 -9.591 1.00 48.03 178 VAL A C 1
ATOM 1282 O O . VAL A 1 178 ? -14.095 27.136 -8.673 1.00 50.99 178 VAL A O 1
ATOM 1286 N N . GLY A 1 179 ? -13.798 25.490 -10.172 1.00 41.54 179 GLY A N 1
ATOM 1287 C CA . GLY A 1 179 ? -12.434 25.218 -9.771 1.00 47.01 179 GLY A CA 1
ATOM 1288 C C . GLY A 1 179 ? -11.559 26.453 -9.836 1.00 49.26 179 GLY A C 1
ATOM 1289 O O . GLY A 1 179 ? -10.530 26.515 -9.172 1.00 51.52 179 GLY A O 1
ATOM 1290 N N . CYS A 1 180 ? -11.981 27.442 -10.621 1.00 50.99 180 CYS A N 1
ATOM 1291 C CA . CYS A 1 180 ? -11.190 28.658 -10.818 1.00 51.11 180 CYS A CA 1
ATOM 1292 C C . CYS A 1 180 ? -11.671 29.840 -9.980 1.00 53.48 180 CYS A C 1
ATOM 1293 O O . CYS A 1 180 ? -11.028 30.887 -9.967 1.00 58.99 180 CYS A O 1
ATOM 1296 N N . GLY A 1 181 ? -12.805 29.683 -9.302 1.00 50.89 181 GLY A N 1
ATOM 1297 C CA . GLY A 1 181 ? -13.316 30.718 -8.419 1.00 52.25 181 GLY A CA 1
ATOM 1298 C C . GLY A 1 181 ? -14.720 31.166 -8.781 1.00 54.34 181 GLY A C 1
ATOM 1299 O O . GLY A 1 181 ? -15.338 31.947 -8.058 1.00 54.77 181 GLY A O 1
ATOM 1300 N N . HIS A 1 182 ? -15.225 30.673 -9.906 1.00 48.99 182 HIS A N 1
ATOM 1301 C CA . HIS A 1 182 ? -16.554 31.045 -10.372 1.00 47.38 182 HIS A CA 1
ATOM 1302 C C . HIS A 1 182 ? -17.605 30.263 -9.609 1.00 47.50 182 HIS A C 1
ATOM 1303 O O . HIS A 1 182 ? -17.322 29.196 -9.072 1.00 49.44 182 HIS A O 1
ATOM 1310 N N . PRO A 1 183 ? -18.833 30.780 -9.574 1.00 44.01 183 PRO A N 1
ATOM 1311 C CA . PRO A 1 183 ? -19.894 30.124 -8.802 1.00 50.18 183 PRO A CA 1
ATOM 1312 C C . PRO A 1 183 ? -20.422 28.869 -9.488 1.00 47.85 183 PRO A C 1
ATOM 1313 O O . PRO A 1 183 ? -21.302 28.184 -8.959 1.00 43.16 183 PRO A O 1
ATOM 1317 N N . HIS A 1 184 ? -19.879 28.577 -10.664 1.00 46.29 184 HIS A N 1
ATOM 1318 C CA . HIS A 1 184 ? -20.390 27.494 -11.487 1.00 46.18 184 HIS A CA 1
ATOM 1319 C C . HIS A 1 184 ? -19.484 27.286 -12.676 1.00 46.30 184 HIS A C 1
ATOM 1320 O O . HIS A 1 184 ? -18.550 28.063 -12.911 1.00 44.89 184 HIS A O 1
ATOM 1327 N N . CYS A 1 185 ? -19.787 26.250 -13.451 1.00 43.94 185 CYS A N 1
ATOM 1328 C CA . CYS A 1 185 ? -19.074 25.994 -14.682 1.00 41.22 185 CYS A CA 1
ATOM 1329 C C . CYS A 1 185 ? -20.001 26.302 -15.848 1.00 35.00 185 CYS A C 1
ATOM 1330 O O . CYS A 1 185 ? -21.212 26.108 -15.738 1.00 37.55 185 CYS A O 1
ATOM 1333 N N . ARG A 1 186 ? -19.436 26.799 -16.946 1.00 42.75 186 ARG A N 1
ATOM 1334 C CA . ARG A 1 186 ? -20.174 26.986 -18.189 1.00 35.01 186 ARG A CA 1
ATOM 1335 C C . ARG A 1 186 ? -19.333 26.572 -19.385 1.00 37.19 186 ARG A C 1
ATOM 1336 O O . ARG A 1 186 ? -18.131 26.843 -19.447 1.00 32.18 186 ARG A O 1
ATOM 1344 N N . ILE A 1 187 ? -19.976 25.949 -20.362 1.00 33.35 187 ILE A N 1
ATOM 1345 C CA . ILE A 1 187 ? -19.224 25.320 -21.434 1.00 35.33 187 ILE A CA 1
ATOM 1346 C C . ILE A 1 187 ? -19.798 25.614 -22.820 1.00 36.38 187 ILE A C 1
ATOM 1347 O O . ILE A 1 187 ? -21.001 25.870 -22.982 1.00 37.08 187 ILE A O 1
ATOM 1352 N N . LEU A 1 188 ? -18.913 25.568 -23.810 1.00 31.06 188 LEU A N 1
ATOM 1353 C CA . LEU A 1 188 ? -19.287 25.728 -25.214 1.00 33.81 188 LEU A CA 1
ATOM 1354 C C . LEU A 1 188 ? -18.848 24.551 -26.063 1.00 32.14 188 LEU A C 1
ATOM 1355 O O . LEU A 1 188 ? -17.666 24.179 -26.052 1.00 31.34 188 LEU A O 1
ATOM 1360 N N . GLY A 1 189 ? -19.786 23.993 -26.830 1.00 31.50 189 GLY A N 1
ATOM 1361 C CA . GLY A 1 189 ? -19.478 22.923 -27.768 1.00 30.22 189 GLY A CA 1
ATOM 1362 C C . GLY A 1 189 ? -19.850 23.229 -29.206 1.00 34.24 189 GLY A C 1
ATOM 1363 O O . GLY A 1 189 ? -20.995 23.625 -29.486 1.00 32.69 189 GLY A O 1
ATOM 1364 N N . LYS A 1 190 ? -18.899 23.050 -30.117 1.00 32.80 190 LYS A N 1
ATOM 1365 C CA . LYS A 1 190 ? -19.134 23.310 -31.532 1.00 33.28 190 LYS A CA 1
ATOM 1366 C C . LYS A 1 190 ? -18.271 22.409 -32.409 1.00 37.59 190 LYS A C 1
ATOM 1367 O O . LYS A 1 190 ? -17.504 21.586 -31.894 1.00 36.17 190 LYS A O 1
ATOM 1373 N N . PRO A 1 191 ? -18.369 22.568 -33.725 1.00 30.96 191 PRO A N 1
ATOM 1374 C CA . PRO A 1 191 ? -17.540 21.782 -34.647 1.00 35.35 191 PRO A CA 1
ATOM 1375 C C . PRO A 1 191 ? -16.058 21.886 -34.287 1.00 40.41 191 PRO A C 1
ATOM 1376 O O . PRO A 1 191 ? -15.649 22.879 -33.686 1.00 36.29 191 PRO A O 1
ATOM 1380 N N . LEU A 1 192 ? -15.267 20.878 -34.647 1.00 35.23 192 LEU A N 1
ATOM 1381 C CA . LEU A 1 192 ? -13.844 20.885 -34.330 1.00 38.86 192 LEU A CA 1
ATOM 1382 C C . LEU A 1 192 ? -13.150 22.099 -34.939 1.00 42.60 192 LEU A C 1
ATOM 1383 O O . LEU A 1 192 ? -12.636 22.957 -34.222 1.00 40.66 192 LEU A O 1
ATOM 1388 N N . GLU A 1 193 ? -13.078 22.152 -36.273 1.00 43.52 193 GLU A N 1
ATOM 1389 C CA . GLU A 1 193 ? -12.367 23.216 -37.004 1.00 46.37 193 GLU A CA 1
ATOM 1390 C C . GLU A 1 193 ? -12.902 24.622 -36.756 1.00 49.72 193 GLU A C 1
ATOM 1391 O O . GLU A 1 193 ? -12.217 25.590 -36.998 1.00 52.45 193 GLU A O 1
ATOM 1397 N N . GLN A 1 194 ? -14.106 24.725 -36.231 1.00 49.39 194 GLN A N 1
ATOM 1398 C CA . GLN A 1 194 ? -14.664 26.008 -35.832 1.00 43.03 194 GLN A CA 1
ATOM 1399 C C . GLN A 1 194 ? -14.036 26.566 -34.569 1.00 46.36 194 GLN A C 1
ATOM 1400 O O . GLN A 1 194 ? -14.574 27.467 -33.982 1.00 47.88 194 GLN A O 1
ATOM 1406 N N . TRP A 1 195 ? -12.938 25.960 -34.129 1.00 48.92 195 TRP A N 1
ATOM 1407 C CA . TRP A 1 195 ? -12.113 26.440 -33.028 1.00 48.83 195 TRP A CA 1
ATOM 1408 C C . TRP A 1 195 ? -10.735 26.871 -33.518 1.00 53.72 195 TRP A C 1
ATOM 1409 O O . TRP A 1 195 ? -10.123 26.199 -34.349 1.00 52.10 195 TRP A O 1
ATOM 1420 N N . GLU A 1 196 ? -10.252 27.995 -32.999 1.00 52.47 196 GLU A N 1
ATOM 1421 C CA . GLU A 1 196 ? -8.949 28.516 -33.383 1.00 56.30 196 GLU A CA 1
ATOM 1422 C C . GLU A 1 196 ? -7.861 27.474 -33.131 1.00 58.72 196 GLU A C 1
ATOM 1423 O O . GLU A 1 196 ? -7.249 26.971 -34.079 1.00 59.22 196 GLU A O 1
ATOM 1429 N N . ASP A 1 197 ? -7.627 27.155 -31.862 1.00 57.16 197 ASP A N 1
ATOM 1430 C CA . ASP A 1 197 ? -6.617 26.171 -31.493 1.00 55.87 197 ASP A CA 1
ATOM 1431 C C . ASP A 1 197 ? -7.207 24.765 -31.460 1.00 56.10 197 ASP A C 1
ATOM 1432 O O . ASP A 1 197 ? -6.595 23.837 -30.931 1.00 53.03 197 ASP A O 1
ATOM 1437 N N . GLY A 1 198 ? -8.401 24.620 -32.025 1.00 54.30 198 GLY A N 1
ATOM 1438 C CA . GLY A 1 198 ? -9.084 23.340 -32.061 1.00 54.27 198 GLY A CA 1
ATOM 1439 C C . GLY A 1 198 ? -8.153 22.197 -32.410 1.00 49.11 198 GLY A C 1
ATOM 1440 O O . GLY A 1 198 ? -8.024 21.236 -31.652 1.00 51.44 198 GLY A O 1
ATOM 1441 N N . GLU A 1 199 ? -7.500 22.302 -33.562 1.00 53.90 199 GLU A N 1
ATOM 1442 C CA . GLU A 1 199 ? -6.558 21.280 -34.002 1.00 54.63 199 GLU A CA 1
ATOM 1443 C C . GLU A 1 199 ? -5.573 20.945 -32.889 1.00 54.07 199 GLU A C 1
ATOM 1444 O O . GLU A 1 199 ? -4.896 19.918 -32.932 1.00 53.57 199 GLU A O 1
ATOM 1450 N N . ALA A 1 200 ? -5.500 21.821 -31.891 1.00 52.08 200 ALA A N 1
ATOM 1451 C CA . ALA A 1 200 ? -4.608 21.621 -30.757 1.00 53.49 200 ALA A CA 1
ATOM 1452 C C . ALA A 1 200 ? -5.342 20.977 -29.585 1.00 50.05 200 ALA A C 1
ATOM 1453 O O . ALA A 1 200 ? -4.736 20.282 -28.770 1.00 55.33 200 ALA A O 1
ATOM 1455 N N . GLU A 1 201 ? -6.648 21.212 -29.505 1.00 51.99 201 GLU A N 1
ATOM 1456 C CA . GLU A 1 201 ? -7.454 20.650 -28.428 1.00 53.05 201 GLU A CA 1
ATOM 1457 C C . GLU A 1 201 ? -7.627 19.157 -28.710 1.00 48.04 201 GLU A C 1
ATOM 1458 O O . GLU A 1 201 ? -7.626 18.325 -27.802 1.00 48.20 201 GLU A O 1
ATOM 1464 N N . LEU A 1 202 ? -7.740 18.835 -29.994 1.00 45.86 202 LEU A N 1
ATOM 1465 C CA . LEU A 1 202 ? -7.943 17.470 -30.463 1.00 45.55 202 LEU A CA 1
ATOM 1466 C C . LEU A 1 202 ? -6.805 16.569 -30.022 1.00 48.89 202 LEU A C 1
ATOM 1467 O O . LEU A 1 202 ? -7.011 15.392 -29.724 1.00 47.91 202 LEU A O 1
ATOM 1472 N N . ALA A 1 203 ? -5.608 17.143 -29.968 1.00 47.03 203 ALA A N 1
ATOM 1473 C CA . ALA A 1 203 ? -4.408 16.402 -29.620 1.00 49.78 203 ALA A CA 1
ATOM 1474 C C . ALA A 1 203 ? -4.495 15.791 -28.220 1.00 49.34 203 ALA A C 1
ATOM 1475 O O . ALA A 1 203 ? -3.791 14.823 -27.910 1.00 45.63 203 ALA A O 1
ATOM 1477 N N . LEU A 1 204 ? -5.368 16.344 -27.380 1.00 43.02 204 LEU A N 1
ATOM 1478 C CA . LEU A 1 204 ? -5.450 15.910 -25.986 1.00 44.29 204 LEU A CA 1
ATOM 1479 C C . LEU A 1 204 ? -6.345 14.685 -25.820 1.00 43.21 204 LEU A C 1
ATOM 1480 O O . LEU A 1 204 ? -6.375 14.059 -24.758 1.00 46.45 204 LEU A O 1
ATOM 1485 N N . TYR A 1 205 ? -7.058 14.332 -26.880 1.00 45.05 205 TYR A N 1
ATOM 1486 C CA . TYR A 1 205 ? -7.908 13.157 -26.849 1.00 41.52 205 TYR A CA 1
ATOM 1487 C C . TYR A 1 205 ? -7.187 11.958 -27.446 1.00 41.99 205 TYR A C 1
ATOM 1488 O O . TYR A 1 205 ? -7.815 10.977 -27.847 1.00 43.14 205 TYR A O 1
ATOM 1497 N N . GLN A 1 206 ? -5.859 12.043 -27.482 1.00 47.71 206 GLN A N 1
ATOM 1498 C CA . GLN A 1 206 ? -5.019 11.022 -28.108 1.00 46.29 206 GLN A CA 1
ATOM 1499 C C . GLN A 1 206 ? -3.942 10.502 -27.159 1.00 48.45 206 GLN A C 1
ATOM 1500 O O . GLN A 1 206 ? -3.159 11.290 -26.628 1.00 49.45 206 GLN A O 1
ATOM 1506 N N . PRO A 1 207 ? -3.883 9.173 -26.953 1.00 47.83 207 PRO A N 1
ATOM 1507 C CA . PRO A 1 207 ? -2.826 8.584 -26.115 1.00 44.50 207 PRO A CA 1
ATOM 1508 C C . PRO A 1 207 ? -1.440 8.787 -26.742 1.00 55.70 207 PRO A C 1
ATOM 1509 O O . PRO A 1 207 ? -0.444 8.216 -26.284 1.00 53.30 207 PRO A O 1
ATOM 1513 N N . ASP B 1 14 ? -28.808 -8.829 5.652 1.00 51.80 14 ASP B N 1
ATOM 1514 C CA . ASP B 1 14 ? -28.903 -7.892 6.765 1.00 57.48 14 ASP B CA 1
ATOM 1515 C C . ASP B 1 14 ? -28.015 -6.683 6.551 1.00 51.84 14 ASP B C 1
ATOM 1516 O O . ASP B 1 14 ? -28.495 -5.555 6.486 1.00 50.82 14 ASP B O 1
ATOM 1521 N N . GLY B 1 15 ? -26.716 -6.930 6.450 1.00 50.22 15 GLY B N 1
ATOM 1522 C CA . GLY B 1 15 ? -25.756 -5.862 6.254 1.00 45.30 15 GLY B CA 1
ATOM 1523 C C . GLY B 1 15 ? -25.994 -5.106 4.962 1.00 45.88 15 GLY B C 1
ATOM 1524 O O . GLY B 1 15 ? -26.053 -3.882 4.961 1.00 42.11 15 GLY B O 1
ATOM 1525 N N . LEU B 1 16 ? -26.153 -5.844 3.871 1.00 44.59 16 LEU B N 1
ATOM 1526 C CA . LEU B 1 16 ? -26.329 -5.250 2.550 1.00 47.91 16 LEU B CA 1
ATOM 1527 C C . LEU B 1 16 ? -27.542 -4.342 2.496 1.00 47.51 16 LEU B C 1
ATOM 1528 O O . LEU B 1 16 ? -27.481 -3.241 1.951 1.00 45.07 16 LEU B O 1
ATOM 1533 N N . SER B 1 17 ? -28.652 -4.808 3.056 1.00 49.19 17 SER B N 1
ATOM 1534 C CA . SER B 1 17 ? -29.898 -4.062 2.948 1.00 49.59 17 SER B CA 1
ATOM 1535 C C . SER B 1 17 ? -29.901 -2.865 3.893 1.00 46.88 17 SER B C 1
ATOM 1536 O O . SER B 1 17 ? -30.657 -1.909 3.696 1.00 52.84 17 SER B O 1
ATOM 1539 N N . ASN B 1 18 ? -29.040 -2.908 4.902 1.00 47.28 18 ASN B N 1
ATOM 1540 C CA . ASN B 1 18 ? -28.926 -1.821 5.862 1.00 43.89 18 ASN B CA 1
ATOM 1541 C C . ASN B 1 18 ? -27.939 -0.752 5.437 1.00 42.84 18 ASN B C 1
ATOM 1542 O O . ASN B 1 18 ? -28.123 0.434 5.718 1.00 40.18 18 ASN B O 1
ATOM 1547 N N . LEU B 1 19 ? -26.858 -1.177 4.806 1.00 41.90 19 LEU B N 1
ATOM 1548 C CA . LEU B 1 19 ? -25.877 -0.216 4.342 1.00 38.99 19 LEU B CA 1
ATOM 1549 C C . LEU B 1 19 ? -26.416 0.411 3.069 1.00 38.98 19 LEU B C 1
ATOM 1550 O O . LEU B 1 19 ? -26.106 1.553 2.742 1.00 37.55 19 LEU B O 1
ATOM 1555 N N . ALA B 1 20 ? -27.284 -0.321 2.384 1.00 40.74 20 ALA B N 1
ATOM 1556 C CA . ALA B 1 20 ? -27.799 0.136 1.100 1.00 41.64 20 ALA B CA 1
ATOM 1557 C C . ALA B 1 20 ? -28.718 1.343 1.270 1.00 40.56 20 ALA B C 1
ATOM 1558 O O . ALA B 1 20 ? -28.943 2.103 0.325 1.00 40.84 20 ALA B O 1
ATOM 1560 N N . ARG B 1 21 ? -29.236 1.525 2.480 1.00 41.72 21 ARG B N 1
ATOM 1561 C CA . ARG B 1 21 ? -30.097 2.661 2.775 1.00 38.81 21 ARG B CA 1
ATOM 1562 C C . ARG B 1 21 ? -29.297 3.955 2.936 1.00 39.93 21 ARG B C 1
ATOM 1563 O O . ARG B 1 21 ? -29.869 5.043 2.894 1.00 40.43 21 ARG B O 1
ATOM 1571 N N . ARG B 1 22 ? -27.982 3.832 3.126 1.00 35.19 22 ARG B N 1
ATOM 1572 C CA . ARG B 1 22 ? -27.093 4.987 3.203 1.00 32.58 22 ARG B CA 1
ATOM 1573 C C . ARG B 1 22 ? -26.767 5.548 1.812 1.00 35.65 22 ARG B C 1
ATOM 1574 O O . ARG B 1 22 ? -26.207 6.636 1.683 1.00 32.83 22 ARG B O 1
ATOM 1582 N N . LEU B 1 23 ? -27.072 4.779 0.780 1.00 36.59 23 LEU B N 1
ATOM 1583 C CA . LEU B 1 23 ? -26.830 5.223 -0.588 1.00 33.34 23 LEU B CA 1
ATOM 1584 C C . LEU B 1 23 ? -27.980 6.116 -1.061 1.00 36.90 23 LEU B C 1
ATOM 1585 O O . LEU B 1 23 ? -29.131 5.693 -1.049 1.00 44.18 23 LEU B O 1
ATOM 1590 N N . ARG B 1 24 ? -27.672 7.343 -1.475 1.00 41.06 24 ARG B N 1
ATOM 1591 C CA . ARG B 1 24 ? -28.709 8.308 -1.831 1.00 42.55 24 ARG B CA 1
ATOM 1592 C C . ARG B 1 24 ? -28.444 9.056 -3.146 1.00 44.32 24 ARG B C 1
ATOM 1593 O O . ARG B 1 24 ? -27.324 9.478 -3.420 1.00 39.73 24 ARG B O 1
ATOM 1601 N N . PHE B 1 25 ? -29.494 9.240 -3.940 1.00 44.85 25 PHE B N 1
ATOM 1602 C CA . PHE B 1 25 ? -29.365 9.905 -5.229 1.00 45.00 25 PHE B CA 1
ATOM 1603 C C . PHE B 1 25 ? -30.035 11.271 -5.220 1.00 48.89 25 PHE B C 1
ATOM 1604 O O . PHE B 1 25 ? -31.259 11.370 -5.253 1.00 52.05 25 PHE B O 1
ATOM 1612 N N . ALA B 1 26 ? -29.215 12.318 -5.173 1.00 45.87 26 ALA B N 1
ATOM 1613 C CA . ALA B 1 26 ? -29.698 13.696 -5.164 1.00 42.18 26 ALA B CA 1
ATOM 1614 C C . ALA B 1 26 ? -29.561 14.359 -6.541 1.00 45.62 26 ALA B C 1
ATOM 1615 O O . ALA B 1 26 ? -28.648 15.150 -6.764 1.00 44.03 26 ALA B O 1
ATOM 1617 N N . MET B 1 27 ? -30.483 14.049 -7.451 1.00 42.82 27 MET B N 1
ATOM 1618 C CA . MET B 1 27 ? -30.423 14.553 -8.822 1.00 47.62 27 MET B CA 1
ATOM 1619 C C . MET B 1 27 ? -30.626 16.063 -8.919 1.00 48.80 27 MET B C 1
ATOM 1620 O O . MET B 1 27 ? -30.154 16.684 -9.868 1.00 51.06 27 MET B O 1
ATOM 1625 N N . LYS B 1 28 ? -31.337 16.647 -7.953 1.00 49.09 28 LYS B N 1
ATOM 1626 C CA . LYS B 1 28 ? -31.492 18.102 -7.897 1.00 49.38 28 LYS B CA 1
ATOM 1627 C C . LYS B 1 28 ? -30.127 18.769 -7.851 1.00 48.60 28 LYS B C 1
ATOM 1628 O O . LYS B 1 28 ? -29.970 19.919 -8.255 1.00 49.53 28 LYS B O 1
ATOM 1634 N N . GLU B 1 29 ? -29.143 18.034 -7.340 1.00 46.60 29 GLU B N 1
ATOM 1635 C CA . GLU B 1 29 ? -27.791 18.552 -7.205 1.00 48.22 29 GLU B CA 1
ATOM 1636 C C . GLU B 1 29 ? -26.755 17.725 -7.957 1.00 45.00 29 GLU B C 1
ATOM 1637 O O . GLU B 1 29 ? -25.562 17.818 -7.664 1.00 42.87 29 GLU B O 1
ATOM 1643 N N . GLY B 1 30 ? -27.222 16.928 -8.918 1.00 43.83 30 GLY B N 1
ATOM 1644 C CA . GLY B 1 30 ? -26.358 16.099 -9.741 1.00 44.36 30 GLY B CA 1
ATOM 1645 C C . GLY B 1 30 ? -25.398 15.287 -8.897 1.00 39.37 30 GLY B C 1
ATOM 1646 O O . GLY B 1 30 ? -24.217 15.155 -9.230 1.00 39.71 30 GLY B O 1
ATOM 1647 N N . SER B 1 31 ? -25.916 14.751 -7.799 1.00 40.12 31 SER B N 1
ATOM 1648 C CA . SER B 1 31 ? -25.076 14.132 -6.786 1.00 40.57 31 SER B CA 1
ATOM 1649 C C . SER B 1 31 ? -25.569 12.774 -6.328 1.00 35.71 31 SER B C 1
ATOM 1650 O O . SER B 1 31 ? -26.772 12.474 -6.358 1.00 38.71 31 SER B O 1
ATOM 1653 N N . ILE B 1 32 ? -24.602 11.962 -5.922 1.00 32.22 32 ILE B N 1
ATOM 1654 C CA . ILE B 1 32 ? -24.812 10.639 -5.349 1.00 37.65 32 ILE B CA 1
ATOM 1655 C C . ILE B 1 32 ? -24.003 10.595 -4.061 1.00 29.47 32 ILE B C 1
ATOM 1656 O O . ILE B 1 32 ? -22.824 10.984 -4.042 1.00 29.25 32 ILE B O 1
ATOM 1661 N N . TRP B 1 33 ? -24.623 10.122 -2.982 1.00 34.11 33 TRP B N 1
ATOM 1662 C CA . TRP B 1 33 ? -23.952 10.063 -1.699 1.00 34.72 33 TRP B CA 1
ATOM 1663 C C . TRP B 1 33 ? -23.988 8.662 -1.120 1.00 32.80 33 TRP B C 1
ATOM 1664 O O . TRP B 1 33 ? -25.031 7.995 -1.139 1.00 35.43 33 TRP B O 1
ATOM 1675 N N . LEU B 1 34 ? -22.849 8.217 -0.608 1.00 30.65 34 LEU B N 1
ATOM 1676 C CA . LEU B 1 34 ? -22.827 7.008 0.207 1.00 32.89 34 LEU B CA 1
ATOM 1677 C C . LEU B 1 34 ? -22.393 7.421 1.598 1.00 32.74 34 LEU B C 1
ATOM 1678 O O . LEU B 1 34 ? -21.233 7.812 1.820 1.00 34.31 34 LEU B O 1
ATOM 1683 N N . GLY B 1 35 ? -23.327 7.368 2.540 1.00 36.93 35 GLY B N 1
ATOM 1684 C CA . GLY B 1 35 ? -23.085 8.017 3.811 1.00 36.38 35 GLY B CA 1
ATOM 1685 C C . GLY B 1 35 ? -22.658 9.464 3.578 1.00 40.04 35 GLY B C 1
ATOM 1686 O O . GLY B 1 35 ? -23.406 10.267 3.017 1.00 40.90 35 GLY B O 1
ATOM 1687 N N . GLU B 1 36 ? -21.432 9.782 3.983 1.00 38.96 36 GLU B N 1
ATOM 1688 C CA . GLU B 1 36 ? -20.926 11.148 3.964 1.00 36.87 36 GLU B CA 1
ATOM 1689 C C . GLU B 1 36 ? -20.000 11.418 2.776 1.00 41.48 36 GLU B C 1
ATOM 1690 O O . GLU B 1 36 ? -19.462 12.512 2.629 1.00 36.63 36 GLU B O 1
ATOM 1696 N N . GLN B 1 37 ? -19.789 10.407 1.940 1.00 35.66 37 GLN B N 1
ATOM 1697 C CA . GLN B 1 37 ? -18.864 10.558 0.822 1.00 40.42 37 GLN B CA 1
ATOM 1698 C C . GLN B 1 37 ? -19.625 10.667 -0.494 1.00 30.42 37 GLN B C 1
ATOM 1699 O O . GLN B 1 37 ? -20.509 9.859 -0.778 1.00 31.71 37 GLN B O 1
ATOM 1705 N N . ARG B 1 38 ? -19.281 11.678 -1.272 1.00 31.16 38 ARG B N 1
ATOM 1706 C CA . ARG B 1 38 ? -19.847 11.856 -2.615 1.00 27.93 38 ARG B CA 1
ATOM 1707 C C . ARG B 1 38 ? -19.233 10.839 -3.576 1.00 28.05 38 ARG B C 1
ATOM 1708 O O . ARG B 1 38 ? -18.031 10.608 -3.558 1.00 28.03 38 ARG B O 1
ATOM 1716 N N . MET B 1 39 ? -20.076 10.245 -4.410 1.00 28.13 39 MET B N 1
ATOM 1717 C CA . MET B 1 39 ? -19.692 9.157 -5.300 1.00 23.74 39 MET B CA 1
ATOM 1718 C C . MET B 1 39 ? -20.042 9.539 -6.727 1.00 24.37 39 MET B C 1
ATOM 1719 O O . MET B 1 39 ? -20.886 10.403 -6.932 1.00 28.17 39 MET B O 1
ATOM 1724 N N . ILE B 1 40 ? -19.438 8.857 -7.693 1.00 27.92 40 ILE B N 1
ATOM 1725 C CA . ILE B 1 40 ? -19.916 8.928 -9.073 1.00 27.13 40 ILE B CA 1
ATOM 1726 C C . ILE B 1 40 ? -20.116 7.526 -9.580 1.00 26.34 40 ILE B C 1
ATOM 1727 O O . ILE B 1 40 ? -19.554 6.579 -9.030 1.00 27.57 40 ILE B O 1
ATOM 1732 N N . LEU B 1 41 ? -20.973 7.399 -10.578 1.00 26.45 41 LEU B N 1
ATOM 1733 C CA . LEU B 1 41 ? -21.091 6.156 -11.312 1.00 24.58 41 LEU B CA 1
ATOM 1734 C C . LEU B 1 41 ? -20.132 6.265 -12.474 1.00 22.60 41 LEU B C 1
ATOM 1735 O O . LEU B 1 41 ? -20.247 7.195 -13.267 1.00 23.34 41 LEU B O 1
ATOM 1740 N N . LEU B 1 42 ? -19.171 5.351 -12.546 1.00 23.87 42 LEU B N 1
ATOM 1741 C CA . LEU B 1 42 ? -18.162 5.361 -13.601 1.00 24.62 42 LEU B CA 1
ATOM 1742 C C . LEU B 1 42 ? -18.203 4.067 -14.383 1.00 22.75 42 LEU B C 1
ATOM 1743 O O . LEU B 1 42 ? -18.401 3.009 -13.809 1.00 22.36 42 LEU B O 1
ATOM 1748 N N . HIS B 1 43 ? -18.050 4.172 -15.697 1.00 22.38 43 HIS B N 1
ATOM 1749 C CA . HIS B 1 43 ? -18.036 3.018 -16.594 1.00 24.63 43 HIS B CA 1
ATOM 1750 C C . HIS B 1 43 ? -16.767 2.210 -16.354 1.00 25.27 43 HIS B C 1
ATOM 1751 O O . HIS B 1 43 ? -15.667 2.767 -16.407 1.00 28.15 43 HIS B O 1
ATOM 1758 N N . THR B 1 44 ? -16.894 0.910 -16.096 1.00 24.47 44 THR B N 1
ATOM 1759 C CA . THR B 1 44 ? -15.693 0.090 -15.939 1.00 30.51 44 THR B CA 1
ATOM 1760 C C . THR B 1 44 ? -14.797 0.181 -17.175 1.00 31.27 44 THR B C 1
ATOM 1761 O O . THR B 1 44 ? -13.566 0.235 -17.030 1.00 30.82 44 THR B O 1
ATOM 1765 N N . ALA B 1 45 ? -15.378 0.212 -18.382 1.00 30.88 45 ALA B N 1
ATOM 1766 C CA . ALA B 1 45 ? -14.573 0.327 -19.609 1.00 31.32 45 ALA B CA 1
ATOM 1767 C C . ALA B 1 45 ? -13.717 1.602 -19.663 1.00 28.05 45 ALA B C 1
ATOM 1768 O O . ALA B 1 45 ? -12.586 1.594 -20.154 1.00 30.91 45 ALA B O 1
ATOM 1770 N N . ALA B 1 46 ? -14.264 2.703 -19.159 1.00 26.14 46 ALA B N 1
ATOM 1771 C CA . ALA B 1 46 ? -13.527 3.954 -19.058 1.00 27.13 46 ALA B CA 1
ATOM 1772 C C . ALA B 1 46 ? -12.390 3.864 -18.051 1.00 31.19 46 ALA B C 1
ATOM 1773 O O . ALA B 1 46 ? -11.298 4.371 -18.288 1.00 32.50 46 ALA B O 1
ATOM 1775 N N . LEU B 1 47 ? -12.633 3.217 -16.920 1.00 32.18 47 LEU B N 1
ATOM 1776 C CA . LEU B 1 47 ? -11.578 3.089 -15.934 1.00 35.09 47 LEU B CA 1
ATOM 1777 C C . LEU B 1 47 ? -10.555 2.076 -16.461 1.00 30.74 47 LEU B C 1
ATOM 1778 O O . LEU B 1 47 ? -9.355 2.252 -16.282 1.00 33.62 47 LEU B O 1
ATOM 1783 N N . GLY B 1 48 ? -11.020 1.059 -17.187 1.00 32.14 48 GLY B N 1
ATOM 1784 C CA . GLY B 1 48 ? -10.119 0.146 -17.879 1.00 36.11 48 GLY B CA 1
ATOM 1785 C C . GLY B 1 48 ? -9.209 0.786 -18.920 1.00 35.08 48 GLY B C 1
ATOM 1786 O O . GLY B 1 48 ? -8.036 0.426 -19.043 1.00 35.76 48 GLY B O 1
ATOM 1787 N N . ALA B 1 49 ? -9.740 1.742 -19.680 1.00 30.93 49 ALA B N 1
ATOM 1788 C CA . ALA B 1 49 ? -8.915 2.496 -20.629 1.00 33.25 49 ALA B CA 1
ATOM 1789 C C . ALA B 1 49 ? -7.803 3.318 -19.938 1.00 37.18 49 ALA B C 1
ATOM 1790 O O . ALA B 1 49 ? -6.667 3.419 -20.449 1.00 34.25 49 ALA B O 1
ATOM 1792 N N . LEU B 1 50 ? -8.108 3.909 -18.783 1.00 32.00 50 LEU B N 1
ATOM 1793 C CA . LEU B 1 50 ? -7.107 4.671 -18.048 1.00 35.83 50 LEU B CA 1
ATOM 1794 C C . LEU B 1 50 ? -5.991 3.741 -17.586 1.00 39.60 50 LEU B C 1
ATOM 1795 O O . LEU B 1 50 ? -4.800 4.071 -17.703 1.00 36.28 50 LEU B O 1
ATOM 1800 N N . ARG B 1 51 ? -6.388 2.586 -17.052 1.00 38.60 51 ARG B N 1
ATOM 1801 C CA . ARG B 1 51 ? -5.443 1.558 -16.617 1.00 40.65 51 ARG B CA 1
ATOM 1802 C C . ARG B 1 51 ? -4.526 1.143 -17.754 1.00 39.62 51 ARG B C 1
ATOM 1803 O O . ARG B 1 51 ? -3.315 1.031 -17.569 1.00 41.90 51 ARG B O 1
ATOM 1811 N N . LYS B 1 52 ? -5.101 0.903 -18.928 1.00 41.84 52 LYS B N 1
ATOM 1812 C CA . LYS B 1 52 ? -4.286 0.552 -20.081 1.00 39.15 52 LYS B CA 1
ATOM 1813 C C . LYS B 1 52 ? -3.271 1.662 -20.346 1.00 41.83 52 LYS B C 1
ATOM 1814 O O . LYS B 1 52 ? -2.094 1.396 -20.598 1.00 44.02 52 LYS B O 1
ATOM 1820 N N . GLU B 1 53 ? -3.725 2.908 -20.266 1.00 36.24 53 GLU B N 1
ATOM 1821 C CA . GLU B 1 53 ? -2.837 4.037 -20.489 1.00 39.15 53 GLU B CA 1
ATOM 1822 C C . GLU B 1 53 ? -1.711 4.089 -19.461 1.00 42.10 53 GLU B C 1
ATOM 1823 O O . GLU B 1 53 ? -0.540 4.150 -19.839 1.00 45.45 53 GLU B O 1
ATOM 1829 N N . LEU B 1 54 ? -2.048 4.067 -18.169 1.00 43.41 54 LEU B N 1
ATOM 1830 C CA . LEU B 1 54 ? -1.034 4.113 -17.124 1.00 39.03 54 LEU B CA 1
ATOM 1831 C C . LEU B 1 54 ? -0.047 2.944 -17.220 1.00 40.43 54 LEU B C 1
ATOM 1832 O O . LEU B 1 54 ? 1.161 3.138 -17.065 1.00 42.58 54 LEU B O 1
ATOM 1837 N N . VAL B 1 55 ? -0.555 1.739 -17.462 1.00 35.43 55 VAL B N 1
ATOM 1838 C CA . VAL B 1 55 ? 0.297 0.559 -17.574 1.00 43.37 55 VAL B CA 1
ATOM 1839 C C . VAL B 1 55 ? 1.229 0.670 -18.789 1.00 48.03 55 VAL B C 1
ATOM 1840 O O . VAL B 1 55 ? 2.422 0.364 -18.690 1.00 48.56 55 VAL B O 1
ATOM 1844 N N . ASP B 1 56 ? 0.688 1.137 -19.915 1.00 45.67 56 ASP B N 1
ATOM 1845 C CA . ASP B 1 56 ? 1.458 1.250 -21.160 1.00 47.95 56 ASP B CA 1
ATOM 1846 C C . ASP B 1 56 ? 2.604 2.257 -21.069 1.00 50.19 56 ASP B C 1
ATOM 1847 O O . ASP B 1 56 ? 3.594 2.148 -21.799 1.00 48.20 56 ASP B O 1
ATOM 1852 N N . THR B 1 57 ? 2.453 3.254 -20.205 1.00 45.21 57 THR B N 1
ATOM 1853 C CA . THR B 1 57 ? 3.375 4.385 -20.180 1.00 46.07 57 THR B CA 1
ATOM 1854 C C . THR B 1 57 ? 4.252 4.405 -18.938 1.00 49.73 57 THR B C 1
ATOM 1855 O O . THR B 1 57 ? 5.463 4.609 -19.031 1.00 52.46 57 THR B O 1
ATOM 1859 N N . LEU B 1 58 ? 3.636 4.197 -17.778 1.00 43.11 58 LEU B N 1
ATOM 1860 C CA . LEU B 1 58 ? 4.363 4.201 -16.511 1.00 50.60 58 LEU B CA 1
ATOM 1861 C C . LEU B 1 58 ? 4.820 2.816 -16.080 1.00 51.18 58 LEU B C 1
ATOM 1862 O O . LEU B 1 58 ? 5.573 2.681 -15.117 1.00 49.60 58 LEU B O 1
ATOM 1867 N N . GLY B 1 59 ? 4.325 1.787 -16.757 1.00 49.64 59 GLY B N 1
ATOM 1868 C CA . GLY B 1 59 ? 4.696 0.427 -16.418 1.00 51.63 59 GLY B CA 1
ATOM 1869 C C . GLY B 1 59 ? 3.789 -0.231 -15.394 1.00 51.10 59 GLY B C 1
ATOM 1870 O O . GLY B 1 59 ? 3.242 0.432 -14.509 1.00 51.90 59 GLY B O 1
ATOM 1871 N N . MET B 1 60 ? 3.663 -1.551 -15.511 1.00 53.03 60 MET B N 1
ATOM 1872 C CA . MET B 1 60 ? 2.717 -2.347 -14.732 1.00 49.00 60 MET B CA 1
ATOM 1873 C C . MET B 1 60 ? 2.841 -2.156 -13.228 1.00 51.19 60 MET B C 1
ATOM 1874 O O . MET B 1 60 ? 1.848 -1.936 -12.549 1.00 49.16 60 MET B O 1
ATOM 1879 N N . GLU B 1 61 ? 4.058 -2.243 -12.707 1.00 53.95 61 GLU B N 1
ATOM 1880 C CA . GLU B 1 61 ? 4.249 -2.179 -11.266 1.00 52.48 61 GLU B CA 1
ATOM 1881 C C . GLU B 1 61 ? 3.981 -0.792 -10.683 1.00 49.81 61 GLU B C 1
ATOM 1882 O O . GLU B 1 61 ? 3.662 -0.673 -9.501 1.00 47.17 61 GLU B O 1
ATOM 1888 N N . ARG B 1 62 ? 4.096 0.249 -11.498 1.00 50.20 62 ARG B N 1
ATOM 1889 C CA . ARG B 1 62 ? 3.778 1.598 -11.033 1.00 47.86 62 ARG B CA 1
ATOM 1890 C C . ARG B 1 62 ? 2.286 1.870 -11.147 1.00 49.35 62 ARG B C 1
ATOM 1891 O O . ARG B 1 62 ? 1.705 2.523 -10.281 1.00 46.29 62 ARG B O 1
ATOM 1899 N N . ALA B 1 63 ? 1.675 1.377 -12.221 1.00 47.32 63 ALA B N 1
ATOM 1900 C CA . ALA B 1 63 ? 0.225 1.444 -12.370 1.00 44.92 63 ALA B CA 1
ATOM 1901 C C . ALA B 1 63 ? -0.475 0.701 -11.224 1.00 43.50 63 ALA B C 1
ATOM 1902 O O . ALA B 1 63 ? -1.553 1.089 -10.788 1.00 42.75 63 ALA B O 1
ATOM 1904 N N . ARG B 1 64 ? 0.140 -0.378 -10.763 1.00 42.45 64 ARG B N 1
ATOM 1905 C CA . ARG B 1 64 ? -0.437 -1.189 -9.703 1.00 43.67 64 ARG B CA 1
ATOM 1906 C C . ARG B 1 64 ? -0.459 -0.443 -8.369 1.00 40.84 64 ARG B C 1
ATOM 1907 O O . ARG B 1 64 ? -1.368 -0.630 -7.559 1.00 39.92 64 ARG B O 1
ATOM 1915 N N . GLY B 1 65 ? 0.537 0.409 -8.141 1.00 41.04 65 GLY B N 1
ATOM 1916 C CA . GLY B 1 65 ? 0.614 1.155 -6.899 1.00 32.97 65 GLY B CA 1
ATOM 1917 C C . GLY B 1 65 ? -0.435 2.247 -6.895 1.00 40.41 65 GLY B C 1
ATOM 1918 O O . GLY B 1 65 ? -1.160 2.411 -5.919 1.00 37.27 65 GLY B O 1
ATOM 1919 N N . LEU B 1 66 ? -0.519 2.992 -7.997 1.00 39.44 66 LEU B N 1
ATOM 1920 C CA . LEU B 1 66 ? -1.543 4.027 -8.151 1.00 37.30 66 LEU B CA 1
ATOM 1921 C C . LEU B 1 66 ? -2.950 3.481 -7.860 1.00 32.59 66 LEU B C 1
ATOM 1922 O O . LEU B 1 66 ? -3.736 4.106 -7.152 1.00 34.63 66 LEU B O 1
ATOM 1927 N N . PHE B 1 67 ? -3.266 2.306 -8.398 1.00 38.60 67 PHE B N 1
ATOM 1928 C CA . PHE B 1 67 ? -4.599 1.766 -8.203 1.00 36.56 67 PHE B CA 1
ATOM 1929 C C . PHE B 1 67 ? -4.827 1.234 -6.794 1.00 33.37 67 PHE B C 1
ATOM 1930 O O . PHE B 1 67 ? -5.888 1.480 -6.238 1.00 31.05 67 PHE B O 1
ATOM 1938 N N . MET B 1 68 ? -3.854 0.513 -6.233 1.00 30.89 68 MET B N 1
ATOM 1939 C CA . MET B 1 68 ? -3.957 0.012 -4.852 1.00 30.76 68 MET B CA 1
ATOM 1940 C C . MET B 1 68 ? -4.180 1.147 -3.877 1.00 29.59 68 MET B C 1
ATOM 1941 O O . MET B 1 68 ? -4.938 1.014 -2.896 1.00 27.51 68 MET B O 1
ATOM 1946 N N . ARG B 1 69 ? -3.503 2.261 -4.144 1.00 33.30 69 ARG B N 1
ATOM 1947 C CA . ARG B 1 69 ? -3.577 3.435 -3.287 1.00 33.27 69 ARG B CA 1
ATOM 1948 C C . ARG B 1 69 ? -4.942 4.095 -3.424 1.00 32.32 69 ARG B C 1
ATOM 1949 O O . ARG B 1 69 ? -5.502 4.535 -2.443 1.00 32.03 69 ARG B O 1
ATOM 1957 N N . MET B 1 70 ? -5.477 4.142 -4.643 1.00 32.25 70 MET B N 1
ATOM 1958 C CA . MET B 1 70 ? -6.806 4.705 -4.871 1.00 29.08 70 MET B CA 1
ATOM 1959 C C . MET B 1 70 ? -7.874 3.907 -4.105 1.00 27.71 70 MET B C 1
ATOM 1960 O O . MET B 1 70 ? -8.772 4.461 -3.467 1.00 30.32 70 MET B O 1
ATOM 1965 N N . GLY B 1 71 ? -7.742 2.594 -4.179 1.00 26.10 71 GLY B N 1
ATOM 1966 C CA . GLY B 1 71 ? -8.620 1.675 -3.489 1.00 25.89 71 GLY B CA 1
ATOM 1967 C C . GLY B 1 71 ? -8.469 1.844 -1.990 1.00 26.13 71 GLY B C 1
ATOM 1968 O O . GLY B 1 71 ? -9.457 1.805 -1.258 1.00 25.92 71 GLY B O 1
ATOM 1969 N N . PHE B 1 72 ? -7.238 2.050 -1.532 1.00 27.84 72 PHE B N 1
ATOM 1970 C CA . PHE B 1 72 ? -6.974 2.264 -0.094 1.00 29.01 72 PHE B CA 1
ATOM 1971 C C . PHE B 1 72 ? -7.816 3.440 0.423 1.00 31.74 72 PHE B C 1
ATOM 1972 O O . PHE B 1 72 ? -8.514 3.342 1.442 1.00 29.75 72 PHE B O 1
ATOM 1980 N N . HIS B 1 73 ? -7.773 4.544 -0.306 1.00 31.02 73 HIS B N 1
ATOM 1981 C CA . HIS B 1 73 ? -8.468 5.754 0.119 1.00 27.31 73 HIS B CA 1
ATOM 1982 C C . HIS B 1 73 ? -9.970 5.534 0.137 1.00 29.04 73 HIS B C 1
ATOM 1983 O O . HIS B 1 73 ? -10.646 6.005 1.040 1.00 29.49 73 HIS B O 1
ATOM 1990 N N . SER B 1 74 ? -10.500 4.826 -0.862 1.00 27.65 74 SER B N 1
ATOM 1991 C CA . SER B 1 74 ? -11.891 4.370 -0.813 1.00 26.73 74 SER B CA 1
ATOM 1992 C C . SER B 1 74 ? -12.176 3.584 0.467 1.00 29.21 74 SER B C 1
ATOM 1993 O O . SER B 1 74 ? -13.165 3.826 1.144 1.00 28.99 74 SER B O 1
ATOM 1996 N N . GLY B 1 75 ? -11.314 2.612 0.759 1.00 26.40 75 GLY B N 1
ATOM 1997 C CA . GLY B 1 75 ? -11.505 1.753 1.905 1.00 26.07 75 GLY B CA 1
ATOM 1998 C C . GLY B 1 75 ? -11.530 2.561 3.189 1.00 26.93 75 GLY B C 1
ATOM 1999 O O . GLY B 1 75 ? -12.404 2.391 4.028 1.00 28.91 75 GLY B O 1
ATOM 2000 N N . VAL B 1 76 ? -10.594 3.485 3.336 1.00 27.55 76 VAL B N 1
ATOM 2001 C CA . VAL B 1 76 ? -10.584 4.261 4.569 1.00 29.66 76 VAL B CA 1
ATOM 2002 C C . VAL B 1 76 ? -11.873 5.046 4.741 1.00 30.11 76 VAL B C 1
ATOM 2003 O O . VAL B 1 76 ? -12.388 5.143 5.847 1.00 33.52 76 VAL B O 1
ATOM 2007 N N . ARG B 1 77 ? -12.412 5.598 3.658 1.00 29.19 77 ARG B N 1
ATOM 2008 C CA . ARG B 1 77 ? -13.634 6.393 3.769 1.00 34.53 77 ARG B CA 1
ATOM 2009 C C . ARG B 1 77 ? -14.822 5.530 4.152 1.00 34.90 77 ARG B C 1
ATOM 2010 O O . ARG B 1 77 ? -15.677 5.956 4.931 1.00 32.26 77 ARG B O 1
ATOM 2018 N N . ASP B 1 78 ? -14.870 4.310 3.624 1.00 27.20 78 ASP B N 1
ATOM 2019 C CA . ASP B 1 78 ? -15.999 3.433 3.905 1.00 24.75 78 ASP B CA 1
ATOM 2020 C C . ASP B 1 78 ? -15.921 2.942 5.350 1.00 30.45 78 ASP B C 1
ATOM 2021 O O . ASP B 1 78 ? -16.941 2.711 5.979 1.00 25.52 78 ASP B O 1
ATOM 2026 N N . ALA B 1 79 ? -14.706 2.800 5.869 1.00 27.16 79 ALA B N 1
ATOM 2027 C CA . ALA B 1 79 ? -14.524 2.465 7.286 1.00 29.48 79 ALA B CA 1
ATOM 2028 C C . ALA B 1 79 ? -15.068 3.561 8.200 1.00 30.58 79 ALA B C 1
ATOM 2029 O O . ALA B 1 79 ? -15.590 3.275 9.280 1.00 36.29 79 ALA B O 1
ATOM 2031 N N . GLU B 1 80 ? -14.939 4.807 7.786 1.00 32.18 80 GLU B N 1
ATOM 2032 C CA . GLU B 1 80 ? -15.399 5.909 8.629 1.00 35.92 80 GLU B CA 1
ATOM 2033 C C . GLU B 1 80 ? -16.917 5.933 8.673 1.00 33.35 80 GLU B C 1
ATOM 2034 O O . GLU B 1 80 ? -17.506 6.292 9.696 1.00 34.16 80 GLU B O 1
ATOM 2040 N N . LEU B 1 81 ? -17.551 5.537 7.567 1.00 28.97 81 LEU B N 1
ATOM 2041 C CA . LEU B 1 81 ? -19.011 5.416 7.535 1.00 31.41 81 LEU B CA 1
ATOM 2042 C C . LEU B 1 81 ? -19.445 4.247 8.398 1.00 37.70 81 LEU B C 1
ATOM 2043 O O . LEU B 1 81 ? -20.458 4.313 9.100 1.00 40.70 81 LEU B O 1
ATOM 2048 N N . ALA B 1 82 ? -18.665 3.171 8.357 1.00 31.83 82 ALA B N 1
ATOM 2049 C CA . ALA B 1 82 ? -18.992 2.004 9.150 1.00 35.50 82 ALA B CA 1
ATOM 2050 C C . ALA B 1 82 ? -18.895 2.341 10.639 1.00 39.16 82 ALA B C 1
ATOM 2051 O O . ALA B 1 82 ? -19.726 1.909 11.437 1.00 42.27 82 ALA B O 1
ATOM 2053 N N . LYS B 1 83 ? -17.890 3.127 11.010 1.00 31.74 83 LYS B N 1
ATOM 2054 C CA . LYS B 1 83 ? -17.745 3.511 12.409 1.00 37.36 83 LYS B CA 1
ATOM 2055 C C . LYS B 1 83 ? -18.994 4.214 12.947 1.00 44.49 83 LYS B C 1
ATOM 2056 O O . LYS B 1 83 ? -19.402 3.949 14.077 1.00 44.87 83 LYS B O 1
ATOM 2062 N N . THR B 1 84 ? -19.618 5.091 12.156 1.00 37.85 84 THR B N 1
ATOM 2063 C CA . THR B 1 84 ? -20.809 5.797 12.648 1.00 47.10 84 THR B CA 1
ATOM 2064 C C . THR B 1 84 ? -21.987 4.869 12.959 1.00 51.26 84 THR B C 1
ATOM 2065 O O . THR B 1 84 ? -22.737 5.100 13.910 1.00 52.95 84 THR B O 1
ATOM 2069 N N . MET B 1 85 ? -22.155 3.825 12.157 1.00 49.57 85 MET B N 1
ATOM 2070 C CA . MET B 1 85 ? -23.198 2.844 12.414 1.00 50.94 85 MET B CA 1
ATOM 2071 C C . MET B 1 85 ? -22.669 1.736 13.323 1.00 52.54 85 MET B C 1
ATOM 2072 O O . MET B 1 85 ? -23.027 0.569 13.169 1.00 52.58 85 MET B O 1
ATOM 2077 N N . ARG B 1 86 ? -21.825 2.117 14.280 1.00 53.64 86 ARG B N 1
ATOM 2078 C CA . ARG B 1 86 ? -21.155 1.151 15.147 1.00 52.03 86 ARG B CA 1
ATOM 2079 C C . ARG B 1 86 ? -22.113 0.468 16.116 1.00 55.40 86 ARG B C 1
ATOM 2080 O O . ARG B 1 86 ? -22.274 -0.751 16.083 1.00 56.32 86 ARG B O 1
ATOM 2088 N N . SER B 1 87 ? -22.728 1.272 16.980 1.00 57.96 87 SER B N 1
ATOM 2089 C CA . SER B 1 87 ? -23.594 0.787 18.057 1.00 56.98 87 SER B CA 1
ATOM 2090 C C . SER B 1 87 ? -24.490 -0.378 17.665 1.00 56.34 87 SER B C 1
ATOM 2091 O O . SER B 1 87 ? -25.217 -0.307 16.674 1.00 60.60 87 SER B O 1
ATOM 2094 N N . GLY B 1 88 ? -24.422 -1.453 18.445 1.00 53.92 88 GLY B N 1
ATOM 2095 C CA . GLY B 1 88 ? -25.247 -2.622 18.212 1.00 48.32 88 GLY B CA 1
ATOM 2096 C C . GLY B 1 88 ? -24.566 -3.710 17.399 1.00 57.22 88 GLY B C 1
ATOM 2097 O O . GLY B 1 88 ? -25.130 -4.790 17.206 1.00 54.74 88 GLY B O 1
ATOM 2098 N N . HIS B 1 89 ? -23.363 -3.432 16.905 1.00 53.60 89 HIS B N 1
ATOM 2099 C CA . HIS B 1 89 ? -22.627 -4.432 16.140 1.00 50.80 89 HIS B CA 1
ATOM 2100 C C . HIS B 1 89 ? -21.408 -4.964 16.878 1.00 46.91 89 HIS B C 1
ATOM 2101 O O . HIS B 1 89 ? -20.703 -4.235 17.571 1.00 51.44 89 HIS B O 1
ATOM 2108 N N . SER B 1 90 ? -21.176 -6.257 16.716 1.00 46.60 90 SER B N 1
ATOM 2109 C CA . SER B 1 90 ? -19.962 -6.894 17.193 1.00 49.70 90 SER B CA 1
ATOM 2110 C C . SER B 1 90 ? -18.812 -6.514 16.284 1.00 46.23 90 SER B C 1
ATOM 2111 O O . SER B 1 90 ? -19.005 -5.791 15.302 1.00 43.46 90 SER B O 1
ATOM 2114 N N . ASP B 1 91 ? -17.617 -7.003 16.588 1.00 45.38 91 ASP B N 1
ATOM 2115 C CA . ASP B 1 91 ? -16.480 -6.676 15.744 1.00 44.62 91 ASP B CA 1
ATOM 2116 C C . ASP B 1 91 ? -16.658 -7.282 14.352 1.00 41.60 91 ASP B C 1
ATOM 2117 O O . ASP B 1 91 ? -16.357 -6.627 13.350 1.00 40.56 91 ASP B O 1
ATOM 2122 N N . PHE B 1 92 ? -17.166 -8.509 14.275 1.00 39.41 92 PHE B N 1
ATOM 2123 C CA . PHE B 1 92 ? -17.414 -9.107 12.969 1.00 40.01 92 PHE B CA 1
ATOM 2124 C C . PHE B 1 92 ? -18.445 -8.308 12.164 1.00 41.69 92 PHE B C 1
ATOM 2125 O O . PHE B 1 92 ? -18.297 -8.141 10.939 1.00 34.39 92 PHE B O 1
ATOM 2133 N N . GLY B 1 93 ? -19.480 -7.829 12.859 1.00 39.11 93 GLY B N 1
ATOM 2134 C CA . GLY B 1 93 ? -20.528 -7.028 12.252 1.00 45.35 93 GLY B CA 1
ATOM 2135 C C . GLY B 1 93 ? -19.985 -5.788 11.561 1.00 43.48 93 GLY B C 1
ATOM 2136 O O . GLY B 1 93 ? -20.341 -5.497 10.418 1.00 36.16 93 GLY B O 1
ATOM 2137 N N . MET B 1 94 ? -19.131 -5.053 12.265 1.00 40.61 94 MET B N 1
ATOM 2138 C CA . MET B 1 94 ? -18.421 -3.916 11.694 1.00 39.14 94 MET B CA 1
ATOM 2139 C C . MET B 1 94 ? -17.540 -4.298 10.492 1.00 37.96 94 MET B C 1
ATOM 2140 O O . MET B 1 94 ? -17.623 -3.669 9.441 1.00 34.11 94 MET B O 1
ATOM 2145 N N . LEU B 1 95 ? -16.726 -5.320 10.632 1.00 37.64 95 LEU B N 1
ATOM 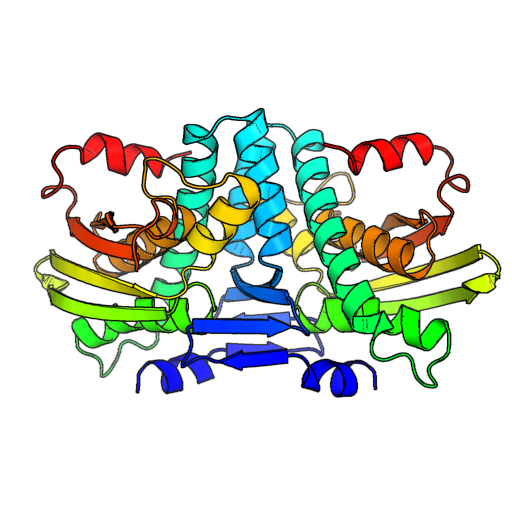2146 C CA . LEU B 1 95 ? -15.841 -5.766 9.575 1.00 32.56 95 LEU B CA 1
ATOM 2147 C C . LEU B 1 95 ? -16.651 -6.059 8.358 1.00 37.78 95 LEU B C 1
ATOM 2148 O O . LEU B 1 95 ? -16.276 -5.722 7.285 1.00 35.72 95 LEU B O 1
ATOM 2153 N N . GLU B 1 96 ? -17.750 -6.735 8.557 1.00 29.61 96 GLU B N 1
ATOM 2154 C CA . GLU B 1 96 ? -18.617 -7.172 7.469 1.00 36.62 96 GLU B CA 1
ATOM 2155 C C . GLU B 1 96 ? -19.079 -6.059 6.531 1.00 33.94 96 GLU B C 1
ATOM 2156 O O . GLU B 1 96 ? -19.398 -6.255 5.376 1.00 29.57 96 GLU B O 1
ATOM 2162 N N . MET B 1 97 ? -19.167 -4.884 7.096 1.00 33.04 97 MET B N 1
ATOM 2163 C CA . MET B 1 97 ? -19.693 -3.746 6.375 1.00 32.06 97 MET B CA 1
ATOM 2164 C C . MET B 1 97 ? -18.789 -3.397 5.197 1.00 29.70 97 MET B C 1
ATOM 2165 O O . MET B 1 97 ? -19.249 -2.821 4.211 1.00 31.62 97 MET B O 1
ATOM 2170 N N . GLY B 1 98 ? -17.514 -3.762 5.276 1.00 30.62 98 GLY B N 1
ATOM 2171 C CA . GLY B 1 98 ? -16.603 -3.486 4.175 1.00 29.66 98 GLY B CA 1
ATOM 2172 C C . GLY B 1 98 ? -16.965 -4.278 2.928 1.00 31.88 98 GLY B C 1
ATOM 2173 O O . GLY B 1 98 ? -17.215 -3.704 1.872 1.00 27.89 98 GLY B O 1
ATOM 2174 N N . PRO B 1 99 ? -16.988 -5.611 3.046 1.00 29.99 99 PRO B N 1
ATOM 2175 C CA . PRO B 1 99 ? -17.477 -6.488 1.988 1.00 30.84 99 PRO B CA 1
ATOM 2176 C C . PRO B 1 99 ? -18.845 -6.058 1.476 1.00 30.68 99 PRO B C 1
ATOM 2177 O O . PRO B 1 99 ? -19.065 -6.069 0.263 1.00 28.88 99 PRO B O 1
ATOM 2181 N N . CYS B 1 100 ? -19.730 -5.660 2.387 1.00 29.70 100 CYS B N 1
ATOM 2182 C CA . CYS B 1 100 ? -21.037 -5.187 2.001 1.00 27.73 100 CYS B CA 1
ATOM 2183 C C . CYS B 1 100 ? -20.954 -3.923 1.149 1.00 29.60 100 CYS B C 1
ATOM 2184 O O . CYS B 1 100 ? -21.551 -3.898 0.092 1.00 28.37 100 CYS B O 1
ATOM 2187 N N . LEU B 1 101 ? -20.247 -2.877 1.592 1.00 26.79 101 LEU B N 1
ATOM 2188 C CA . LEU B 1 101 ? -20.173 -1.665 0.749 1.00 28.09 101 LEU B CA 1
ATOM 2189 C C . LEU B 1 101 ? -19.444 -1.882 -0.599 1.00 28.20 101 LEU B C 1
ATOM 2190 O O . LEU B 1 101 ? -19.796 -1.285 -1.622 1.00 28.53 101 LEU B O 1
ATOM 2195 N N . HIS B 1 102 ? -18.415 -2.720 -0.598 1.00 25.78 102 HIS B N 1
ATOM 2196 C CA . HIS B 1 102 ? -17.696 -3.079 -1.818 1.00 29.62 102 HIS B CA 1
ATOM 2197 C C . HIS B 1 102 ? -18.651 -3.729 -2.863 1.00 29.02 102 HIS B C 1
ATOM 2198 O O . HIS B 1 102 ? -18.572 -3.456 -4.072 1.00 31.94 102 HIS B O 1
ATOM 2205 N N . THR B 1 103 ? -19.571 -4.564 -2.374 1.00 28.69 103 THR B N 1
ATOM 2206 C CA . THR B 1 103 ? -20.586 -5.238 -3.188 1.00 29.37 103 THR B CA 1
ATOM 2207 C C . THR B 1 103 ? -21.627 -4.239 -3.704 1.00 29.67 103 THR B C 1
ATOM 2208 O O . THR B 1 103 ? -21.921 -4.179 -4.917 1.00 25.55 103 THR B O 1
ATOM 2212 N N . ILE B 1 104 ? -22.136 -3.415 -2.798 1.00 29.60 104 ILE B N 1
ATOM 2213 C CA . ILE B 1 104 ? -23.048 -2.331 -3.162 1.00 30.28 104 ILE B CA 1
ATOM 2214 C C . ILE B 1 104 ? -22.431 -1.374 -4.205 1.00 30.22 104 ILE B C 1
ATOM 2215 O O . ILE B 1 104 ? -23.133 -0.825 -5.051 1.00 32.74 104 ILE B O 1
ATOM 2220 N N . GLU B 1 105 ? -21.120 -1.184 -4.130 1.00 28.66 105 GLU B N 1
ATOM 2221 C CA . GLU B 1 105 ? -20.423 -0.284 -5.019 1.00 29.03 105 GLU B CA 1
ATOM 2222 C C . GLU B 1 105 ? -20.194 -0.947 -6.381 1.00 28.78 105 GLU B C 1
ATOM 2223 O O . GLU B 1 105 ? -19.682 -0.311 -7.303 1.00 27.96 105 GLU B O 1
ATOM 2229 N N . GLY B 1 106 ? -20.598 -2.211 -6.498 1.00 28.91 106 GLY B N 1
ATOM 2230 C CA . GLY B 1 106 ? -20.567 -2.917 -7.769 1.00 29.70 106 GLY B CA 1
ATOM 2231 C C . GLY B 1 106 ? -19.157 -3.266 -8.192 1.00 27.70 106 GLY B C 1
ATOM 2232 O O . GLY B 1 106 ? -18.893 -3.594 -9.352 1.00 26.10 106 GLY B O 1
ATOM 2233 N N . VAL B 1 107 ? -18.257 -3.267 -7.220 1.00 29.40 107 VAL B N 1
ATOM 2234 C CA . VAL B 1 107 ? -16.858 -3.534 -7.489 1.00 29.52 107 VAL B CA 1
ATOM 2235 C C . VAL B 1 107 ? -16.627 -5.041 -7.634 1.00 31.26 107 VAL B C 1
ATOM 2236 O O . VAL B 1 107 ? -15.966 -5.499 -8.570 1.00 34.65 107 VAL B O 1
ATOM 2240 N N . VAL B 1 108 ? -17.252 -5.806 -6.748 1.00 30.49 108 VAL B N 1
ATOM 2241 C CA . VAL B 1 108 ? -17.038 -7.249 -6.650 1.00 26.75 108 VAL B CA 1
ATOM 2242 C C . VAL B 1 108 ? -18.142 -7.840 -5.766 1.00 33.98 108 VAL B C 1
ATOM 2243 O O . VAL B 1 108 ? -18.730 -7.134 -4.942 1.00 31.77 108 VAL B O 1
ATOM 2247 N N . ARG B 1 109 ? -18.436 -9.127 -5.935 1.00 33.87 109 ARG B N 1
ATOM 2248 C CA . ARG B 1 109 ? -19.352 -9.834 -5.021 1.00 31.69 109 ARG B CA 1
ATOM 2249 C C . ARG B 1 109 ? -18.507 -10.538 -3.971 1.00 31.22 109 ARG B C 1
ATOM 2250 O O . ARG B 1 109 ? -17.709 -11.437 -4.289 1.00 30.37 109 ARG B O 1
ATOM 2258 N N . VAL B 1 110 ? -18.640 -10.113 -2.719 1.00 37.02 110 VAL B N 1
ATOM 2259 C CA . VAL B 1 110 ? -17.737 -10.595 -1.685 1.00 36.76 110 VAL B CA 1
ATOM 2260 C C . VAL B 1 110 ? -18.432 -11.633 -0.830 1.00 34.85 110 VAL B C 1
ATOM 2261 O O . VAL B 1 110 ? -19.547 -11.425 -0.356 1.00 32.04 110 VAL B O 1
ATOM 2265 N N . THR B 1 111 ? -17.783 -12.773 -0.664 1.00 31.14 111 THR B N 1
ATOM 2266 C CA . THR B 1 111 ? -18.254 -13.761 0.291 1.00 38.16 111 THR B CA 1
ATOM 2267 C C . THR B 1 111 ? -17.218 -13.982 1.397 1.00 32.36 111 THR B C 1
ATOM 2268 O O . THR B 1 111 ? -16.170 -14.577 1.156 1.00 30.43 111 THR B O 1
ATOM 2272 N N . PRO B 1 112 ? -17.525 -13.506 2.599 1.00 36.11 112 PRO B N 1
ATOM 2273 C CA . PRO B 1 112 ? -16.636 -13.691 3.751 1.00 35.68 112 PRO B CA 1
ATOM 2274 C C . PRO B 1 112 ? -16.709 -15.122 4.273 1.00 31.99 112 PRO B C 1
ATOM 2275 O O . PRO B 1 112 ? -17.771 -15.563 4.712 1.00 36.37 112 PRO B O 1
ATOM 2279 N N . LEU B 1 113 ? -15.589 -15.835 4.222 1.00 33.53 113 LEU B N 1
ATOM 2280 C CA . LEU B 1 113 ? -15.550 -17.229 4.648 1.00 38.64 113 LEU B CA 1
ATOM 2281 C C . LEU B 1 113 ? -15.171 -17.372 6.119 1.00 42.51 113 LEU B C 1
ATOM 2282 O O . LEU B 1 113 ? -16.025 -17.625 6.968 1.00 42.55 113 LEU B O 1
ATOM 2287 N N . THR B 1 114 ? -13.884 -17.215 6.412 1.00 39.04 114 THR B N 1
ATOM 2288 C CA . THR B 1 114 ? -13.380 -17.389 7.768 1.00 42.30 114 THR B CA 1
ATOM 2289 C C . THR B 1 114 ? -12.866 -16.019 8.199 1.00 39.19 114 THR B C 1
ATOM 2290 O O . THR B 1 114 ? -11.977 -15.451 7.564 1.00 40.94 114 THR B O 1
ATOM 2294 N N . VAL B 1 115 ? -13.432 -15.493 9.280 1.00 43.02 115 VAL B N 1
ATOM 2295 C CA . VAL B 1 115 ? -13.033 -14.188 9.796 1.00 34.98 115 VAL B CA 1
ATOM 2296 C C . VAL B 1 115 ? -12.825 -14.202 11.318 1.00 35.30 115 VAL B C 1
ATOM 2297 O O . VAL B 1 115 ? -13.769 -14.356 12.091 1.00 37.78 115 VAL B O 1
ATOM 2301 N N . ASP B 1 116 ? -11.577 -14.019 11.725 1.00 32.63 116 ASP B N 1
ATOM 2302 C CA . ASP B 1 116 ? -11.195 -13.937 13.133 1.00 34.53 116 ASP B CA 1
ATOM 2303 C C . ASP B 1 116 ? -10.808 -12.496 13.442 1.00 31.32 116 ASP B C 1
ATOM 2304 O O . ASP B 1 116 ? -9.800 -12.006 12.947 1.00 30.95 116 ASP B O 1
ATOM 2309 N N . ILE B 1 117 ? -11.626 -11.804 14.228 1.00 31.89 117 ILE B N 1
ATOM 2310 C CA . ILE B 1 117 ? -11.402 -10.393 14.514 1.00 33.87 117 ILE B CA 1
ATOM 2311 C C . ILE B 1 117 ? -11.733 -10.036 15.970 1.00 33.30 117 ILE B C 1
ATOM 2312 O O . ILE B 1 117 ? -12.725 -10.507 16.536 1.00 33.04 117 ILE B O 1
ATOM 2317 N N . ASN B 1 118 ? -10.861 -9.226 16.558 1.00 32.25 118 ASN B N 1
ATOM 2318 C CA . ASN B 1 118 ? -11.077 -8.608 17.855 1.00 33.18 118 ASN B CA 1
ATOM 2319 C C . ASN B 1 118 ? -10.273 -7.309 17.912 1.00 29.69 118 ASN B C 1
ATOM 2320 O O . ASN B 1 118 ? -9.044 -7.335 18.099 1.00 27.45 118 ASN B O 1
ATOM 2325 N N . ILE B 1 119 ? -10.949 -6.173 17.728 1.00 32.84 119 ILE B N 1
ATOM 2326 C CA . ILE B 1 119 ? -10.225 -4.914 17.541 1.00 30.93 119 ILE B CA 1
ATOM 2327 C C . ILE B 1 119 ? -9.457 -4.543 18.794 1.00 30.95 119 ILE B C 1
ATOM 2328 O O . ILE B 1 119 ? -8.324 -4.068 18.711 1.00 31.72 119 ILE B O 1
ATOM 2333 N N . ALA B 1 120 ? -10.076 -4.773 19.949 1.00 37.47 120 ALA B N 1
ATOM 2334 C CA . ALA B 1 120 ? -9.465 -4.442 21.233 1.00 37.89 120 ALA B CA 1
ATOM 2335 C C . ALA B 1 120 ? -8.105 -5.118 21.383 1.00 33.70 120 ALA B C 1
ATOM 2336 O O . ALA B 1 120 ? -7.165 -4.493 21.870 1.00 35.20 120 ALA B O 1
ATOM 2338 N N . ALA B 1 121 ? -8.012 -6.377 20.940 1.00 28.36 121 ALA B N 1
ATOM 2339 C CA . ALA B 1 121 ? -6.804 -7.193 21.097 1.00 32.28 121 ALA B CA 1
ATOM 2340 C C . ALA B 1 121 ? -5.896 -7.130 19.875 1.00 33.44 121 ALA B C 1
ATOM 2341 O O . ALA B 1 121 ? -4.814 -7.743 19.866 1.00 34.37 121 ALA B O 1
ATOM 2343 N N . GLY B 1 122 ? -6.345 -6.413 18.843 1.00 35.31 122 GLY B N 1
ATOM 2344 C CA . GLY B 1 122 ? -5.604 -6.312 17.595 1.00 33.52 122 GLY B CA 1
ATOM 2345 C C . GLY B 1 122 ? -5.506 -7.632 16.847 1.00 32.55 122 GLY B C 1
ATOM 2346 O O . GLY B 1 122 ? -4.504 -7.918 16.165 1.00 31.37 122 GLY B O 1
ATOM 2347 N N . VAL B 1 123 ? -6.549 -8.444 16.985 1.00 31.01 123 VAL B N 1
ATOM 2348 C CA . VAL B 1 123 ? -6.628 -9.725 16.330 1.00 31.70 123 VAL B CA 1
ATOM 2349 C C . VAL B 1 123 ? -7.311 -9.552 14.978 1.00 32.41 123 VAL B C 1
ATOM 2350 O O . VAL B 1 123 ? -8.415 -8.998 14.885 1.00 30.35 123 VAL B O 1
ATOM 2354 N N . TYR B 1 124 ? -6.640 -9.985 13.920 1.00 28.86 124 TYR B N 1
ATOM 2355 C CA . TYR B 1 124 ? -7.291 -10.038 12.613 1.00 29.53 124 TYR B CA 1
ATOM 2356 C C . TYR B 1 124 ? -6.636 -11.083 11.729 1.00 26.66 124 TYR B C 1
ATOM 2357 O O . TYR B 1 124 ? -5.441 -11.019 11.474 1.00 26.23 124 TYR B O 1
ATOM 2366 N N . HIS B 1 125 ? -7.433 -12.048 11.291 1.00 26.08 125 HIS B N 1
ATOM 2367 C CA . HIS B 1 125 ? -7.062 -12.982 10.207 1.00 28.74 125 HIS B CA 1
ATOM 2368 C C . HIS B 1 125 ? -8.349 -13.210 9.425 1.00 34.52 125 HIS B C 1
ATOM 2369 O O . HIS B 1 125 ? -9.339 -13.672 10.004 1.00 34.50 125 HIS B O 1
ATOM 2376 N N . GLY B 1 126 ? -8.348 -12.870 8.134 1.00 32.92 126 GLY B N 1
ATOM 2377 C CA . GLY B 1 126 ? -9.558 -12.879 7.337 1.00 33.22 126 GLY B CA 1
ATOM 2378 C C . GLY B 1 126 ? -9.336 -13.348 5.903 1.00 32.32 126 GLY B C 1
ATOM 2379 O O . GLY B 1 126 ? -8.451 -12.855 5.202 1.00 34.84 126 GLY B O 1
ATOM 2380 N N . GLU B 1 127 ? -10.138 -14.316 5.474 1.00 32.23 127 GLU B N 1
ATOM 2381 C CA . GLU B 1 127 ? -10.093 -14.811 4.096 1.00 31.55 127 GLU B CA 1
ATOM 2382 C C . GLU B 1 127 ? -11.458 -14.628 3.476 1.00 31.17 127 GLU B C 1
ATOM 2383 O O . GLU B 1 127 ? -12.474 -14.915 4.125 1.00 32.07 127 GLU B O 1
ATOM 2389 N N . PHE B 1 128 ? -11.491 -14.143 2.230 1.00 32.14 128 PHE B N 1
ATOM 2390 C CA . PHE B 1 128 ? -12.753 -13.838 1.564 1.00 29.09 128 PHE B CA 1
ATOM 2391 C C . PHE B 1 128 ? -12.774 -14.343 0.128 1.00 27.45 128 PHE B C 1
ATOM 2392 O O . PHE B 1 128 ? -11.733 -14.424 -0.530 1.00 28.79 128 PHE B O 1
ATOM 2400 N N . LEU B 1 129 ? -13.968 -14.674 -0.346 1.00 25.98 129 LEU B N 1
ATOM 2401 C CA . LEU B 1 129 ? -14.164 -15.003 -1.754 1.00 32.23 129 LEU B CA 1
ATOM 2402 C C . LEU B 1 129 ? -14.613 -13.775 -2.564 1.00 28.09 129 LEU B C 1
ATOM 2403 O O . LEU B 1 129 ? -15.493 -13.045 -2.131 1.00 26.72 129 LEU B O 1
ATOM 2408 N N . TRP B 1 130 ? -14.022 -13.596 -3.748 1.00 30.58 130 TRP B N 1
ATOM 2409 C CA . TRP B 1 130 ? -14.383 -12.539 -4.701 1.00 30.99 130 TRP B CA 1
ATOM 2410 C C . TRP B 1 130 ? -14.924 -13.129 -5.997 1.00 32.07 130 TRP B C 1
ATOM 2411 O O . TRP B 1 130 ? -14.198 -13.781 -6.751 1.00 34.39 130 TRP B O 1
ATOM 2422 N N . GLU B 1 131 ? -16.189 -12.867 -6.277 1.00 33.09 131 GLU B N 1
ATOM 2423 C CA . GLU B 1 131 ? -16.756 -13.254 -7.558 1.00 36.44 131 GLU B CA 1
ATOM 2424 C C . GLU B 1 131 ? -17.055 -12.032 -8.419 1.00 32.68 131 GLU B C 1
ATOM 2425 O O . GLU B 1 131 ? -17.436 -10.968 -7.921 1.00 33.64 131 GLU B O 1
ATOM 2431 N N . ASP B 1 132 ? -16.864 -12.190 -9.720 1.00 31.51 132 ASP B N 1
ATOM 2432 C CA . ASP B 1 132 ? -17.251 -11.169 -10.661 1.00 34.84 132 ASP B CA 1
ATOM 2433 C C . ASP B 1 132 ? -16.453 -9.896 -10.396 1.00 31.91 132 ASP B C 1
ATOM 2434 O O . ASP B 1 132 ? -16.947 -8.804 -10.616 1.00 32.48 132 ASP B O 1
ATOM 2439 N N . SER B 1 133 ? -15.230 -10.044 -9.896 1.00 29.79 133 SER B N 1
ATOM 2440 C CA . SER B 1 133 ? -14.324 -8.901 -9.761 1.00 35.58 133 SER B CA 1
ATOM 2441 C C . SER B 1 133 ? -14.299 -8.060 -11.041 1.00 34.19 133 SER B C 1
ATOM 2442 O O .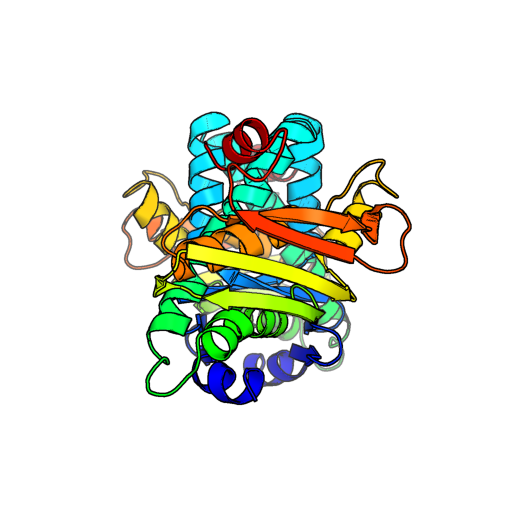 SER B 1 133 ? -13.930 -8.565 -12.115 1.00 36.06 133 SER B O 1
ATOM 2445 N N . PHE B 1 134 ? -14.685 -6.786 -10.942 1.00 29.63 134 PHE B N 1
ATOM 2446 C CA . PHE B 1 134 ? -14.740 -5.942 -12.133 1.00 32.88 134 PHE B CA 1
ATOM 2447 C C . PHE B 1 134 ? -13.339 -5.710 -12.649 1.00 37.77 134 PHE B C 1
ATOM 2448 O O . PHE B 1 134 ? -13.142 -5.574 -13.849 1.00 32.82 134 PHE B O 1
ATOM 2456 N N . GLU B 1 135 ? -12.372 -5.698 -11.729 1.00 34.50 135 GLU B N 1
ATOM 2457 C CA . GLU B 1 135 ? -11.002 -5.310 -12.042 1.00 33.43 135 GLU B CA 1
ATOM 2458 C C . GLU B 1 135 ? -10.250 -6.393 -12.809 1.00 37.65 135 GLU B C 1
ATOM 2459 O O . GLU B 1 135 ? -9.691 -6.132 -13.876 1.00 36.98 135 GLU B O 1
ATOM 2465 N N . GLY B 1 136 ? -10.226 -7.600 -12.252 1.00 35.79 136 GLY B N 1
ATOM 2466 C CA . GLY B 1 136 ? -9.679 -8.752 -12.953 1.00 37.46 136 GLY B CA 1
ATOM 2467 C C . GLY B 1 136 ? -10.373 -8.921 -14.291 1.00 45.12 136 GLY B C 1
ATOM 2468 O O . GLY B 1 136 ? -9.734 -9.109 -15.328 1.00 46.96 136 GLY B O 1
ATOM 2469 N N . ASP B 1 137 ? -11.695 -8.820 -14.267 1.00 40.97 137 ASP B N 1
ATOM 2470 C CA . ASP B 1 137 ? -12.496 -8.948 -15.471 1.00 42.17 137 ASP B CA 1
ATOM 2471 C C . ASP B 1 137 ? -12.234 -7.853 -16.524 1.00 47.57 137 ASP B C 1
ATOM 2472 O O . ASP B 1 137 ? -12.557 -8.047 -17.698 1.00 49.14 137 ASP B O 1
ATOM 2477 N N . VAL B 1 138 ? -11.665 -6.713 -16.121 1.00 44.04 138 VAL B N 1
ATOM 2478 C CA . VAL B 1 138 ? -11.361 -5.627 -17.071 1.00 42.15 138 VAL B CA 1
ATOM 2479 C C . VAL B 1 138 ? -9.877 -5.577 -17.472 1.00 45.52 138 VAL B C 1
ATOM 2480 O O . VAL B 1 138 ? -9.546 -5.159 -18.583 1.00 46.92 138 VAL B O 1
ATOM 2484 N N . HIS B 1 139 ? -8.983 -6.006 -16.585 1.00 41.97 139 HIS B N 1
ATOM 2485 C CA . HIS B 1 139 ? -7.574 -6.139 -16.962 1.00 45.86 139 HIS B CA 1
ATOM 2486 C C . HIS B 1 139 ? -7.406 -7.155 -18.095 1.00 50.05 139 HIS B C 1
ATOM 2487 O O . HIS B 1 139 ? -6.618 -6.940 -19.023 1.00 51.63 139 HIS B O 1
ATOM 2494 N N . ARG B 1 140 ? -8.143 -8.260 -18.013 1.00 47.97 140 ARG B N 1
ATOM 2495 C CA . ARG B 1 140 ? -8.115 -9.288 -19.054 1.00 52.36 140 ARG B CA 1
ATOM 2496 C C . ARG B 1 140 ? -8.538 -8.764 -20.428 1.00 53.45 140 ARG B C 1
ATOM 2497 O O . ARG B 1 140 ? -7.941 -9.112 -21.440 1.00 60.33 140 ARG B O 1
ATOM 2505 N N . GLN B 1 141 ? -9.572 -7.933 -20.460 1.00 54.86 141 GLN B N 1
ATOM 2506 C CA . GLN B 1 141 ? -10.062 -7.365 -21.708 1.00 51.99 141 GLN B CA 1
ATOM 2507 C C . GLN B 1 141 ? -9.046 -6.441 -22.359 1.00 55.20 141 GLN B C 1
ATOM 2508 O O . GLN B 1 141 ? -9.071 -6.246 -23.572 1.00 59.66 141 GLN B O 1
ATOM 2514 N N . MET B 1 142 ? -8.162 -5.864 -21.553 1.00 52.46 142 MET B N 1
ATOM 2515 C CA . MET B 1 142 ? -7.181 -4.916 -22.071 1.00 50.99 142 MET B CA 1
ATOM 2516 C C . MET B 1 142 ? -5.788 -5.531 -22.188 1.00 50.58 142 MET B C 1
ATOM 2517 O O . MET B 1 142 ? -4.961 -5.044 -22.956 1.00 49.89 142 MET B O 1
ATOM 2522 N N . PHE B 1 143 ? -5.521 -6.592 -21.431 1.00 51.29 143 PHE B N 1
ATOM 2523 C CA . PHE B 1 143 ? -4.158 -7.129 -21.350 1.00 51.29 143 PHE B CA 1
ATOM 2524 C C . PHE B 1 143 ? -4.080 -8.644 -21.446 1.00 53.64 143 PHE B C 1
ATOM 2525 O O . PHE B 1 143 ? -2.989 -9.211 -21.362 1.00 57.83 143 PHE B O 1
ATOM 2533 N N . GLY B 1 144 ? -5.222 -9.307 -21.601 1.00 55.23 144 GLY B N 1
ATOM 2534 C CA 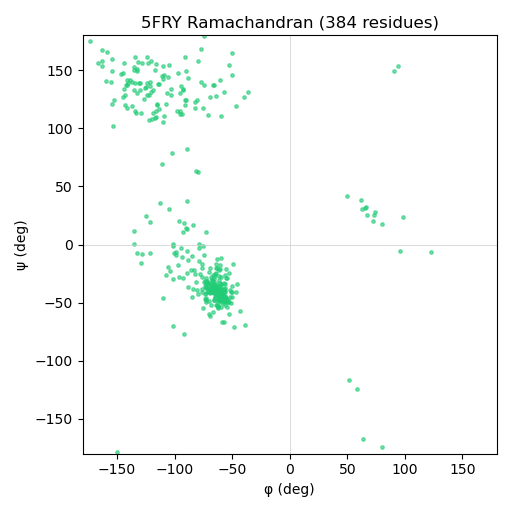. GLY B 1 144 ? -5.249 -10.759 -21.565 1.00 54.21 144 GLY B CA 1
ATOM 2535 C C . GLY B 1 144 ? -4.819 -11.273 -20.202 1.00 57.37 144 GLY B C 1
ATOM 2536 O O . GLY B 1 144 ? -4.727 -10.502 -19.239 1.00 57.89 144 GLY B O 1
ATOM 2537 N N . VAL B 1 145 ? -4.546 -12.571 -20.110 1.00 54.17 145 VAL B N 1
ATOM 2538 C CA . VAL B 1 145 ? -4.170 -13.164 -18.834 1.00 56.42 145 VAL B CA 1
ATOM 2539 C C . VAL B 1 145 ? -2.839 -12.630 -18.342 1.00 58.47 145 VAL B C 1
ATOM 2540 O O . VAL B 1 145 ? -1.895 -12.486 -19.116 1.00 59.11 145 VAL B O 1
ATOM 2544 N N . ALA B 1 146 ? -2.773 -12.341 -17.047 1.00 57.07 146 ALA B N 1
ATOM 2545 C CA . ALA B 1 146 ? -1.539 -11.900 -16.417 1.00 55.57 146 ALA B CA 1
ATOM 2546 C C . ALA B 1 146 ? -1.005 -12.989 -15.498 1.00 59.87 146 ALA B C 1
ATOM 2547 O O . ALA B 1 146 ? -1.767 -13.813 -14.981 1.00 57.64 146 ALA B O 1
ATOM 2549 N N . GLN B 1 147 ? 0.307 -12.988 -15.294 1.00 60.86 147 GLN B N 1
ATOM 2550 C CA . GLN B 1 147 ? 0.955 -14.026 -14.511 1.00 59.97 147 GLN B CA 1
ATOM 2551 C C . GLN B 1 147 ? 1.058 -13.643 -13.037 1.00 61.06 147 GLN B C 1
ATOM 2552 O O . GLN B 1 147 ? 1.857 -14.219 -12.301 1.00 64.87 147 GLN B O 1
ATOM 2558 N N . ALA B 1 148 ? 0.246 -12.671 -12.620 1.00 60.24 148 ALA B N 1
ATOM 2559 C CA . ALA B 1 148 ? 0.146 -12.255 -11.216 1.00 53.94 148 ALA B CA 1
ATOM 2560 C C . ALA B 1 148 ? -1.222 -11.625 -10.950 1.00 52.27 148 ALA B C 1
ATOM 2561 O O . ALA B 1 148 ? -1.808 -11.033 -11.858 1.00 46.36 148 ALA B O 1
ATOM 2563 N N . PRO B 1 149 ? -1.738 -11.759 -9.709 1.00 46.38 149 PRO B N 1
ATOM 2564 C CA . PRO B 1 149 ? -3.046 -11.197 -9.341 1.00 46.47 149 PRO B CA 1
ATOM 2565 C C . PRO B 1 149 ? -3.174 -9.728 -9.748 1.00 43.13 149 PRO B C 1
ATOM 2566 O O . PRO B 1 149 ? -2.193 -8.985 -9.710 1.00 45.09 149 PRO B O 1
ATOM 2570 N N . VAL B 1 150 ? -4.381 -9.322 -10.127 1.00 40.09 150 VAL B N 1
ATOM 2571 C CA . VAL B 1 150 ? -4.573 -8.091 -10.895 1.00 39.45 150 VAL B CA 1
ATOM 2572 C C . VAL B 1 150 ? -5.622 -7.122 -10.306 1.00 37.14 150 VAL B C 1
ATOM 2573 O O . VAL B 1 150 ? -5.732 -5.982 -10.745 1.00 35.50 150 VAL B O 1
ATOM 2577 N N . CYS B 1 151 ? -6.353 -7.555 -9.284 1.00 38.32 151 CYS B N 1
ATOM 2578 C CA . CYS B 1 151 ? -7.356 -6.683 -8.665 1.00 33.77 151 CYS B CA 1
ATOM 2579 C C . CYS B 1 151 ? -6.722 -5.707 -7.661 1.00 34.59 151 CYS B C 1
ATOM 2580 O O . CYS B 1 151 ? -7.002 -5.729 -6.441 1.00 33.08 151 CYS B O 1
ATOM 2583 N N . TRP B 1 152 ? -5.858 -4.848 -8.204 1.00 31.82 152 TRP B N 1
ATOM 2584 C CA . TRP B 1 152 ? -5.100 -3.862 -7.448 1.00 34.54 152 TRP B CA 1
ATOM 2585 C C . TRP B 1 152 ? -5.979 -3.001 -6.559 1.00 35.90 152 TRP B C 1
ATOM 2586 O O . TRP B 1 152 ? -5.803 -2.969 -5.338 1.00 36.40 152 TRP B O 1
ATOM 2597 N N . MET B 1 153 ? -6.910 -2.295 -7.193 1.00 32.80 153 MET B N 1
ATOM 2598 C CA . MET B 1 153 ? -7.801 -1.363 -6.515 1.00 30.08 153 MET B CA 1
ATOM 2599 C C . MET B 1 153 ? -8.670 -2.054 -5.479 1.00 28.58 153 MET B C 1
ATOM 2600 O O . MET B 1 153 ? -9.023 -1.465 -4.450 1.00 29.05 153 MET B O 1
ATOM 2605 N N . GLN B 1 154 ? -8.990 -3.316 -5.736 1.00 26.55 154 GLN B N 1
ATOM 2606 C CA . GLN B 1 154 ? -9.878 -4.052 -4.854 1.00 27.52 154 GLN B CA 1
ATOM 2607 C C . GLN B 1 154 ? -9.099 -4.464 -3.602 1.00 31.10 154 GLN B C 1
ATOM 2608 O O . GLN B 1 154 ? -9.600 -4.353 -2.490 1.00 32.21 154 GLN B O 1
ATOM 2614 N N . ILE B 1 155 ? -7.854 -4.891 -3.786 1.00 35.37 155 ILE B N 1
ATOM 2615 C CA . ILE B 1 155 ? -7.002 -5.261 -2.650 1.00 32.88 155 ILE B CA 1
ATOM 2616 C C . ILE B 1 155 ? -6.711 -4.040 -1.765 1.00 29.02 155 ILE B C 1
ATOM 2617 O O . ILE B 1 155 ? -6.667 -4.139 -0.534 1.00 33.29 155 ILE B O 1
ATOM 2622 N N . GLY B 1 156 ? -6.583 -2.888 -2.410 1.00 29.88 156 GLY B N 1
ATOM 2623 C CA . GLY B 1 156 ? -6.320 -1.619 -1.759 1.00 28.59 156 GLY B CA 1
ATOM 2624 C C . GLY B 1 156 ? -7.449 -1.277 -0.823 1.00 29.81 156 GLY B C 1
ATOM 2625 O O . GLY B 1 156 ? -7.222 -0.910 0.324 1.00 29.90 156 GLY B O 1
ATOM 2626 N N . TYR B 1 157 ? -8.672 -1.404 -1.317 1.00 24.87 157 TYR B N 1
ATOM 2627 C CA . TYR B 1 157 ? -9.879 -1.176 -0.514 1.00 28.89 157 TYR B CA 1
ATOM 2628 C C . TYR B 1 157 ? -9.910 -2.017 0.773 1.00 31.82 157 TYR B C 1
ATOM 2629 O O . TYR B 1 157 ? -10.096 -1.492 1.875 1.00 25.92 157 TYR B O 1
ATOM 2638 N N . ALA B 1 158 ? -9.751 -3.329 0.627 1.00 32.36 158 ALA B N 1
ATOM 2639 C CA . ALA B 1 158 ? -9.750 -4.217 1.794 1.00 30.68 158 ALA B CA 1
ATOM 2640 C C . ALA B 1 158 ? -8.750 -3.752 2.851 1.00 32.13 158 ALA B C 1
ATOM 2641 O O . ALA B 1 158 ? -9.075 -3.619 4.058 1.00 33.16 158 ALA B O 1
ATOM 2643 N N . THR B 1 159 ? -7.536 -3.489 2.386 1.00 31.59 159 THR B N 1
ATOM 2644 C CA . THR B 1 159 ? -6.427 -3.094 3.249 1.00 34.07 159 THR B CA 1
ATOM 2645 C C . THR B 1 159 ? -6.735 -1.779 3.973 1.00 32.88 159 THR B C 1
ATOM 2646 O O . THR B 1 159 ? -6.581 -1.660 5.205 1.00 28.73 159 THR B O 1
ATOM 2650 N N . GLY B 1 160 ? -7.218 -0.797 3.221 1.00 32.61 160 GLY B N 1
ATOM 2651 C CA . GLY B 1 160 ? -7.549 0.489 3.803 1.00 27.93 160 GLY B CA 1
ATOM 2652 C C . GLY B 1 160 ? -8.687 0.421 4.801 1.00 30.48 160 GLY B C 1
ATOM 2653 O O . GLY B 1 160 ? -8.621 0.984 5.894 1.00 30.53 160 GLY B O 1
ATOM 2654 N N . TYR B 1 161 ? -9.752 -0.277 4.431 1.00 28.53 161 TYR B N 1
ATOM 2655 C CA . TYR B 1 161 ? -10.913 -0.404 5.301 1.00 30.81 161 TYR B CA 1
ATOM 2656 C C . TYR B 1 161 ? -10.574 -1.103 6.609 1.00 33.27 161 TYR B C 1
ATOM 2657 O O . TYR B 1 161 ? -10.847 -0.585 7.691 1.00 33.55 161 TYR B O 1
ATOM 2666 N N . THR B 1 162 ? -9.992 -2.288 6.507 1.00 30.43 162 THR B N 1
ATOM 2667 C CA . THR B 1 162 ? -9.732 -3.066 7.698 1.00 34.09 162 THR B CA 1
ATOM 2668 C C . THR B 1 162 ? -8.640 -2.397 8.540 1.00 31.41 162 THR B C 1
ATOM 2669 O O . THR B 1 162 ? -8.707 -2.458 9.759 1.00 32.30 162 THR B O 1
ATOM 2673 N N . SER B 1 163 ? -7.663 -1.746 7.906 1.00 28.26 163 SER B N 1
ATOM 2674 C CA . SER B 1 163 ? -6.670 -0.955 8.651 1.00 35.09 163 SER B CA 1
ATOM 2675 C C . SER B 1 163 ? -7.318 0.181 9.434 1.00 34.04 163 SER B C 1
ATOM 2676 O O . SER B 1 163 ? -6.989 0.383 10.590 1.00 33.58 163 SER B O 1
ATOM 2679 N N . ALA B 1 164 ? -8.219 0.938 8.799 1.00 31.18 164 ALA B N 1
ATOM 2680 C CA . ALA B 1 164 ? -8.948 2.001 9.480 1.00 33.44 164 ALA B CA 1
ATOM 2681 C C . ALA B 1 164 ? -9.718 1.434 10.657 1.00 36.51 164 ALA B C 1
ATOM 2682 O O . ALA B 1 164 ? -9.770 2.022 11.743 1.00 38.56 164 ALA B O 1
ATOM 2684 N N . LEU B 1 165 ? -10.305 0.265 10.433 1.00 35.29 165 LEU B N 1
ATOM 2685 C CA . LEU B 1 165 ? -11.189 -0.368 11.404 1.00 37.28 165 LEU B CA 1
ATOM 2686 C C . LEU B 1 165 ? -10.421 -0.937 12.604 1.00 40.10 165 LEU B C 1
ATOM 2687 O O . LEU B 1 165 ? -10.889 -0.894 13.755 1.00 39.14 165 LEU B O 1
ATOM 2692 N N . MET B 1 166 ? -9.234 -1.461 12.331 1.00 32.65 166 MET B N 1
ATOM 2693 C CA . MET B 1 166 ? -8.434 -2.106 13.356 1.00 36.51 166 MET B CA 1
ATOM 2694 C C . MET B 1 166 ? -7.520 -1.111 14.054 1.00 37.44 166 MET B C 1
ATOM 2695 O O . MET B 1 166 ? -7.094 -1.337 15.193 1.00 34.23 166 MET B O 1
ATOM 2700 N N . GLY B 1 167 ? -7.206 -0.019 13.368 1.00 38.08 167 GLY B N 1
ATOM 2701 C CA . GLY B 1 167 ? -6.304 0.976 13.917 1.00 35.52 167 GLY B CA 1
ATOM 2702 C C . GLY B 1 167 ? -4.866 0.493 13.931 1.00 39.25 167 GLY B C 1
ATOM 2703 O O . GLY B 1 167 ? -4.070 0.915 14.768 1.00 38.27 167 GLY B O 1
ATOM 2704 N N . LYS B 1 168 ? -4.554 -0.431 13.024 1.00 38.83 168 LYS B N 1
ATOM 2705 C CA . LYS B 1 168 ? -3.183 -0.868 12.772 1.00 29.97 168 LYS B CA 1
ATOM 2706 C C . LYS B 1 168 ? -3.085 -1.393 11.341 1.00 36.55 168 LYS B C 1
ATOM 2707 O O . LYS B 1 168 ? -4.096 -1.741 10.723 1.00 34.22 168 LYS B O 1
ATOM 2713 N N . THR B 1 169 ? -1.868 -1.435 10.807 1.00 31.90 169 THR B N 1
ATOM 2714 C CA . THR B 1 169 ? -1.636 -1.903 9.447 1.00 39.92 169 THR B CA 1
ATOM 2715 C C . THR B 1 169 ? -2.091 -3.343 9.226 1.00 38.67 169 THR B C 1
ATOM 2716 O O . THR B 1 169 ? -1.488 -4.286 9.763 1.00 36.17 169 THR B O 1
ATOM 2720 N N . ILE B 1 170 ? -3.157 -3.511 8.441 1.00 36.89 170 ILE B N 1
ATOM 2721 C CA . ILE B 1 170 ? -3.602 -4.846 8.035 1.00 34.69 170 ILE B CA 1
ATOM 2722 C C . ILE B 1 170 ? -3.410 -4.985 6.521 1.00 32.89 170 ILE B C 1
ATOM 2723 O O . ILE B 1 170 ? -4.040 -4.270 5.752 1.00 33.37 170 ILE B O 1
ATOM 2728 N N . LEU B 1 171 ? -2.555 -5.895 6.068 1.00 34.66 171 LEU B N 1
ATOM 2729 C CA . LEU B 1 171 ? -2.345 -6.008 4.616 1.00 33.01 171 LEU B CA 1
ATOM 2730 C C . LEU B 1 171 ? -3.013 -7.229 3.995 1.00 35.99 171 LEU B C 1
ATOM 2731 O O . LEU B 1 171 ? -3.050 -8.307 4.595 1.00 33.73 171 LEU B O 1
ATOM 2736 N N . TYR B 1 172 ? -3.514 -7.056 2.771 1.00 30.92 172 TYR B N 1
ATOM 2737 C CA . TYR B 1 172 ? -4.195 -8.130 2.058 1.00 34.00 172 TYR B CA 1
ATOM 2738 C C . TYR B 1 172 ? -3.453 -8.555 0.787 1.00 33.47 172 TYR B C 1
ATOM 2739 O O . TYR B 1 172 ? -2.716 -7.776 0.178 1.00 37.63 172 TYR B O 1
ATOM 2748 N N . ARG B 1 173 ? -3.688 -9.792 0.383 1.00 32.88 173 ARG B N 1
ATOM 2749 C CA . ARG B 1 173 ? -3.188 -10.278 -0.889 1.00 36.49 173 ARG B CA 1
ATOM 2750 C C . ARG B 1 173 ? -4.176 -11.263 -1.458 1.00 30.50 173 ARG B C 1
ATOM 2751 O O . ARG B 1 173 ? -4.862 -11.967 -0.711 1.00 32.04 173 ARG B O 1
ATOM 2759 N N . GLU B 1 174 ? -4.278 -11.292 -2.782 1.00 33.29 174 GLU B N 1
ATOM 2760 C CA . GLU B 1 174 ? -5.040 -12.331 -3.451 1.00 33.51 174 GLU B CA 1
ATOM 2761 C C . GLU B 1 174 ? -4.232 -13.608 -3.565 1.00 37.50 174 GLU B C 1
ATOM 2762 O O . GLU B 1 174 ? -3.124 -13.614 -4.105 1.00 39.68 174 GLU B O 1
ATOM 2768 N N . LEU B 1 175 ? -4.795 -14.692 -3.058 1.00 37.90 175 LEU B N 1
ATOM 2769 C CA . LEU B 1 175 ? -4.154 -15.988 -3.172 1.00 39.51 175 LEU B CA 1
ATOM 2770 C C . LEU B 1 175 ? -4.479 -16.558 -4.547 1.00 40.85 175 LEU B C 1
ATOM 2771 O O . LEU B 1 175 ? -3.733 -17.376 -5.099 1.00 42.81 175 LEU B O 1
ATOM 2776 N N . GLU B 1 176 ? -5.607 -16.111 -5.090 1.00 40.28 176 GLU B N 1
ATOM 2777 C CA . GLU B 1 176 ? -6.026 -16.462 -6.445 1.00 41.09 176 GLU B CA 1
ATOM 2778 C C . GLU B 1 176 ? -6.740 -15.305 -7.122 1.00 42.05 176 GLU B C 1
ATOM 2779 O O . GLU B 1 176 ? -7.439 -14.542 -6.460 1.00 36.34 176 GLU B O 1
ATOM 2785 N N . CYS B 1 177 ? -6.586 -15.190 -8.441 1.00 44.48 177 CYS B N 1
ATOM 2786 C CA . CYS B 1 177 ? -7.202 -14.093 -9.195 1.00 42.00 177 CYS B CA 1
ATOM 2787 C C . CYS B 1 177 ? -7.711 -14.557 -10.559 1.00 42.36 177 CYS B C 1
ATOM 2788 O O . CYS B 1 177 ? -7.034 -15.323 -11.247 1.00 44.95 177 CYS B O 1
ATOM 2791 N N . VAL B 1 178 ? -8.907 -14.105 -10.942 1.00 43.81 178 VAL B N 1
ATOM 2792 C CA . VAL B 1 178 ? -9.438 -14.389 -12.284 1.00 39.99 178 VAL B CA 1
ATOM 2793 C C . VAL B 1 178 ? -8.538 -13.804 -13.363 1.00 47.68 178 VAL B C 1
ATOM 2794 O O . VAL B 1 178 ? -8.510 -14.291 -14.493 1.00 46.42 178 VAL B O 1
ATOM 2798 N N . GLY B 1 179 ? -7.828 -12.741 -13.013 1.00 43.77 179 GLY B N 1
ATOM 2799 C CA . GLY B 1 179 ? -6.880 -12.113 -13.917 1.00 46.94 179 GLY B CA 1
ATOM 2800 C C . GLY B 1 179 ? -5.732 -13.045 -14.255 1.00 47.35 179 GLY B C 1
ATOM 2801 O O . GLY B 1 179 ? -5.000 -12.829 -15.222 1.00 50.50 179 GLY B O 1
ATOM 2802 N N . CYS B 1 180 ? -5.571 -14.091 -13.458 1.00 48.61 180 CYS B N 1
ATOM 2803 C CA . CYS B 1 180 ? -4.565 -15.105 -13.751 1.00 51.40 180 CYS B CA 1
ATOM 2804 C C . CYS B 1 180 ? -5.216 -16.298 -14.430 1.00 49.85 180 CYS B C 1
ATOM 2805 O O . CYS B 1 180 ? -4.539 -17.228 -14.866 1.00 50.49 180 CYS B O 1
ATOM 2808 N N . GLY B 1 181 ? -6.544 -16.262 -14.512 1.00 51.08 181 GLY B N 1
ATOM 2809 C CA . GLY B 1 181 ? -7.303 -17.303 -15.176 1.00 50.58 181 GLY B CA 1
ATOM 2810 C C . GLY B 1 181 ? -7.892 -18.344 -14.246 1.00 49.90 181 GLY B C 1
ATOM 2811 O O . GLY B 1 181 ? -8.156 -19.471 -14.663 1.00 46.36 181 GLY B O 1
ATOM 2812 N N . HIS B 1 182 ? -8.096 -17.977 -12.983 1.00 50.43 182 HIS B N 1
ATOM 2813 C CA . HIS B 1 182 ? -8.751 -18.869 -12.025 1.00 47.43 182 HIS B CA 1
ATOM 2814 C C . HIS B 1 182 ? -10.258 -18.636 -12.012 1.00 43.72 182 HIS B C 1
ATOM 2815 O O . HIS B 1 182 ? -10.728 -17.586 -12.459 1.00 48.05 182 HIS B O 1
ATOM 2822 N N . PRO B 1 183 ? -11.022 -19.605 -11.485 1.00 40.89 183 PRO B N 1
ATOM 2823 C CA . PRO B 1 183 ? -12.486 -19.472 -11.428 1.00 46.24 183 PRO B CA 1
ATOM 2824 C C . PRO B 1 183 ? -12.928 -18.274 -10.590 1.00 45.33 183 PRO B C 1
ATOM 2825 O O . PRO B 1 183 ? -14.054 -17.782 -10.734 1.00 44.09 183 PRO B O 1
ATOM 2829 N N . HIS B 1 184 ? -12.036 -17.827 -9.711 1.00 41.43 184 HIS B N 1
ATOM 2830 C CA . HIS B 1 184 ? -12.361 -16.808 -8.714 1.00 44.86 184 HIS B CA 1
ATOM 2831 C C . HIS B 1 184 ? -11.113 -16.091 -8.197 1.00 44.82 184 HIS B C 1
ATOM 2832 O O . HIS B 1 184 ? -9.987 -16.534 -8.431 1.00 46.84 184 HIS B O 1
ATOM 2839 N N . CYS B 1 185 ? -11.317 -14.964 -7.519 1.00 39.45 185 CYS B N 1
ATOM 2840 C CA . CYS B 1 185 ? -10.259 -14.368 -6.725 1.00 39.82 185 CYS B CA 1
ATOM 2841 C C . CYS B 1 185 ? -10.471 -14.830 -5.291 1.00 36.97 185 CYS B C 1
ATOM 2842 O O . CYS B 1 185 ? -11.601 -15.084 -4.869 1.00 31.89 185 CYS B O 1
ATOM 2845 N N . ARG B 1 186 ? -9.383 -14.991 -4.554 1.00 34.63 186 ARG B N 1
ATOM 2846 C CA . ARG B 1 186 ? -9.479 -15.304 -3.141 1.00 40.32 186 ARG B CA 1
ATOM 2847 C C . ARG B 1 186 ? -8.471 -14.459 -2.403 1.00 34.39 186 ARG B C 1
ATOM 2848 O O . ARG B 1 186 ? -7.348 -14.259 -2.878 1.00 36.54 186 ARG B O 1
ATOM 2856 N N . ILE B 1 187 ? -8.852 -13.938 -1.248 1.00 35.27 187 ILE B N 1
ATOM 2857 C CA . ILE B 1 187 ? -7.915 -13.059 -0.578 1.00 33.40 187 ILE B CA 1
ATOM 2858 C C . ILE B 1 187 ? -7.734 -13.379 0.891 1.00 31.23 187 ILE B C 1
ATOM 2859 O O . ILE B 1 187 ? -8.580 -14.000 1.551 1.00 29.74 187 ILE B O 1
ATOM 2864 N N . LEU B 1 188 ? -6.589 -12.947 1.383 1.00 30.09 188 LEU B N 1
ATOM 2865 C CA . LEU B 1 188 ? -6.224 -13.134 2.776 1.00 31.21 188 LEU B CA 1
ATOM 2866 C C . LEU B 1 188 ? -5.705 -11.822 3.350 1.00 31.63 188 LEU B C 1
ATOM 2867 O O . LEU B 1 188 ? -4.845 -11.175 2.754 1.00 32.72 188 LEU B O 1
ATOM 2872 N N . GLY B 1 189 ? -6.228 -11.431 4.509 1.00 33.18 189 GLY B N 1
ATOM 2873 C CA . GLY B 1 189 ? -5.748 -10.258 5.197 1.00 34.00 189 GLY B CA 1
ATOM 2874 C C . GLY B 1 189 ? -5.302 -10.551 6.625 1.00 31.94 189 GLY B C 1
ATOM 2875 O O . GLY B 1 189 ? -5.946 -11.304 7.368 1.00 31.47 189 GLY B O 1
ATOM 2876 N N . LYS B 1 190 ? -4.192 -9.942 7.012 1.00 32.43 190 LYS B N 1
ATOM 2877 C CA . LYS B 1 190 ? -3.648 -10.114 8.358 1.00 34.91 190 LYS B CA 1
ATOM 2878 C C . LYS B 1 190 ? -2.639 -9.005 8.666 1.00 36.38 190 LYS B C 1
ATOM 2879 O O . LYS B 1 190 ? -2.217 -8.285 7.759 1.00 37.20 190 LYS B O 1
ATOM 2885 N N . PRO B 1 191 ? -2.262 -8.877 9.934 1.00 34.79 191 PRO B N 1
ATOM 2886 C CA . PRO B 1 191 ? -1.300 -7.852 10.352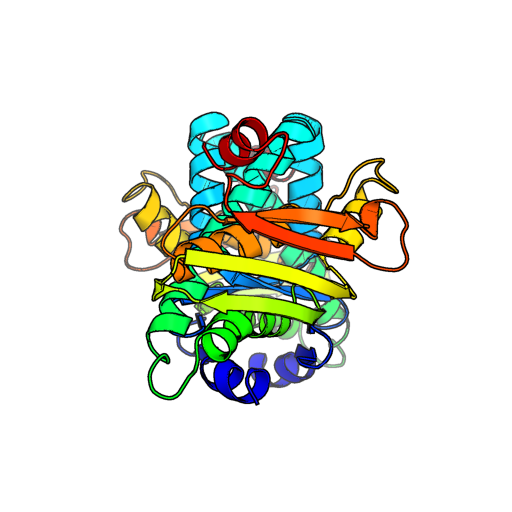 1.00 35.81 191 PRO B CA 1
ATOM 2887 C C . PRO B 1 191 ? -0.050 -7.861 9.479 1.00 38.56 191 PRO B C 1
ATOM 2888 O O . PRO B 1 191 ? 0.184 -8.822 8.746 1.00 38.98 191 PRO B O 1
ATOM 2892 N N . LEU B 1 192 ? 0.742 -6.796 9.560 1.00 41.41 192 LEU B N 1
ATOM 2893 C CA . LEU B 1 192 ? 1.965 -6.690 8.773 1.00 43.59 192 LEU B CA 1
ATOM 2894 C C . LEU B 1 192 ? 3.061 -7.591 9.331 1.00 46.06 192 LEU B C 1
ATOM 2895 O O . LEU B 1 192 ? 4.109 -7.766 8.711 1.00 43.98 192 LEU B O 1
ATOM 2900 N N . GLU B 1 193 ? 2.811 -8.160 10.506 1.00 47.07 193 GLU B N 1
ATOM 2901 C CA . GLU B 1 193 ? 3.776 -9.043 11.150 1.00 48.57 193 GLU B CA 1
ATOM 2902 C C . GLU B 1 193 ? 3.570 -10.492 10.724 1.00 45.33 193 GLU B C 1
ATOM 2903 O O . GLU B 1 193 ? 4.350 -11.373 11.086 1.00 49.29 193 GLU B O 1
ATOM 2909 N N . GLN B 1 194 ? 2.514 -10.733 9.953 1.00 48.23 194 GLN B N 1
ATOM 2910 C CA . GLN B 1 194 ? 2.202 -12.084 9.474 1.00 44.24 194 GLN B CA 1
ATOM 2911 C C . GLN B 1 194 ? 2.725 -12.334 8.068 1.00 45.90 194 GLN B C 1
ATOM 2912 O O . GLN B 1 194 ? 2.857 -13.487 7.627 1.00 38.75 194 GLN B O 1
ATOM 2918 N N . TRP B 1 195 ? 3.027 -11.247 7.364 1.00 44.70 195 TRP B N 1
ATOM 2919 C CA . TRP B 1 195 ? 3.412 -11.336 5.960 1.00 48.83 195 TRP B CA 1
ATOM 2920 C C . TRP B 1 195 ? 4.914 -11.433 5.777 1.00 49.57 195 TRP B C 1
ATOM 2921 O O . TRP B 1 195 ? 5.677 -10.663 6.364 1.00 52.60 195 TRP B O 1
ATOM 2932 N N . GLU B 1 196 ? 5.319 -12.375 4.936 1.00 51.16 196 GLU B N 1
ATOM 2933 C CA . GLU B 1 196 ? 6.723 -12.646 4.683 1.00 51.89 196 GLU B CA 1
ATOM 2934 C C . GLU B 1 196 ? 7.420 -11.480 3.977 1.00 54.89 196 GLU B C 1
ATOM 2935 O O . GLU B 1 196 ? 8.554 -11.136 4.302 1.00 57.44 196 GLU B O 1
ATOM 2941 N N . ASP B 1 197 ? 6.744 -10.875 3.011 1.00 55.08 197 ASP B N 1
ATOM 2942 C CA . ASP B 1 197 ? 7.319 -9.742 2.297 1.00 58.52 197 ASP B CA 1
ATOM 2943 C C . ASP B 1 197 ? 6.661 -8.450 2.764 1.00 57.61 197 ASP B C 1
ATOM 2944 O O . ASP B 1 197 ? 6.548 -7.488 2.001 1.00 56.76 197 ASP B O 1
ATOM 2949 N N . GLY B 1 198 ? 6.243 -8.443 4.027 1.00 54.04 198 GLY B N 1
ATOM 2950 C CA . GLY B 1 198 ? 5.405 -7.390 4.576 1.00 53.30 198 GLY B CA 1
ATOM 2951 C C . GLY B 1 198 ? 5.855 -5.963 4.338 1.00 53.47 198 GLY B C 1
ATOM 2952 O O . GLY B 1 198 ? 5.043 -5.104 3.986 1.00 52.56 198 GLY B O 1
ATOM 2953 N N . GLU B 1 199 ? 7.138 -5.697 4.545 1.00 53.94 199 GLU B N 1
ATOM 2954 C CA . GLU B 1 199 ? 7.654 -4.343 4.381 1.00 56.21 199 GLU B CA 1
ATOM 2955 C C . GLU B 1 199 ? 7.629 -3.936 2.913 1.00 54.33 199 GLU B C 1
ATOM 2956 O O . GLU B 1 199 ? 7.517 -2.754 2.587 1.00 55.45 199 GLU B O 1
ATOM 2962 N N . ALA B 1 200 ? 7.737 -4.922 2.028 1.00 53.32 200 ALA B N 1
ATOM 2963 C CA . ALA B 1 200 ? 7.674 -4.673 0.596 1.00 52.10 200 ALA B CA 1
ATOM 2964 C C . ALA B 1 200 ? 6.233 -4.423 0.153 1.00 52.28 200 ALA B C 1
ATOM 2965 O O . ALA B 1 200 ? 5.973 -3.713 -0.825 1.00 51.13 200 ALA B O 1
ATOM 2967 N N . GLU B 1 201 ? 5.296 -5.011 0.884 1.00 51.58 201 GLU B N 1
ATOM 2968 C CA . GLU B 1 201 ? 3.884 -4.891 0.550 1.00 52.50 201 GLU B CA 1
ATOM 2969 C C . GLU B 1 201 ? 3.350 -3.555 1.053 1.00 48.99 201 GLU B C 1
ATOM 2970 O O . GLU B 1 201 ? 2.562 -2.892 0.376 1.00 51.04 201 GLU B O 1
ATOM 2976 N N . LEU B 1 202 ? 3.810 -3.171 2.238 1.00 48.99 202 LEU B N 1
ATOM 2977 C CA . LEU B 1 202 ? 3.442 -1.919 2.891 1.00 47.86 202 LEU B CA 1
ATOM 2978 C C . LEU B 1 202 ? 3.977 -0.702 2.141 1.00 50.59 202 LEU B C 1
ATOM 2979 O O . LEU B 1 202 ? 3.383 0.383 2.173 1.00 48.38 202 LEU B O 1
ATOM 2984 N N . ALA B 1 203 ? 5.112 -0.893 1.476 1.00 52.92 203 ALA B N 1
ATOM 2985 C CA . ALA B 1 203 ? 5.736 0.152 0.671 1.00 51.79 203 ALA B CA 1
ATOM 2986 C C . ALA B 1 203 ? 4.838 0.592 -0.488 1.00 47.76 203 ALA B C 1
ATOM 2987 O O . ALA B 1 203 ? 4.719 1.788 -0.779 1.00 51.88 203 ALA B O 1
ATOM 2989 N N . LEU B 1 204 ? 4.206 -0.377 -1.146 1.00 48.98 204 LEU B N 1
ATOM 2990 C CA . LEU B 1 204 ? 3.332 -0.093 -2.287 1.00 46.62 204 LEU B CA 1
ATOM 2991 C C . LEU B 1 204 ? 2.256 0.955 -1.964 1.00 45.22 204 LEU B C 1
ATOM 2992 O O . LEU B 1 204 ? 1.753 1.632 -2.876 1.00 41.65 204 LEU B O 1
ATOM 2997 N N . TYR B 1 205 ? 1.906 1.106 -0.683 1.00 42.61 205 TYR B N 1
ATOM 2998 C CA . TYR B 1 205 ? 0.806 2.002 -0.290 1.00 45.05 205 TYR B CA 1
ATOM 2999 C C . TYR B 1 205 ? 1.249 3.437 -0.008 1.00 43.51 205 TYR B C 1
ATOM 3000 O O . TYR B 1 205 ? 0.493 4.233 0.557 1.00 39.94 205 TYR B O 1
ATOM 3009 N N . GLN B 1 206 ? 2.469 3.760 -0.418 1.00 46.30 206 GLN B N 1
ATOM 3010 C CA . GLN B 1 206 ? 3.032 5.092 -0.224 1.00 46.40 206 GLN B CA 1
ATOM 3011 C C . GLN B 1 206 ? 3.366 5.773 -1.549 1.00 47.05 206 GLN B C 1
ATOM 3012 O O . GLN B 1 206 ? 3.998 5.171 -2.414 1.00 45.19 206 GLN B O 1
ATOM 3018 N N . PRO B 1 207 ? 2.960 7.041 -1.705 1.00 44.67 207 PRO B N 1
ATOM 3019 C CA . PRO B 1 207 ? 3.224 7.731 -2.974 1.00 51.21 207 PRO B CA 1
ATOM 3020 C C . PRO B 1 207 ? 4.712 7.989 -3.195 1.00 53.41 207 PRO B C 1
ATOM 3021 O O . PRO B 1 207 ? 5.376 7.123 -3.768 1.00 44.98 207 PRO B O 1
#

InterPro domains:
  IPR002078 RNA polymerase sigma factor 54 interaction domain [PF00158] (238-403)
  IPR002078 RNA polymerase sigma factor 54 interaction domain [PS50045] (237-466)
  IPR002197 DNA binding HTH domain, Fis-type [PF02954] (524-562)
  IPR002197 DNA binding HTH domain, Fis-type [PR01590] (530-547)
  IPR002197 DNA binding HTH domain, Fis-type [PR01590] (547-567)
  IPR003593 AAA+ ATPase domain [SM00382] (257-400)
  IPR004096 4-vinyl reductase, 4VR [PF02830] (131-189)
  IPR004096 4-vinyl reductase, 4VR [SM00989] (129-191)
  IPR009057 Homedomain-like superfamily [SSF46689] (450-562)
  IPR010523 Activator of aromatic catabolism [PF06505] (18-117)
  IPR024096 NO signalling/Golgi transport ligand-binding domain superfamily [SSF111126] (58-186)
  IPR025662 Sigma-54 interaction domain, ATP-binding site 1 [PS00675] (261-274)
  IPR025943 Sigma-54 interaction domain, ATP-binding site 2 [PS00676] (323-338)
  IPR025944 Sigma-54 interaction domain, conserved site [PS00688] (450-459)
  IPR027417 P-loop containing nucleoside triphosphate hydrolase [G3DSA:3.40.50.300] (224-407)
  IPR027417 P-loop containing nucleoside triphosphate hydrolase [SSF52540] (236-477)
  IPR058031 NorR-like, AAA+ ATPase lid domain [PF25601] (409-479)

Sequence (388 aa):
DGLSNLARRLRFAMKEGSIWLGEQRMILLHTAALGALRKELVDTLGMERARGLFMRMGFHSGVRDAELAKTMRSGHSDFGMLEMGPCLHTIEGVVRVTPLTVDINIAAGVYHGEFLWEDSFEGDVHRQMFGVAQAPVCWMQIGYATGYTSALMGKTILYRELECVGCGHPHCRILGKPLEQWEDGEAELALYQPDGLSNLARRLRFAMKEGSIWLGEQRMILLHTAALGALRKELVDTLGMERARGLFMRMGFHSGVRDAELAKTMRSGHSDFGMLEMGPCLHTIEGVVRVTPLTVDINIAAGVYHGEFLWEDSFEGDVHRQMFGVAQAPVCWMQIGYATGYTSALMGKTILYRELECVGCGHPHCRILGKPLEQWEDGEAELALYQP

Nearest PDB structures (foldseek):
  5frw-assembly1_A  TM=1.003E+00  e=2.817E-34  Ralstonia sp. E2
  5kbg-assembly1_A  TM=9.550E-01  e=4.944E-22  Acinetobacter calcoaceticus
  5kbh-assembly1_A  TM=9.557E-01  e=1.236E-21  Acinetobacter calcoaceticus
  5kbi-assembly1_B  TM=9.486E-01  e=1.236E-21  Acinetobacter calcoaceticus
  5kbh-assembly1_B  TM=9.418E-01  e=3.835E-21  Acinetobacter calcoaceticus

Foldseek 3Di:
DLLVVQVVQWDDPVVVVWIGRNNRTDDDDDLLVVLVVLLVCCVVVNDLLSLLVLLLLLLVQLQVQLVVLVVPPPPDDLVSSLVNLQSVCVVSVQWNKDWDDWDDDLVVLWIKTKIWTAPGSQLVSLCVNPNADPADGSRSNQSNSQNNVCNSNVAGKHKDWPDDVSNPDNTIMMIITHQVVDDCSVVVVVSNDD/DLLVVQLVQWDDDVVVPWIDRNPDTDDDDDLLVVLVVLLVCCVPVNDLLSLLVQLLLLLVVQQVQLVSLVVVPPPDDLVRSLVNLLSVCVVSVQWNKAWDDWDDDLVVLDTKTKIWTHPHSFLVSCCVSPNADCAATSSSNQSNSQNNVCSSSVAGKHKDWPDHCSNVDNTTMMIIGHLVPDPCSVVRVVSNDD

Solvent-accessible surface area: 15974 Å² total; per-residue (Å²): 140,15,44,71,57,0,50,215,82,32,116,80,20,55,189,56,0,1,1,76,2,11,144,37,15,0,0,1,3,2,12,26,0,4,1,11,2,6,83,26,1,17,99,110,25,32,82,110,131,0,46,2,10,2,2,22,2,0,58,68,5,0,39,90,2,1,77,14,0,89,94,25,94,118,76,80,72,42,86,16,1,3,56,6,2,19,13,0,8,8,9,3,0,11,0,83,18,46,41,100,69,27,94,27,68,30,106,70,14,77,3,73,0,47,6,36,3,66,69,0,4,2,0,68,14,0,116,158,54,62,32,69,12,180,61,50,1,0,7,10,0,12,0,8,14,1,0,4,3,13,24,6,13,69,107,51,0,3,5,73,12,94,54,2,23,0,29,59,76,121,33,0,75,4,22,0,39,24,34,158,101,23,182,69,0,126,59,12,51,64,42,20,115,135,154,26,52,68,101,3,26,216,79,30,123,80,22,60,180,87,0,5,1,69,1,10,152,39,25,0,1,2,6,1,8,34,0,5,2,15,2,6,71,18,0,13,85,91,29,30,80,124,174,0,54,7,14,2,2,25,2,1,57,57,5,0,32,52,2,0,88,11,0,84,95,42,111,109,85,86,78,38,78,16,1,2,58,12,1,18,15,0,7,6,6,2,0,5,0,76,20,51,40,115,72,31,83,22,65,37,105,72,14,57,7,74,0,50,5,40,3,60,55,1,5,2,0,54,10,1,101,126,68,54,36,97,20,187,47,47,3,0,9,8,0,10,0,7,13,2,0,3,2,16,27,6,11,68,90,51,0,2,4,62,16,88,39,0,20,0,31,44,74,124,35,0,78,4,18,0,34,13,39,165,92,29,154,71,4,126,61,6,54,57,56,18,113,132

Secondary structure (DSSP, 8-state):
-HHHHHHTTEEEETTTTEEEETTEEEEEEEHHHHHHHHHHHHHHH-HHHHHHHHHHHHHHHHHHHHHHHHHS-SS--HHHHHTHHHHHHHHTTS-EEEEEEEEEETTTTEEEEEEEEES-HHHHHHHHHH-S-SS---HHHHHHHHHHHHHHHTS-EEEEEEE-GGGT-SSEEEEEEESTTSSSHHHHGGGG--/-HHHHHGGGEEEEGGGTEEEETTEEEEEEEHHHHHHHHHHHHHHH-HHHHHHHHHHHHHHHHHHHHHHHHHT-TT--HHHHHHHHHHHHHHTTS-EEEEEEEEEETTTTEEEEEEEEES-HHHHHHHHHH---SS---HHHHHHHHHHHHHHHTS-EEEEEEE-GGGT-SSEEEEEEETTS-TTHHHHHHTT--

GO terms:
  GO:0042802 identical protein binding (F, IPI)

Organism: NCBI:txid67939